Protein 6AT6 (pdb70)

CATH classification: 2.60.40.10

Radius of gyration: 23.77 Å; Cα contacts (8 Å, |Δi|>4): 1153; chains: 2; bounding box: 53×44×67 Å

InterPro domains:
  IPR003599 Immunoglobulin domain subtype [SM00409] (8-112)
  IPR007110 Immunoglobulin-like domain [PS50835] (1-94)
  IPR013106 Immunoglobulin V-set domain [PF07686] (6-111)
  IPR013106 Immunoglobulin V-set domain [SM00406] (18-91)
  IPR013783 Immunoglobulin-like fold [G3DSA:2.60.40.10] (1-113)
  IPR013783 Immunoglobulin-like fold [G3DSA:2.60.40.10] (114-207)
  IPR015370 T-cell receptor alpha chain, constant domain [PF09291] (120-201)
  IPR015370 T-cell receptor alpha chain, constant domain [cd07688] (119-204)
  IPR036179 Immunoglobulin-like domain superfamily [SSF48726] (5-128)
  IPR036179 Immunoglobulin-like domain superfamily [SSF48726] (115-196)
  IPR052051 T cell receptor complex component [PTHR19433] (4-112)

Sequence (430 aa):
KVTQSSRYLVKRTGEKVFLECVQDMDHENMFWYRQDPGLGLRLIYFSYDVKMKEKGDIPEGYSVSREKKERFSLILESASTNQTSMYLCASSQRQEGDTQYFGPGTRRLTVLEDLKNVFPPEVAVFEPSEAEISHTQKATLVCLATGFYPDHVELSWWVNGKEVHSGVCTDPQPLKEQPALNDSRYALSSRLRVSATFWQNPRNHFRCQVQFYGLSENDEWTQDRAKPVTQIVSAEAWGRALAKTTQPISMDSYEGQEVNITCSHNNIATNDYITWYQQFPSQGPRFIIQGYKTKVTNEVASLFIPADRKSSTLSLPRVSLSDTAVYYCLVGEILDNFNKFYFGSGTKLNVKPNIQNPDPAVYQLRDSKSSDKSVCLFTDFDSQTNVSQSKDSDVYITDKCVLDMRSMDFKSNSAVAWSNKSDFACANAFN

Secondary structure (DSSP, 8-state):
-B--B--SEEEEETTS-EEEEEE-TT--TT-EEEEEEE-TTS--EEEEEESSS-EE-SS-EEE--TT-SEEEEEE-S--GGG-EEEEEEEE--GGG------BT-EEEEEE---SS---EEEEEEBSS-TT-EEEEEES--TT---PPPSSTTEEEPPPEEEEEGGGTEEEEEEEEEESSTT--HHHHT-/-EEES-SEEEEETT--EEEEEEE-S--SEEEEEEEETTTEEEEEEEESSTT--EE-S--TT-EEE-SSTTEEEEEESS--GGG-EEEEEEEE-GGGTT--EE---EEEEEES-STT-BPPEEEEEPPPHHHHHHHSEEEEEEEEEEEBSS-EEEEEEETTEEE-TTEEE-SSPEESSTTSTT--EEEEEEEEEEHHHHT-TT-EEEEEEEE--B-TTS---SSSPP-BSEEEEEEEE---

Organism: Homo sapiens (NCBI:txid9606)

Solvent-accessible surface area: 21212 Å² total; per-residue (Å²): 195,14,60,14,68,33,145,42,25,14,73,104,62,43,93,105,1,95,1,42,0,31,2,129,64,88,16,22,7,0,0,0,1,24,43,18,134,68,97,9,3,59,4,0,11,0,0,69,41,51,125,104,118,88,129,12,59,38,14,135,58,21,42,4,35,5,108,128,45,53,95,0,13,0,24,0,108,72,2,36,67,105,7,51,7,60,0,3,0,0,0,0,56,95,111,89,0,4,28,2,117,28,3,85,5,1,63,0,10,3,17,137,83,14,127,46,0,44,37,3,128,23,10,2,3,16,12,12,122,58,0,15,94,110,22,142,34,0,2,0,0,0,9,0,33,7,0,21,5,26,0,17,60,25,24,1,61,16,76,45,156,78,40,138,62,1,36,18,42,12,107,129,28,33,89,36,101,79,103,100,136,72,4,89,39,0,14,0,0,0,2,4,19,31,6,105,77,8,63,57,81,196,10,23,0,57,0,31,0,39,0,41,12,2,65,160,147,33,150,52,134,70,158,68,88,53,0,55,68,54,102,38,48,13,66,3,135,4,154,121,106,8,164,42,91,32,57,137,71,49,80,6,69,48,44,78,103,2,68,0,67,0,43,1,92,118,27,57,100,98,8,70,0,2,0,0,2,12,44,93,113,99,12,3,108,68,7,1,41,6,69,124,104,136,44,92,65,176,42,2,19,0,84,19,63,110,92,19,105,33,0,32,0,9,4,78,201,1,48,38,74,31,45,6,26,0,1,1,5,6,13,81,17,76,85,93,19,79,65,15,132,8,15,44,8,0,112,4,65,7,30,2,117,23,154,114,68,50,86,23,61,14,84,1,109,10,36,162,51,65,126,111,35,0,1,0,30,3,8,2,58,5,107,36,140,28,70,103,36,211,74,75,33,24,14,13,2,80,66,5,42,3,26,10,169,111,91,137,57,63,1,0,2,0,0,0,16,18,120,114,118,119,50,48,12,74,105,13,32,135

B-factor: mean 18.23, std 10.64, range [5.8, 77.25]

Foldseek 3Di:
DKAKPAAEAEAEFFDKDKIKIFDDPLFQKKFKWWADPPPGIFTAKMGRHAQGIDGGPHPPQWDWHRNDRGMIMIIRNGDDQVPQTKMKMWTHHPVGGVDTDIYPIYGYGYDNDQVQADFWAKEKDWFDPVCCVPPQKGKIKMKTWRGPDPFKDKFKAKPRHTDDPQKDKDPDWDFPDVVDPGGGTMIMMMHMGGNVQLADQVMKMKIKMWGDGDDPPDDDDDPDDDRHGDIHMYIDGGHD/DFDKDWDAEDEEAAQDKDKTKIFGQPADQQKKKWKWWFFPPGDIDTDDIGHACWDDDPAWIKAADRSNRMIMTIGGRDDQRSQTFMFIFMDHDDPPDDDTDRPNGYGYGYHYQADDQDWDKDKAADPVDSPFIKIKTKRHGRVDAQDADPDPQKGKAGKDKDAPPVVRHIMIMIMMGGPDPVDDSVPRRD

Structure (mmCIF, N/CA/C/O backbone):
data_6AT6
#
_entry.id   6AT6
#
_cell.length_a   49.904
_cell.length_b   73.360
_cell.length_c   123.042
_cell.angle_alpha   90.00
_cell.angle_beta   90.00
_cell.angle_gamma   90.00
#
_symmetry.space_group_name_H-M   'P 21 21 21'
#
loop_
_entity.id
_entity.type
_entity.pdbx_description
1 polymer 'T-cell receptor beta variable 28, Human nkt tcr beta chain chimera'
2 polymer 'T-cell receptor alpha variable 4, T-cell receptor, sp3.4 alpha chain chimera'
3 water water
#
loop_
_atom_site.group_PDB
_atom_site.id
_atom_site.type_symbol
_atom_site.label_atom_id
_atom_site.label_alt_id
_atom_site.label_comp_id
_atom_site.label_asym_id
_atom_site.label_entity_id
_atom_site.label_seq_id
_atom_site.pdbx_PDB_ins_code
_atom_site.Cartn_x
_atom_site.Cartn_y
_atom_site.Cartn_z
_atom_site.occupancy
_atom_site.B_iso_or_equiv
_atom_site.auth_seq_id
_atom_site.auth_comp_id
_atom_site.auth_asym_id
_atom_site.auth_atom_id
_atom_site.pdbx_PDB_model_num
ATOM 1 N N . LYS A 1 5 ? -46.165 -8.209 11.169 1.00 20.32 7 LYS B N 1
ATOM 2 C CA . LYS A 1 5 ? -45.726 -8.299 12.556 1.00 21.94 7 LYS B CA 1
ATOM 3 C C . LYS A 1 5 ? -44.211 -8.293 12.654 1.00 19.74 7 LYS B C 1
ATOM 4 O O . LYS A 1 5 ? -43.532 -9.060 11.973 1.00 20.20 7 LYS B O 1
ATOM 10 N N . VAL A 1 6 ? -43.693 -7.419 13.509 1.00 17.03 8 VAL B N 1
ATOM 11 C CA . VAL A 1 6 ? -42.264 -7.354 13.794 1.00 15.99 8 VAL B CA 1
ATOM 12 C C . VAL A 1 6 ? -42.052 -7.668 15.270 1.00 13.61 8 VAL B C 1
ATOM 13 O O . VAL A 1 6 ? -42.617 -7.013 16.146 1.00 18.22 8 VAL B O 1
ATOM 17 N N . THR A 1 7 ? -41.248 -8.688 15.531 1.00 15.71 9 THR B N 1
ATOM 18 C CA . THR A 1 7 ? -41.017 -9.193 16.878 1.00 16.12 9 THR B CA 1
ATOM 19 C C . THR A 1 7 ? -39.623 -8.798 17.358 1.00 16.24 9 THR B C 1
ATOM 20 O O . THR A 1 7 ? -38.679 -8.762 16.567 1.00 13.17 9 THR B O 1
ATOM 24 N N . GLN A 1 8 ? -39.499 -8.463 18.641 1.00 12.90 10 GLN B N 1
ATOM 25 C CA . GLN A 1 8 ? -38.194 -8.348 19.283 1.00 13.13 10 GLN B CA 1
ATOM 26 C C . GLN A 1 8 ? -38.098 -9.425 20.357 1.00 13.76 10 GLN B C 1
ATOM 27 O O . GLN A 1 8 ? -39.103 -9.792 20.971 1.00 14.56 10 GLN B O 1
ATOM 33 N N . SER A 1 9 ? -36.899 -9.956 20.561 1.00 11.10 11 SER B N 1
ATOM 34 C CA . SER A 1 9 ? -36.746 -11.137 21.406 1.00 12.43 11 SER B CA 1
ATOM 35 C C . SER A 1 9 ? -37.123 -10.870 22.857 1.00 14.27 11 SER B C 1
ATOM 36 O O . SER A 1 9 ? -37.722 -11.726 23.504 1.00 13.21 11 SER B O 1
ATOM 39 N N . SER A 1 10 ? -36.804 -9.687 23.370 1.00 11.89 12 SER B N 1
ATOM 40 C CA . SER A 1 10 ? -37.061 -9.380 24.774 1.00 11.61 12 SER B CA 1
ATOM 41 C C . SER A 1 10 ? -37.785 -8.058 24.907 1.00 13.54 12 SER B C 1
ATOM 42 O O . SER A 1 10 ? -37.704 -7.206 24.022 1.00 14.31 12 SER B O 1
ATOM 45 N N . ARG A 1 11 ? -38.475 -7.883 26.024 1.00 13.45 13 ARG B N 1
ATOM 46 C CA . ARG A 1 11 ? -39.147 -6.627 26.323 1.00 10.68 13 ARG B CA 1
ATOM 47 C C . ARG A 1 11 ? -38.272 -5.779 27.259 1.00 10.38 13 ARG B C 1
ATOM 48 O O . ARG A 1 11 ? -38.190 -4.546 27.119 1.00 11.07 13 ARG B O 1
ATOM 56 N N . TYR A 1 12 ? -37.629 -6.464 28.212 1.00 10.05 14 TYR B N 1
ATOM 57 C CA . TYR A 1 12 ? -36.690 -5.865 29.145 1.00 10.46 14 TYR B CA 1
ATOM 58 C C . TYR A 1 12 ? -35.485 -6.773 29.316 1.00 12.95 14 TYR B C 1
ATOM 59 O O . TYR A 1 12 ? -35.596 -8.006 29.291 1.00 11.74 14 TYR B O 1
ATOM 68 N N . LEU A 1 13 ? -34.342 -6.147 29.541 1.00 9.64 15 LEU B N 1
ATOM 69 C CA . LEU A 1 13 ? -33.100 -6.866 29.767 1.00 11.24 15 LEU B CA 1
ATOM 70 C C . LEU A 1 13 ? -32.327 -6.178 30.855 1.00 9.65 15 LEU B C 1
ATOM 71 O O . LEU A 1 13 ? -32.205 -4.953 30.841 1.00 10.25 15 LEU B O 1
ATOM 76 N N . VAL A 1 14 ? -31.797 -6.966 31.790 1.00 10.09 16 VAL B N 1
ATOM 77 C CA . VAL A 1 14 ? -30.799 -6.492 32.750 1.00 12.88 16 VAL B CA 1
ATOM 78 C C . VAL A 1 14 ? -29.504 -7.240 32.502 1.00 14.19 16 VAL B C 1
ATOM 79 O O . VAL A 1 14 ? -29.457 -8.466 32.615 1.00 13.53 16 VAL B O 1
ATOM 83 N N . LYS A 1 15 ? -28.455 -6.505 32.160 1.00 12.05 17 LYS B N 1
ATOM 84 C CA . LYS A 1 15 ? -27.176 -7.119 31.826 1.00 11.35 17 LYS B CA 1
ATOM 85 C C . LYS A 1 15 ? -26.052 -6.426 32.568 1.00 13.71 17 LYS B C 1
ATOM 86 O O . LYS A 1 15 ? -26.149 -5.264 32.926 1.00 13.51 17 LYS B O 1
ATOM 92 N N . ARG A 1 16 ? -24.968 -7.155 32.791 1.00 14.59 18 ARG B N 1
ATOM 93 C CA . ARG A 1 16 ? -23.794 -6.575 33.428 1.00 15.45 18 ARG B CA 1
ATOM 94 C C . ARG A 1 16 ? -22.803 -5.985 32.425 1.00 11.99 18 ARG B C 1
ATOM 95 O O . ARG A 1 16 ? -22.650 -6.473 31.311 1.00 13.39 18 ARG B O 1
ATOM 103 N N . THR A 1 17 ? -22.116 -4.934 32.852 1.00 16.71 19 THR B N 1
ATOM 104 C CA . THR A 1 17 ? -21.004 -4.377 32.104 1.00 14.47 19 THR B CA 1
ATOM 105 C C . THR A 1 17 ? -20.028 -5.496 31.704 1.00 14.91 19 THR B C 1
ATOM 106 O O . THR A 1 17 ? -19.715 -6.370 32.516 1.00 19.56 19 THR B O 1
ATOM 110 N N . GLY A 1 18 ? -19.595 -5.497 30.447 1.00 15.47 20 GLY B N 1
ATOM 111 C CA . GLY A 1 18 ? -18.662 -6.504 29.967 1.00 16.36 20 GLY B CA 1
ATOM 112 C C . GLY A 1 18 ? -19.280 -7.752 29.367 1.00 16.83 20 GLY B C 1
ATOM 113 O O . GLY A 1 18 ? -18.594 -8.537 28.703 1.00 25.72 20 GLY B O 1
ATOM 114 N N . GLU A 1 19 ? -20.575 -7.953 29.578 1.00 19.01 21 GLU B N 1
ATOM 115 C CA . GLU A 1 19 ? -21.239 -9.122 29.009 1.00 19.42 21 GLU B CA 1
ATOM 116 C C . GLU A 1 19 ? -21.604 -8.915 27.540 1.00 20.68 21 GLU B C 1
ATOM 117 O O . GLU A 1 19 ? -21.831 -7.790 27.096 1.00 21.91 21 GLU B O 1
ATOM 123 N N . LYS A 1 20 ? -21.638 -10.016 26.791 1.00 22.49 22 LYS B N 1
ATOM 124 C CA . LYS A 1 20 ? -22.053 -10.012 25.391 1.00 21.24 22 LYS B CA 1
ATOM 125 C C . LYS A 1 20 ? -23.567 -10.156 25.296 1.00 22.25 22 LYS B C 1
ATOM 126 O O . LYS A 1 20 ? -24.146 -11.114 25.809 1.00 23.12 22 LYS B O 1
ATOM 132 N N . VAL A 1 21 ? -24.203 -9.197 24.634 1.00 17.66 23 VAL B N 1
ATOM 133 C CA . VAL A 1 21 ? -25.652 -9.114 24.619 1.00 18.78 23 VAL B CA 1
ATOM 134 C C . VAL A 1 21 ? -26.199 -9.186 23.198 1.00 14.17 23 VAL B C 1
ATOM 135 O O . VAL A 1 21 ? -25.675 -8.555 22.280 1.00 17.70 23 VAL B O 1
ATOM 139 N N . PHE A 1 22 ? -27.268 -9.961 23.042 1.00 15.72 24 PHE B N 1
ATOM 140 C CA . PHE A 1 22 ? -27.924 -10.117 21.760 1.00 21.98 24 PHE B CA 1
ATOM 141 C C . PHE A 1 22 ? -29.362 -9.629 21.833 1.00 19.02 24 PHE B C 1
ATOM 142 O O . PHE A 1 22 ? -30.097 -9.940 22.778 1.00 18.76 24 PHE B O 1
ATOM 150 N N . LEU A 1 23 ? -29.757 -8.852 20.832 1.00 15.50 25 LEU B N 1
ATOM 151 C CA . LEU A 1 23 ? -31.156 -8.500 20.647 1.00 13.13 25 LEU B CA 1
ATOM 152 C C . LEU A 1 23 ? -31.591 -8.988 19.277 1.00 10.71 25 LEU B C 1
ATOM 153 O O . LEU A 1 23 ? -30.953 -8.673 18.283 1.00 14.10 25 LEU B O 1
ATOM 158 N N . GLU A 1 24 ? -32.677 -9.750 19.216 1.00 11.32 26 GLU B N 1
ATOM 159 C CA . GLU A 1 24 ? -33.143 -10.249 17.920 1.00 14.18 26 GLU B CA 1
ATOM 160 C C . GLU A 1 24 ? -34.346 -9.463 17.414 1.00 13.11 26 GLU B C 1
ATOM 161 O O . GLU A 1 24 ? -35.266 -9.175 18.181 1.00 12.10 26 GLU B O 1
ATOM 167 N N .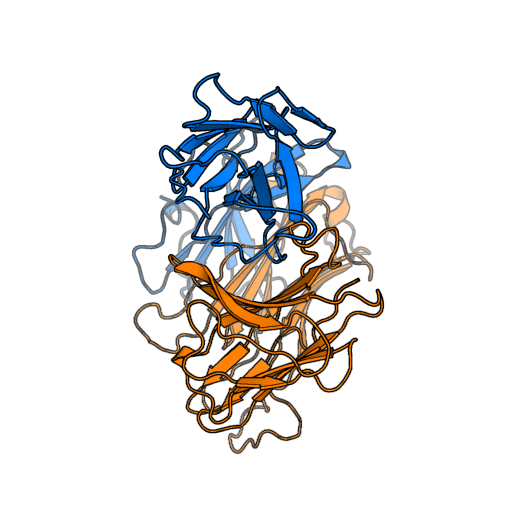 CYS A 1 25 ? -34.316 -9.113 16.128 1.00 11.99 27 CYS B N 1
ATOM 168 C CA . CYS A 1 25 ? -35.483 -8.582 15.439 1.00 11.46 27 CYS B CA 1
AT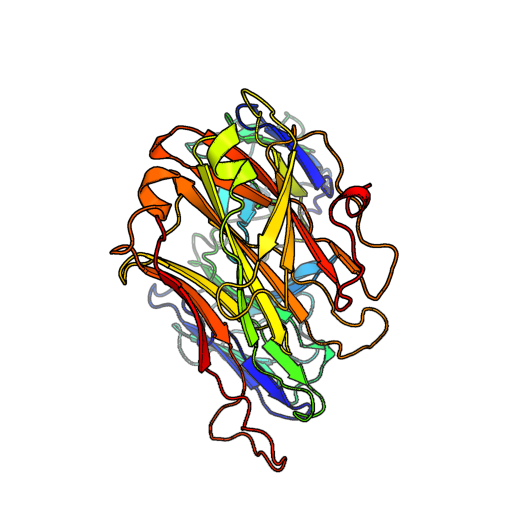OM 169 C C . CYS A 1 25 ? -35.948 -9.640 14.443 1.00 10.44 27 CYS B C 1
ATOM 170 O O . CYS A 1 25 ? -35.139 -10.092 13.651 1.00 12.02 27 CYS B O 1
ATOM 173 N N . VAL A 1 26 ? -37.220 -10.042 14.482 1.00 10.51 28 VAL B N 1
ATOM 174 C CA . VAL A 1 26 ? -37.694 -11.110 13.599 1.00 10.12 28 VAL B CA 1
ATOM 175 C C . VAL A 1 26 ? -38.955 -10.678 12.854 1.00 12.03 28 VAL B C 1
ATOM 176 O O . VAL A 1 26 ? -39.875 -10.116 13.442 1.00 13.96 28 VAL B O 1
ATOM 180 N N . GLN A 1 27 ? -38.974 -10.922 11.549 1.00 13.96 29 GLN B N 1
ATOM 181 C CA . GLN A 1 27 ? -40.181 -10.734 10.758 1.00 16.59 29 GLN B CA 1
ATOM 182 C C . GLN A 1 27 ? -40.284 -11.860 9.725 1.00 13.15 29 GLN B C 1
ATOM 183 O O . GLN A 1 27 ? -39.272 -12.283 9.168 1.00 15.91 29 GLN B O 1
ATOM 189 N N . ASP A 1 28 ? -41.505 -12.319 9.470 1.00 18.81 30 ASP B N 1
ATOM 190 C CA . ASP A 1 28 ? -41.757 -13.375 8.495 1.00 16.99 30 ASP B CA 1
ATOM 191 C C . ASP A 1 28 ? -42.488 -12.843 7.259 1.00 23.89 30 ASP B C 1
ATOM 192 O O . ASP A 1 28 ? -43.179 -13.594 6.569 1.00 27.63 30 ASP B O 1
ATOM 197 N N . MET A 1 29 ? -42.331 -11.551 6.974 1.00 20.63 31 MET B N 1
ATOM 198 C CA . MET A 1 29 ? -43.004 -10.944 5.820 1.00 21.56 31 MET B CA 1
ATOM 199 C C . MET A 1 29 ? -42.121 -10.957 4.580 1.00 18.95 31 MET B C 1
ATOM 200 O O . MET A 1 29 ? -42.480 -10.370 3.555 1.00 25.11 31 MET B O 1
ATOM 205 N N . ASP A 1 30 ? -40.974 -11.617 4.683 1.00 17.55 32 ASP B N 1
ATOM 206 C CA . ASP A 1 30 ? -39.991 -11.680 3.605 1.00 16.90 32 ASP B CA 1
ATOM 207 C C . ASP A 1 30 ? -39.486 -10.283 3.241 1.00 19.56 32 ASP B C 1
ATOM 208 O O . ASP A 1 30 ? -39.093 -10.020 2.101 1.00 18.66 32 ASP B O 1
ATOM 213 N N . HIS A 1 31 ? -39.487 -9.383 4.217 1.00 14.77 33 HIS B N 1
ATOM 214 C CA . HIS A 1 31 ? -38.972 -8.035 3.977 1.00 14.44 33 HIS B CA 1
ATOM 215 C C . HIS A 1 31 ? -37.478 -8.056 3.751 1.00 13.53 33 HIS B C 1
ATOM 216 O O . HIS A 1 31 ? -36.737 -8.739 4.457 1.00 14.95 33 HIS B O 1
ATOM 223 N N . GLU A 1 32 ? -37.034 -7.306 2.752 1.00 14.05 34 GLU B N 1
ATOM 224 C CA . GLU A 1 32 ? -35.616 -7.188 2.456 1.00 14.53 34 GLU B CA 1
ATOM 225 C C . GLU A 1 32 ? -34.871 -6.302 3.461 1.00 13.02 34 GLU B C 1
ATOM 226 O O . GLU A 1 32 ? -33.756 -6.625 3.865 1.00 14.63 34 GLU B O 1
ATOM 232 N N . ASN A 1 33 ? -35.506 -5.189 3.846 1.00 14.19 35 ASN B N 1
ATOM 233 C CA . ASN A 1 33 ? -34.867 -4.188 4.696 1.00 14.32 35 ASN B CA 1
ATOM 234 C C . ASN A 1 33 ? -35.139 -4.408 6.179 1.00 8.43 35 ASN B C 1
ATOM 235 O O . ASN A 1 33 ? -36.288 -4.561 6.576 1.00 12.34 35 ASN B O 1
ATOM 240 N N . MET A 1 34 ? -34.083 -4.394 6.987 1.00 12.79 36 MET B N 1
ATOM 241 C CA . MET A 1 34 ? -34.248 -4.367 8.442 1.00 12.32 36 MET B CA 1
ATOM 242 C C . MET A 1 34 ? -33.322 -3.324 9.092 1.00 13.26 36 MET B C 1
ATOM 243 O O . MET A 1 34 ? -32.246 -3.025 8.586 1.00 12.85 36 MET B O 1
ATOM 248 N N . PHE A 1 35 ? -33.776 -2.767 10.215 1.00 10.83 37 PHE B N 1
ATOM 249 C CA . PHE A 1 35 ? -33.187 -1.580 10.835 1.00 11.76 37 PHE B CA 1
ATOM 250 C C . PHE A 1 35 ? -33.116 -1.751 12.354 1.00 11.12 37 PHE B C 1
ATOM 251 O O . PHE A 1 35 ? -34.046 -2.311 12.949 1.00 11.60 37 PHE B O 1
ATOM 259 N N . TRP A 1 36 ? -32.032 -1.263 12.958 1.00 11.20 38 TRP B N 1
ATOM 260 C CA . TRP A 1 36 ? -31.940 -1.109 14.421 1.00 11.77 38 TRP B CA 1
ATOM 261 C C . TRP A 1 36 ? -31.689 0.343 14.818 1.00 11.55 38 TRP B C 1
ATOM 262 O O . TRP A 1 36 ? -30.763 0.976 14.308 1.00 12.80 38 TRP B O 1
ATOM 273 N N . TYR A 1 37 ? -32.541 0.845 15.717 1.00 11.15 39 TYR B N 1
ATOM 274 C CA . TYR A 1 37 ? -32.488 2.192 16.291 1.00 10.29 39 TYR B CA 1
ATOM 275 C C . TYR A 1 37 ? -32.388 2.122 17.806 1.00 11.40 39 TYR B C 1
ATOM 276 O O . TYR A 1 37 ? -32.776 1.121 18.415 1.00 11.23 39 TYR B O 1
ATOM 285 N N . ARG A 1 38 ? -31.904 3.196 18.424 1.00 12.45 40 ARG B N 1
ATOM 286 C CA . ARG A 1 38 ? -32.110 3.379 19.867 1.00 11.13 40 ARG B CA 1
ATOM 287 C C . ARG A 1 38 ? -32.746 4.735 20.121 1.00 9.99 40 ARG B C 1
ATOM 288 O O . ARG A 1 38 ? -32.607 5.659 19.320 1.00 14.95 40 ARG B O 1
ATOM 296 N N . GLN A 1 39 ? -33.438 4.851 21.245 1.00 12.60 41 GLN B N 1
ATOM 297 C CA . GLN A 1 39 ? -34.237 6.025 21.565 1.00 11.53 41 GLN B CA 1
ATOM 298 C C . GLN A 1 39 ? -33.896 6.481 22.980 1.00 12.98 41 GLN B C 1
ATOM 299 O O . GLN A 1 39 ? -33.996 5.694 23.935 1.00 12.93 41 GLN B O 1
ATOM 305 N N . ASP A 1 40 ? -33.485 7.745 23.098 1.00 13.84 42 ASP B N 1
ATOM 306 C CA . ASP A 1 40 ? -33.014 8.309 24.354 1.00 16.43 42 ASP B CA 1
ATOM 307 C C . ASP A 1 40 ? -33.618 9.683 24.596 1.00 14.58 42 ASP B C 1
ATOM 308 O O . ASP A 1 40 ? -33.918 10.394 23.647 1.00 20.35 42 ASP B O 1
ATOM 313 N N . PRO A 1 41 ? -33.786 10.062 25.871 1.00 19.68 43 PRO B N 1
ATOM 314 C CA . PRO A 1 41 ? -34.308 11.399 26.181 1.00 23.83 43 PRO B CA 1
ATOM 315 C C . PRO A 1 41 ? -33.480 12.520 25.551 1.00 23.18 43 PRO B C 1
ATOM 316 O O . PRO A 1 41 ? -32.256 12.550 25.697 1.00 27.23 43 PRO B O 1
ATOM 320 N N . GLY A 1 42 ? -34.156 13.429 24.856 1.00 28.83 44 GLY B N 1
ATOM 321 C CA . GLY A 1 42 ? -33.511 14.602 24.297 1.00 24.30 44 GLY B CA 1
ATOM 322 C C . GLY A 1 42 ? -32.790 14.331 22.996 1.00 19.88 44 GLY B C 1
ATOM 323 O O . GLY A 1 42 ? -32.389 15.259 22.297 1.00 35.19 44 GLY B O 1
ATOM 324 N N . LEU A 1 43 ? -32.618 13.054 22.664 1.00 24.68 45 LEU B N 1
ATOM 325 C CA . LEU A 1 43 ? -31.830 12.675 21.495 1.00 25.01 45 LEU B CA 1
ATOM 326 C C . LEU A 1 43 ? -32.684 12.004 20.427 1.00 17.77 45 LEU B C 1
ATOM 327 O O . LEU A 1 43 ? -32.196 11.688 19.343 1.00 24.33 45 LEU B O 1
ATOM 332 N N . GLY A 1 44 ? -33.955 11.791 20.735 1.00 21.33 46 GLY B N 1
ATOM 333 C CA . GLY A 1 44 ? -34.874 11.228 19.769 1.00 21.45 46 GLY B CA 1
ATOM 334 C C . GLY A 1 44 ? -34.521 9.812 19.357 1.00 18.64 46 GLY B C 1
ATOM 335 O O . GLY A 1 44 ? -33.988 9.035 20.154 1.00 18.57 46 GLY B O 1
ATOM 336 N N . LEU A 1 45 ? -34.804 9.499 18.098 1.00 12.23 47 LEU B N 1
ATOM 337 C CA . LEU A 1 45 ? -34.713 8.147 17.570 1.00 13.08 47 LEU B CA 1
ATOM 338 C C . LEU A 1 45 ? -33.552 8.102 16.601 1.00 11.77 47 LEU B C 1
ATOM 339 O O . LEU A 1 45 ? -33.571 8.792 15.573 1.00 14.91 47 LEU B O 1
ATOM 344 N N . ARG A 1 46 ? -32.523 7.334 16.943 1.00 11.93 48 ARG B N 1
ATOM 345 C CA . ARG A 1 46 ? -31.264 7.354 16.204 1.00 11.02 48 ARG B CA 1
ATOM 346 C C . ARG A 1 46 ? -30.940 6.000 15.598 1.00 15.60 48 ARG B C 1
ATOM 347 O O . ARG A 1 46 ? -31.064 4.973 16.260 1.00 13.45 48 ARG B O 1
ATOM 355 N N . LEU A 1 47 ? -30.508 6.023 14.340 1.00 10.53 49 LEU B N 1
ATOM 356 C CA . LEU A 1 47 ? -30.222 4.825 13.560 1.00 10.66 49 LEU B CA 1
ATOM 357 C C . LEU A 1 47 ? -28.837 4.266 13.851 1.00 13.48 49 LEU B C 1
ATOM 358 O O . LEU A 1 47 ? -27.833 4.951 13.667 1.00 14.35 49 LEU B O 1
ATOM 363 N N . ILE A 1 48 ? -28.799 3.013 14.296 1.00 12.68 50 ILE B N 1
ATOM 364 C CA . ILE A 1 48 ? -27.568 2.314 14.628 1.00 11.26 50 ILE B CA 1
ATOM 365 C C . ILE A 1 48 ? -26.949 1.587 13.433 1.00 13.36 50 ILE B C 1
ATOM 366 O O . ILE A 1 48 ? -25.777 1.776 13.122 1.00 14.05 50 ILE B O 1
ATOM 371 N N . TYR A 1 49 ? -27.760 0.779 12.760 1.00 12.07 51 TYR B N 1
ATOM 372 C CA . TYR A 1 49 ? -27.323 -0.140 11.700 1.00 13.20 51 TYR B CA 1
ATOM 373 C C . TYR A 1 49 ? -28.543 -0.533 10.890 1.00 11.71 51 TYR B C 1
ATOM 374 O O . TYR A 1 49 ? -29.646 -0.550 11.423 1.00 14.20 51 TYR B O 1
ATOM 383 N N . PHE A 1 50 ? -28.354 -0.860 9.614 1.00 14.48 52 PHE B N 1
ATOM 384 C CA . PHE A 1 50 ? -29.444 -1.438 8.836 1.00 14.56 52 PHE B CA 1
ATOM 385 C C . PHE A 1 50 ? -28.896 -2.451 7.845 1.00 17.45 52 PHE B C 1
ATOM 386 O O . PHE A 1 50 ? -27.685 -2.668 7.765 1.00 16.04 52 PHE B O 1
ATOM 394 N N . SER A 1 51 ? -29.811 -3.075 7.121 1.00 14.19 53 SER B N 1
ATOM 395 C CA . SER A 1 51 ? -29.503 -4.216 6.265 1.00 16.11 53 SER B CA 1
ATOM 396 C C . SER A 1 51 ? -30.507 -4.255 5.128 1.00 15.92 53 SER B C 1
ATOM 397 O O . SER A 1 51 ? -31.700 -4.337 5.370 1.00 15.96 53 SER B O 1
ATOM 400 N N . TYR A 1 52 ? -30.023 -4.170 3.887 1.00 18.84 54 TYR B N 1
ATOM 401 C CA . TYR A 1 52 ? -30.917 -4.126 2.734 1.00 22.02 54 TYR B CA 1
ATOM 402 C C . TYR A 1 52 ? -31.298 -5.513 2.219 1.00 13.97 54 TYR B C 1
ATOM 403 O O . TYR A 1 52 ? -32.209 -5.637 1.396 1.00 22.25 54 TYR B O 1
ATOM 412 N N . ASP A 1 53 ? -30.606 -6.543 2.704 1.00 19.64 55 ASP B N 1
ATOM 413 C CA . ASP A 1 53 ? -30.903 -7.918 2.313 1.00 19.74 55 ASP B CA 1
ATOM 414 C C . ASP A 1 53 ? -30.073 -8.889 3.145 1.00 17.11 55 ASP B C 1
ATOM 415 O O . ASP A 1 53 ? -29.212 -8.474 3.919 1.00 17.81 55 ASP B O 1
ATOM 420 N N . VAL A 1 54 ? -30.349 -10.183 2.985 1.00 15.05 56 VAL B N 1
ATOM 421 C CA . VAL A 1 54 ? -29.545 -11.236 3.601 1.00 22.07 56 VAL B CA 1
ATOM 422 C C . VAL A 1 54 ? -28.043 -10.986 3.466 1.00 18.20 56 VAL B C 1
ATOM 423 O O . VAL A 1 54 ? -27.547 -10.655 2.378 1.00 22.67 56 VAL B O 1
ATOM 427 N N . LYS A 1 55 ? -27.339 -11.124 4.588 1.00 19.58 57 LYS B N 1
ATOM 428 C CA . LYS A 1 55 ? -25.882 -10.982 4.677 1.00 20.37 57 LYS B CA 1
ATOM 429 C C . LYS A 1 55 ? -25.357 -9.605 4.276 1.00 19.39 57 LYS B C 1
ATOM 430 O O . LYS A 1 55 ? -24.156 -9.438 4.082 1.00 35.37 57 LYS B O 1
ATOM 436 N N . MET A 1 56 ? -26.249 -8.623 4.161 1.00 19.96 58 MET B N 1
ATOM 437 C CA . MET A 1 56 ? -25.847 -7.243 3.899 1.00 23.33 58 MET B CA 1
ATOM 438 C C . MET A 1 56 ? -25.964 -6.429 5.185 1.00 23.14 58 MET B C 1
ATOM 439 O O . MET A 1 56 ? -26.863 -6.665 5.991 1.00 23.07 58 MET B O 1
ATOM 444 N N . LYS A 1 57 ? -25.058 -5.478 5.378 1.00 20.11 59 LYS B N 1
ATOM 445 C CA . LYS A 1 57 ? -25.153 -4.563 6.515 1.00 17.92 59 LYS B CA 1
ATOM 446 C C . LYS A 1 57 ? -24.532 -3.215 6.171 1.00 22.42 59 LYS B C 1
ATOM 447 O O . LYS A 1 57 ? -23.597 -3.133 5.377 1.00 25.89 59 LYS B O 1
ATOM 453 N N . GLU A 1 58 ? -25.067 -2.153 6.760 1.00 19.46 60 GLU B N 1
ATOM 454 C CA . GLU A 1 58 ? -24.478 -0.835 6.594 1.00 19.77 60 GLU B CA 1
ATOM 455 C C . GLU A 1 58 ? -24.643 -0.042 7.873 1.00 19.87 60 GLU B C 1
ATOM 456 O O . GLU A 1 58 ? -25.732 0.002 8.450 1.00 18.12 60 GLU B O 1
ATOM 462 N N . LYS A 1 59 ? -23.555 0.580 8.311 1.00 20.36 61 LYS B N 1
ATOM 463 C CA . LYS A 1 59 ? -23.569 1.390 9.519 1.00 20.30 61 LYS B CA 1
ATOM 464 C C . LYS A 1 59 ? -24.546 2.550 9.410 1.00 19.71 61 LYS B C 1
ATOM 465 O O . LYS A 1 59 ? -24.658 3.185 8.358 1.00 16.82 61 LYS B O 1
ATOM 471 N N . GLY A 1 60 ? -25.252 2.818 10.505 1.00 14.49 62 GLY B N 1
ATOM 472 C CA . GLY A 1 60 ? -26.168 3.940 10.567 1.00 16.91 62 GLY B CA 1
ATOM 473 C C . GLY A 1 60 ? -25.451 5.181 11.054 1.00 16.96 62 GLY B C 1
ATOM 474 O O . GLY A 1 60 ? -24.241 5.321 10.862 1.00 18.48 62 GLY B O 1
ATOM 475 N N . ASP A 1 61 ? -26.188 6.076 11.704 1.00 14.67 63 ASP B N 1
ATOM 476 C CA . ASP A 1 61 ? -25.607 7.311 12.215 1.00 15.05 63 ASP B CA 1
ATOM 477 C C . ASP A 1 61 ? -24.782 7.099 13.480 1.00 17.73 63 ASP B C 1
ATOM 478 O O . ASP A 1 61 ? -23.825 7.830 13.710 1.00 16.87 63 ASP B O 1
ATOM 483 N N . ILE A 1 62 ? -25.140 6.109 14.298 1.00 17.13 64 ILE B N 1
ATOM 484 C CA . ILE A 1 62 ? -24.412 5.853 15.544 1.00 17.79 64 ILE B CA 1
ATOM 485 C C . ILE A 1 62 ? -24.069 4.361 15.732 1.00 19.23 64 ILE B C 1
ATOM 486 O O . ILE A 1 62 ? -24.555 3.701 16.652 1.00 16.45 64 ILE B O 1
ATOM 491 N N . PRO A 1 63 ? -23.210 3.821 14.860 1.00 14.12 65 PRO B N 1
ATOM 492 C CA . PRO A 1 63 ? -22.850 2.397 14.898 1.00 16.85 65 PRO B CA 1
ATOM 493 C C . PRO A 1 63 ? -21.835 2.024 15.991 1.00 16.04 65 PRO B C 1
ATOM 494 O O . PRO A 1 63 ? -21.658 0.847 16.290 1.00 16.76 65 PRO B O 1
ATOM 498 N N . GLU A 1 64 ? -21.171 3.017 16.574 1.00 15.92 66 GLU B N 1
ATOM 499 C CA . GLU A 1 64 ? -20.090 2.748 17.514 1.00 18.09 66 GLU B CA 1
ATOM 500 C C . GLU A 1 64 ? -20.557 1.893 18.694 1.00 18.70 66 GLU B C 1
ATOM 501 O O . GLU A 1 64 ? -21.545 2.225 19.347 1.00 17.35 66 GLU B O 1
ATOM 507 N N . GLY A 1 65 ? -19.853 0.790 18.946 1.00 17.22 67 GLY B N 1
ATOM 508 C CA . GLY A 1 65 ? -20.150 -0.085 20.068 1.00 16.96 67 GLY B CA 1
ATOM 509 C C . GLY A 1 65 ? -21.066 -1.237 19.699 1.00 16.94 67 GLY B C 1
ATOM 510 O O . GLY A 1 65 ? -21.309 -2.126 20.506 1.00 16.26 67 GLY B O 1
ATOM 511 N N . TYR A 1 66 ? -21.562 -1.222 18.468 1.00 15.14 68 TYR B N 1
ATOM 512 C CA . TYR A 1 66 ? -22.507 -2.231 18.019 1.00 15.50 68 TYR B CA 1
ATOM 513 C C . TYR A 1 66 ? -21.981 -3.001 16.825 1.00 21.89 68 TYR B C 1
ATOM 514 O O . TYR A 1 66 ? -21.110 -2.528 16.100 1.00 23.10 68 TYR B O 1
ATOM 523 N N . SER A 1 67 ? -22.533 -4.190 16.629 1.00 18.26 69 SER B N 1
ATOM 524 C CA . SER A 1 67 ? -22.357 -4.923 15.381 1.00 19.49 69 SER B CA 1
ATOM 525 C C . SER A 1 67 ? -23.676 -5.609 15.082 1.00 20.92 69 SER B C 1
ATOM 526 O O . SER A 1 67 ? -24.573 -5.603 15.923 1.00 18.41 69 SER B O 1
ATOM 529 N N . VAL A 1 68 ? -23.828 -6.168 13.887 1.00 19.32 70 VAL B N 1
ATOM 530 C CA . VAL A 1 68 ? -25.067 -6.854 13.534 1.00 17.68 70 VAL B CA 1
ATOM 531 C C . VAL A 1 68 ? -24.799 -8.103 12.717 1.00 17.09 70 VAL B C 1
ATOM 532 O O . VAL A 1 68 ? -23.707 -8.276 12.182 1.00 21.75 70 VAL B O 1
ATOM 536 N N . SER A 1 69 ? -25.800 -8.971 12.631 1.00 14.30 71 SER B N 1
ATOM 537 C CA . SER A 1 69 ? -25.743 -10.076 11.675 1.00 16.20 71 SER B CA 1
ATOM 538 C C . SER A 1 69 ? -27.098 -10.271 10.996 1.00 16.95 71 SER B C 1
ATOM 539 O O . SER A 1 69 ? -28.156 -10.023 11.589 1.00 15.16 71 SER B O 1
ATOM 542 N N . ARG A 1 70 ? -27.038 -10.697 9.736 1.00 16.49 72 ARG B N 1
ATOM 543 C CA . ARG A 1 70 ? -28.215 -10.995 8.921 1.00 15.76 72 ARG B CA 1
ATOM 544 C C . ARG A 1 70 ? -27.991 -12.296 8.129 1.00 20.55 72 ARG B C 1
ATOM 545 O O . ARG A 1 70 ? -27.946 -12.291 6.901 1.00 27.13 72 ARG B O 1
ATOM 553 N N . GLU A 1 71 ? -27.852 -13.409 8.842 1.00 26.48 73 GLU B N 1
ATOM 554 C CA . GLU A 1 71 ? -27.638 -14.707 8.203 1.00 26.72 73 GLU B CA 1
ATOM 555 C C . GLU A 1 71 ? -28.893 -15.218 7.505 1.00 26.27 73 GLU B C 1
ATOM 556 O O . GLU A 1 71 ? -28.819 -15.875 6.467 1.00 24.73 73 GLU B O 1
ATOM 562 N N . LYS A 1 72 ? -30.046 -14.913 8.083 1.00 21.58 74 LYS B N 1
ATOM 563 C CA . LYS A 1 72 ? -31.327 -15.299 7.518 1.00 18.99 74 LYS B CA 1
ATOM 564 C C . LYS A 1 72 ? -32.153 -14.050 7.218 1.00 21.72 74 LYS B C 1
ATOM 565 O O . LYS A 1 72 ? -32.024 -13.038 7.911 1.00 20.38 74 LYS B O 1
ATOM 571 N N . LYS A 1 73 ? -33.007 -14.111 6.204 1.00 19.37 75 LYS B N 1
ATOM 572 C CA . LYS A 1 73 ? -33.796 -12.946 5.829 1.00 20.89 75 LYS B CA 1
ATOM 573 C C . LYS A 1 73 ? -34.700 -12.467 6.969 1.00 21.32 75 LYS B C 1
ATOM 574 O O . LYS A 1 73 ? -34.890 -11.265 7.176 1.00 14.41 75 LYS B O 1
ATOM 580 N N . GLU A 1 74 ? -35.243 -13.413 7.720 1.00 14.51 76 GLU B N 1
ATOM 581 C CA . GLU A 1 74 ? -36.238 -13.095 8.734 1.00 13.37 76 GLU B CA 1
ATOM 582 C C . GLU A 1 74 ? -35.682 -12.433 10.000 1.00 12.97 76 GLU B C 1
ATOM 583 O O . GLU A 1 74 ? -36.451 -11.912 10.795 1.00 14.18 76 GLU B O 1
ATOM 589 N N . ARG A 1 75 ? -34.370 -12.462 10.192 1.00 13.01 77 ARG B N 1
ATOM 590 C CA . ARG A 1 75 ? -33.791 -12.102 11.486 1.00 13.46 77 ARG B CA 1
ATOM 591 C C . ARG A 1 75 ? -32.630 -11.135 11.341 1.00 15.40 77 ARG B C 1
ATOM 592 O O . ARG A 1 75 ? -31.719 -11.361 10.557 1.00 14.09 77 ARG B O 1
ATOM 600 N N . PHE A 1 76 ? -32.681 -10.049 12.111 1.00 13.58 78 PHE B N 1
ATOM 601 C CA . PHE A 1 76 ? -31.604 -9.061 12.154 1.00 14.47 78 PHE B CA 1
ATOM 602 C C . PHE A 1 76 ? -31.153 -8.969 13.603 1.00 11.19 78 PHE B C 1
ATOM 603 O O . PHE A 1 76 ? -31.896 -8.488 14.467 1.00 13.03 78 PHE B O 1
ATOM 611 N N . SER A 1 77 ? -29.948 -9.461 13.860 1.00 12.59 79 SER B N 1
ATOM 612 C CA . SER A 1 77 ? -29.409 -9.515 15.211 1.00 12.68 79 SER B CA 1
ATOM 613 C C . SER A 1 77 ? -28.565 -8.290 15.510 1.00 12.91 79 SER B C 1
ATOM 614 O O . SER A 1 77 ? -27.708 -7.920 14.704 1.00 15.71 79 SER B O 1
ATOM 617 N N . LEU A 1 78 ? -28.831 -7.653 16.653 1.00 15.08 80 LEU B N 1
ATOM 618 C CA . LEU A 1 78 ? -28.013 -6.568 17.182 1.00 13.22 80 LEU B CA 1
ATOM 619 C C . LEU A 1 78 ? -27.102 -7.143 18.255 1.00 16.82 80 LEU B C 1
ATOM 620 O O . LEU A 1 78 ? -27.560 -7.836 19.171 1.00 16.93 80 LEU B O 1
ATOM 625 N N . ILE A 1 79 ? -25.817 -6.835 18.147 1.00 14.32 81 ILE B N 1
ATOM 626 C CA . ILE A 1 79 ? -24.810 -7.449 18.989 1.00 17.27 81 ILE B CA 1
ATOM 627 C C . ILE A 1 79 ? -24.020 -6.386 19.726 1.00 15.78 81 ILE B C 1
ATOM 628 O O . ILE A 1 79 ? -23.497 -5.449 19.113 1.00 16.43 81 ILE B O 1
ATOM 633 N N . LEU A 1 80 ? -23.975 -6.538 21.047 1.00 17.07 82 LEU B N 1
ATOM 634 C CA . LEU A 1 80 ? -23.153 -5.717 21.925 1.00 14.31 82 LEU B CA 1
ATOM 635 C C . LEU A 1 80 ? -22.053 -6.625 22.458 1.00 15.09 82 LEU B C 1
ATOM 636 O O . LEU A 1 80 ? -22.295 -7.421 23.363 1.00 16.73 82 LEU B O 1
ATOM 641 N N . GLU A 1 81 ? -20.860 -6.537 21.875 1.00 18.75 83 GLU B N 1
ATOM 642 C CA . GLU A 1 81 ? -19.802 -7.490 22.212 1.00 24.87 83 GLU B CA 1
ATOM 643 C C . GLU A 1 81 ? -19.379 -7.360 23.673 1.00 20.06 83 GLU B C 1
ATOM 644 O O . GLU A 1 81 ? -19.002 -8.343 24.311 1.00 25.31 83 GLU B O 1
ATOM 650 N N . SER A 1 82 ? -19.459 -6.142 24.196 1.00 18.33 84 SER B N 1
ATOM 651 C CA . SER A 1 82 ? -19.068 -5.875 25.569 1.00 17.15 84 SER B CA 1
ATOM 652 C C . SER A 1 82 ? -19.903 -4.721 26.101 1.00 15.41 84 SER B C 1
ATOM 653 O O . SER A 1 82 ? -19.580 -3.551 25.909 1.00 17.98 84 SER B O 1
ATOM 656 N N . ALA A 1 83 ? -21.006 -5.078 26.749 1.00 16.06 85 ALA B N 1
ATOM 657 C CA . ALA A 1 83 ? -21.993 -4.092 27.168 1.00 14.87 85 ALA B CA 1
ATOM 658 C C . ALA A 1 83 ? -21.413 -3.031 28.101 1.00 12.45 85 ALA B C 1
ATOM 659 O O . ALA A 1 83 ? -20.593 -3.321 28.987 1.00 15.42 85 ALA B O 1
ATOM 661 N N . SER A 1 84 ? -21.832 -1.793 27.888 1.00 13.81 86 SER B N 1
ATOM 662 C CA . SER A 1 84 ? -21.440 -0.708 28.773 1.00 12.86 86 SER B CA 1
ATOM 663 C C . SER A 1 84 ? -22.684 0.052 29.206 1.00 13.66 86 SER B C 1
ATOM 664 O O . SER A 1 84 ? -23.728 -0.052 28.561 1.00 13.47 86 SER B O 1
ATOM 667 N N . THR A 1 85 ? -22.580 0.799 30.303 1.00 13.07 87 THR B N 1
ATOM 668 C CA . THR A 1 85 ? -23.753 1.437 30.874 1.00 14.38 87 THR B CA 1
ATOM 669 C C . THR A 1 85 ? -24.350 2.476 29.942 1.00 13.14 87 THR B C 1
ATOM 670 O O . THR A 1 85 ? -25.546 2.760 30.023 1.00 14.13 87 THR B O 1
ATOM 674 N N . ASN A 1 86 ? -23.540 3.030 29.047 1.00 13.71 88 ASN B N 1
ATOM 675 C CA . ASN A 1 86 ? -24.023 4.022 28.094 1.00 12.10 88 ASN B CA 1
ATOM 676 C C . ASN A 1 86 ? -24.911 3.391 27.015 1.00 12.18 88 ASN B C 1
ATOM 677 O O . ASN A 1 86 ? -25.534 4.094 26.218 1.00 14.70 88 ASN B O 1
ATOM 682 N N . GLN A 1 87 ? -24.961 2.063 26.995 1.00 12.33 89 GLN B N 1
ATOM 683 C CA . GLN A 1 87 ? -25.821 1.353 26.052 1.00 11.46 89 GLN B CA 1
ATOM 684 C C . GLN A 1 87 ? -27.198 1.055 26.655 1.00 10.15 89 GLN B C 1
ATOM 685 O O . GLN A 1 87 ? -28.067 0.439 26.003 1.00 11.54 89 GLN B O 1
ATOM 691 N N . THR A 1 88 ? -27.406 1.514 27.888 1.00 10.42 90 THR B N 1
ATOM 692 C CA . THR A 1 88 ? -28.743 1.525 28.471 1.00 10.17 90 THR B CA 1
ATOM 693 C C . THR A 1 88 ? -29.638 2.390 27.603 1.00 10.15 90 THR B C 1
ATOM 694 O O . THR A 1 88 ? -29.354 3.569 27.406 1.00 14.41 90 THR B O 1
ATOM 698 N N . SER A 1 89 ? -30.723 1.813 27.095 1.00 9.43 91 SER B N 1
ATOM 699 C CA . SER A 1 89 ? -31.566 2.527 26.150 1.00 8.45 91 SER B CA 1
ATOM 700 C C . SER A 1 89 ? -32.819 1.737 25.820 1.00 9.60 91 SER B C 1
ATOM 701 O O . SER A 1 89 ? -33.008 0.600 26.279 1.00 10.39 91 SER B O 1
ATOM 704 N N . MET A 1 90 ? -33.667 2.361 25.013 1.00 8.61 92 MET B N 1
ATOM 705 C CA . MET A 1 90 ? -34.785 1.701 24.368 1.00 9.71 92 MET B CA 1
ATOM 706 C C . MET A 1 90 ? -34.381 1.360 22.942 1.00 9.78 92 MET B C 1
ATOM 707 O O . MET A 1 90 ? -34.105 2.250 22.159 1.00 11.71 92 MET B O 1
ATOM 712 N N . TYR A 1 91 ? -34.361 0.084 22.596 1.00 8.89 93 TYR B N 1
ATOM 713 C CA . TYR A 1 91 ? -33.946 -0.372 21.267 1.00 7.57 93 TYR B CA 1
ATOM 714 C C . TYR A 1 91 ? -35.164 -0.731 20.436 1.00 6.85 93 TYR B C 1
ATOM 715 O O . TYR A 1 91 ? -36.028 -1.470 20.877 1.00 9.55 93 TYR B O 1
ATOM 724 N N . LEU A 1 92 ? -35.225 -0.193 19.219 1.00 8.68 94 LEU B N 1
ATOM 725 C CA . LEU A 1 92 ? -36.373 -0.385 18.345 1.00 9.46 94 LEU B CA 1
ATOM 726 C C . LEU A 1 92 ? -35.911 -0.854 16.981 1.00 10.52 94 LEU B C 1
ATOM 727 O O . LEU A 1 92 ? -35.043 -0.234 16.364 1.00 12.38 94 LEU B O 1
ATOM 732 N N . CYS A 1 93 ? -36.452 -1.969 16.517 1.00 9.26 95 CYS B N 1
ATOM 733 C CA . CYS A 1 93 ? -36.104 -2.429 15.189 1.00 10.52 95 CYS B CA 1
ATOM 734 C C . CYS A 1 93 ? -37.270 -2.185 14.236 1.00 10.19 95 CYS B C 1
ATOM 735 O O . CYS A 1 93 ? -38.389 -1.921 14.651 1.00 9.92 95 CYS B O 1
ATOM 738 N N . ALA A 1 94 ? -36.989 -2.263 12.941 1.00 11.19 96 ALA B N 1
ATOM 739 C CA . ALA A 1 94 ? -38.025 -2.118 11.946 1.00 11.11 96 ALA B CA 1
ATOM 740 C C . ALA A 1 94 ? -37.666 -2.918 10.701 1.00 9.02 96 ALA B C 1
ATOM 741 O O . ALA A 1 94 ? -36.536 -3.358 10.537 1.00 11.74 96 ALA B O 1
ATOM 743 N N . SER A 1 95 ? -38.644 -3.072 9.816 1.00 12.86 97 SER B N 1
ATOM 744 C CA . SER A 1 95 ? -38.401 -3.710 8.529 1.00 13.03 97 SER B CA 1
ATOM 745 C C . SER A 1 95 ? -39.252 -3.045 7.455 1.00 15.68 97 SER B C 1
ATOM 746 O O . SER A 1 95 ? -40.260 -2.404 7.751 1.00 13.86 97 SER B O 1
ATOM 749 N N . SER A 1 96 ? -38.840 -3.212 6.205 1.00 15.15 98 SER B N 1
ATOM 750 C CA . SER A 1 96 ? -39.621 -2.697 5.085 1.00 15.40 98 SER B CA 1
ATOM 751 C C . SER A 1 96 ? -39.297 -3.475 3.811 1.00 15.80 98 SER B C 1
ATOM 752 O O . SER A 1 96 ? -38.221 -4.065 3.672 1.00 14.45 98 SER B O 1
ATOM 755 N N . GLN A 1 97 ? -40.259 -3.478 2.903 1.00 14.40 99 GLN B N 1
ATOM 756 C CA . GLN A 1 97 ? -40.116 -4.134 1.600 1.00 18.33 99 GLN B CA 1
ATOM 757 C C . GLN A 1 97 ? -39.294 -3.250 0.665 1.00 23.36 99 GLN B C 1
ATOM 758 O O . GLN A 1 97 ? -39.394 -2.023 0.726 1.00 23.86 99 GLN B O 1
ATOM 764 N N . ARG A 1 98 ? -38.497 -3.867 -0.208 1.00 21.96 100 ARG B N 1
ATOM 765 C CA . ARG A 1 98 ? -37.590 -3.117 -1.084 1.00 23.71 100 ARG B CA 1
ATOM 766 C C . ARG A 1 98 ? -38.303 -2.074 -1.949 1.00 21.61 100 ARG B C 1
ATOM 767 O O . ARG A 1 98 ? -37.792 -0.969 -2.134 1.00 24.40 100 ARG B O 1
ATOM 775 N N . GLN A 1 99 ? -39.487 -2.410 -2.459 1.00 22.92 101 GLN B N 1
ATOM 776 C CA . GLN A 1 99 ? -40.234 -1.484 -3.315 1.00 24.98 101 GLN B CA 1
ATOM 777 C C . GLN A 1 99 ? -41.048 -0.473 -2.502 1.00 34.72 101 GLN B C 1
ATOM 778 O O . GLN A 1 99 ? -41.664 0.445 -3.056 1.00 26.28 101 GLN B O 1
ATOM 784 N N . GLU A 1 100 ? -41.052 -0.649 -1.184 1.00 26.32 102 GLU B N 1
ATOM 785 C CA . GLU A 1 100 ? -41.748 0.265 -0.289 1.00 25.68 102 GLU B CA 1
ATOM 786 C C . GLU A 1 100 ? -40.843 0.592 0.896 1.00 22.54 102 GLU B C 1
ATOM 787 O O . GLU A 1 100 ? -41.265 0.500 2.053 1.00 19.79 102 GLU B O 1
ATOM 793 N N . GLY A 1 101 ? -39.601 0.972 0.611 1.00 17.26 103 GLY B N 1
ATOM 794 C CA . GLY A 1 101 ? -38.582 1.053 1.647 1.00 15.73 103 GLY B CA 1
ATOM 795 C C . GLY A 1 101 ? -38.880 2.069 2.735 1.00 18.10 103 GLY B C 1
ATOM 796 O O . GLY A 1 101 ? -38.496 1.883 3.891 1.00 19.28 103 GLY B O 1
ATOM 797 N N . ASP A 1 102 ? -39.556 3.147 2.342 1.00 16.95 104 ASP B N 1
ATOM 798 C CA . ASP A 1 102 ? -39.933 4.263 3.221 1.00 17.29 104 ASP B CA 1
ATOM 799 C C . ASP A 1 102 ? -41.113 3.943 4.150 1.00 14.03 104 ASP B C 1
ATOM 800 O O . ASP A 1 102 ? -41.513 4.787 4.961 1.00 15.86 104 ASP B O 1
ATOM 805 N N . THR A 1 103 ? -41.710 2.766 4.000 1.00 14.11 105 THR B N 1
ATOM 806 C CA . THR A 1 103 ? -42.786 2.369 4.898 1.00 15.02 105 THR B CA 1
ATOM 807 C C . THR A 1 103 ? -42.224 1.323 5.858 1.00 17.70 105 THR B C 1
ATOM 808 O O . THR A 1 103 ? -42.214 0.124 5.567 1.00 18.52 105 THR B O 1
ATOM 812 N N . GLN A 1 104 ? -41.711 1.803 6.990 1.00 15.96 106 GLN B N 1
ATOM 813 C CA . GLN A 1 104 ? -41.079 0.935 7.976 1.00 14.00 106 GLN B CA 1
ATOM 814 C C . GLN A 1 104 ? -42.073 0.534 9.039 1.00 14.52 106 GLN B C 1
ATOM 815 O O . GLN A 1 104 ? -42.793 1.375 9.569 1.00 15.07 106 GLN B O 1
ATOM 821 N N . TYR A 1 105 ? -42.094 -0.762 9.338 1.00 12.94 107 TYR B N 1
ATOM 822 C CA . TYR A 1 105 ? -42.933 -1.318 10.380 1.00 12.15 107 TYR B CA 1
ATOM 823 C C . TYR A 1 105 ? -42.033 -1.641 11.548 1.00 11.19 107 TYR B C 1
ATOM 824 O O . TYR A 1 105 ? -41.081 -2.416 11.424 1.00 13.82 107 TYR B O 1
ATOM 833 N N . PHE A 1 106 ? -42.338 -1.033 12.685 1.00 11.06 108 PHE B N 1
ATOM 834 C CA . PHE A 1 106 ? -41.508 -1.153 13.876 1.00 11.38 108 PHE B CA 1
ATOM 835 C C . PHE A 1 106 ? -41.918 -2.270 14.825 1.00 12.96 108 PHE B C 1
ATOM 836 O O . PHE A 1 106 ? -43.103 -2.588 14.975 1.00 14.77 108 PHE B O 1
ATOM 844 N N . GLY A 1 107 ? -40.912 -2.856 15.474 1.00 11.02 109 GLY B N 1
ATOM 845 C CA . GLY A 1 107 ? -41.143 -3.759 16.586 1.00 17.03 109 GLY B CA 1
ATOM 846 C C . GLY A 1 107 ? -41.630 -3.017 17.825 1.00 14.46 109 GLY B C 1
ATOM 847 O O . GLY A 1 107 ? -41.720 -1.794 17.821 1.00 15.02 109 GLY B O 1
ATOM 848 N N . PRO A 1 108 ? -41.932 -3.757 18.901 1.00 13.52 110 PRO B N 1
ATOM 849 C CA . PRO A 1 108 ? -42.520 -3.182 20.118 1.00 14.41 110 PRO B CA 1
ATOM 850 C C . PRO A 1 108 ? -41.523 -2.482 21.048 1.00 13.64 110 PRO B C 1
ATOM 851 O O . PRO A 1 108 ? -41.946 -1.766 21.945 1.00 16.52 110 PRO B O 1
ATOM 855 N N . GLY A 1 109 ? -40.232 -2.688 20.844 1.00 11.24 111 GLY B N 1
ATOM 856 C CA . GLY A 1 109 ? -39.243 -2.073 21.708 1.00 13.01 111 GLY B CA 1
ATOM 857 C C . GLY A 1 109 ? -38.669 -3.015 22.744 1.00 12.51 111 GLY B C 1
ATOM 858 O O . GLY A 1 109 ? -39.353 -3.898 23.266 1.00 14.02 111 GLY B O 1
ATOM 859 N N . THR A 1 110 ? -37.387 -2.824 23.030 1.00 9.16 112 THR B N 1
ATOM 860 C CA . THR A 1 110 ? -36.693 -3.555 24.088 1.00 10.61 112 THR B CA 1
ATOM 861 C C . THR A 1 110 ? -35.949 -2.586 24.993 1.00 10.10 112 THR B C 1
ATOM 862 O O . THR A 1 110 ? -35.086 -1.852 24.520 1.00 10.00 112 THR B O 1
ATOM 866 N N . ARG A 1 111 ? -36.309 -2.556 26.277 1.00 10.09 113 ARG B N 1
ATOM 867 C CA A ARG A 1 111 ? -35.553 -1.781 27.255 0.98 9.12 113 ARG B CA 1
ATOM 868 C CA B ARG A 1 111 ? -35.558 -1.779 27.252 0.02 9.41 113 ARG B CA 1
ATOM 869 C C . ARG A 1 111 ? -34.349 -2.569 27.742 1.00 11.11 113 ARG B C 1
ATOM 870 O O . ARG A 1 111 ? -34.497 -3.572 28.437 1.00 11.70 113 ARG B O 1
ATOM 885 N N . LEU A 1 112 ? -33.159 -2.114 27.386 1.00 10.05 114 LEU B N 1
ATOM 886 C CA . LEU A 1 112 ? -31.940 -2.717 27.919 1.00 10.87 114 LEU B CA 1
ATOM 887 C C . LEU A 1 112 ? -31.333 -1.816 28.979 1.00 10.00 114 LEU B C 1
ATOM 888 O O . LEU A 1 112 ? -31.081 -0.625 28.735 1.00 11.59 114 LEU B O 1
ATOM 893 N N . THR A 1 113 ? -31.113 -2.371 30.171 1.00 9.49 115 THR B N 1
ATOM 894 C CA . THR A 1 113 ? -30.376 -1.675 31.207 1.00 10.58 115 THR B CA 1
ATOM 895 C C . THR A 1 113 ? -29.102 -2.438 31.535 1.00 10.27 115 THR B C 1
ATOM 896 O O . THR A 1 113 ? -29.135 -3.612 31.914 1.00 11.37 115 THR B O 1
ATOM 900 N N . VAL A 1 114 ? -27.976 -1.763 31.357 1.00 8.61 116 VAL B N 1
ATOM 901 C CA . VAL A 1 114 ? -26.660 -2.325 31.665 1.00 11.47 116 VAL B CA 1
ATOM 902 C C . VAL A 1 114 ? -26.191 -1.762 32.994 1.00 11.48 116 VAL B C 1
ATOM 903 O O . VAL A 1 114 ? -26.206 -0.548 33.196 1.00 13.76 116 VAL B O 1
ATOM 907 N N . LEU A 1 115 ? -25.808 -2.644 33.915 1.00 11.19 117 LEU B N 1
ATOM 908 C CA . LEU A 1 115 ? -25.378 -2.216 35.241 1.00 12.32 117 LEU B CA 1
ATOM 909 C C . LEU A 1 115 ? -23.955 -2.690 35.505 1.00 11.44 117 LEU B C 1
ATOM 910 O O . LEU A 1 115 ? -23.584 -3.767 35.067 1.00 12.46 117 LEU B O 1
ATOM 915 N N . GLU A 1 116 ? -23.179 -1.904 36.246 1.00 14.21 118 GLU B N 1
ATOM 916 C CA . GLU A 1 116 ? -21.832 -2.340 36.610 1.00 12.69 118 GLU B CA 1
ATOM 917 C C . GLU A 1 116 ? -21.849 -3.574 37.508 1.00 14.09 118 GLU B C 1
ATOM 918 O O . GLU A 1 116 ? -20.929 -4.384 37.497 1.00 13.76 118 GLU B O 1
ATOM 924 N N . ASP A 1 117 ? -22.937 -3.711 38.259 1.00 13.55 119 ASP B N 1
ATOM 925 C CA . ASP A 1 117 ? -23.047 -4.609 39.383 1.00 14.19 119 ASP B CA 1
ATOM 926 C C . ASP A 1 117 ? -24.524 -4.893 39.551 1.00 11.03 119 ASP B C 1
ATOM 927 O O . ASP A 1 117 ? -25.311 -4.034 39.210 1.00 13.37 119 ASP B O 1
ATOM 932 N N . LEU A 1 118 ? -24.900 -6.042 40.104 1.00 11.87 120 LEU B N 1
ATOM 933 C CA . LEU A 1 118 ? -26.318 -6.326 40.364 1.00 10.40 120 LEU B CA 1
ATOM 934 C C . LEU A 1 118 ? -26.732 -6.031 41.810 1.00 12.78 120 LEU B C 1
ATOM 935 O O . LEU A 1 118 ? -27.876 -6.296 42.193 1.00 11.41 120 LEU B O 1
ATOM 940 N N . LYS A 1 119 ? -25.832 -5.464 42.611 1.00 11.49 121 LYS B N 1
ATOM 941 C CA . LYS A 1 119 ? -26.071 -5.277 44.050 1.00 13.24 121 LYS B CA 1
ATOM 942 C C . LYS A 1 119 ? -27.334 -4.469 44.350 1.00 13.11 121 LYS B C 1
ATOM 943 O O . LYS A 1 119 ? -28.011 -4.722 45.353 1.00 15.11 121 LYS B O 1
ATOM 949 N N . ASN A 1 120 ? -27.634 -3.484 43.504 1.00 12.98 122 ASN B N 1
ATOM 950 C CA . ASN A 1 120 ? -28.686 -2.520 43.811 1.00 12.63 122 ASN B CA 1
ATOM 951 C C . ASN A 1 120 ? -30.017 -2.818 43.122 1.00 10.38 122 ASN B C 1
ATOM 952 O O . ASN A 1 120 ? -30.896 -1.960 43.093 1.00 13.09 122 ASN B O 1
ATOM 957 N N . VAL A 1 121 ? -30.159 -4.019 42.565 1.00 9.13 123 VAL B N 1
ATOM 958 C CA . VAL A 1 121 ? -31.418 -4.429 41.940 1.00 10.29 123 VAL B CA 1
ATOM 959 C C . VAL A 1 121 ? -32.418 -4.805 43.022 1.00 8.32 123 VAL B C 1
ATOM 960 O O . VAL A 1 121 ? -32.116 -5.582 43.920 1.00 9.35 123 VAL B O 1
ATOM 964 N N . PHE A 1 122 ? -33.610 -4.224 42.921 1.00 8.47 124 PHE B N 1
ATOM 965 C CA . PHE A 1 122 ? -34.678 -4.398 43.908 1.00 8.45 124 PHE B CA 1
ATOM 966 C C . PHE A 1 122 ? -36.021 -4.551 43.212 1.00 8.03 124 PHE B C 1
ATOM 967 O O . PHE A 1 122 ? -36.350 -3.766 42.333 1.00 8.04 124 PHE B O 1
ATOM 975 N N . PRO A 1 123 ? -36.839 -5.504 43.658 1.00 7.59 125 PRO B N 1
ATOM 976 C CA . PRO A 1 123 ? -38.217 -5.559 43.150 1.00 8.36 125 PRO B CA 1
ATOM 977 C C . PRO A 1 123 ? -39.091 -4.466 43.789 1.00 6.93 125 PRO B C 1
ATOM 978 O O . PRO A 1 123 ? -38.724 -3.906 44.818 1.00 8.33 125 PRO B O 1
ATOM 982 N N . PRO A 1 124 ? -40.254 -4.164 43.199 1.00 6.84 126 PRO B N 1
ATOM 983 C CA . PRO A 1 124 ? -41.151 -3.196 43.828 1.00 8.32 126 PRO B CA 1
ATOM 984 C C . PRO A 1 124 ? -41.841 -3.771 45.044 1.00 7.79 126 PRO B C 1
ATOM 985 O O . PRO A 1 124 ? -42.105 -4.978 45.072 1.00 9.14 126 PRO B O 1
ATOM 989 N N . GLU A 1 125 ? -42.123 -2.920 46.017 1.00 7.64 127 GLU B N 1
ATOM 990 C CA . GLU A 1 125 ? -43.167 -3.204 46.989 1.00 8.36 127 GLU B CA 1
ATOM 991 C C . GLU A 1 125 ? -44.408 -2.518 46.471 1.00 7.43 127 GLU B C 1
ATOM 992 O O . GLU A 1 125 ? -44.312 -1.529 45.754 1.00 9.49 127 GLU B O 1
ATOM 998 N N . VAL A 1 126 ? -45.571 -3.062 46.796 1.00 8.29 128 VAL B N 1
ATOM 999 C CA . VAL A 1 126 ? -46.812 -2.573 46.212 1.00 8.29 128 VAL B CA 1
ATOM 1000 C C . VAL A 1 126 ? -47.836 -2.361 47.314 1.00 7.64 128 VAL B C 1
ATOM 1001 O O . VAL A 1 126 ? -47.964 -3.190 48.223 1.00 9.25 128 VAL B O 1
ATOM 1005 N N . ALA A 1 127 ? -48.568 -1.254 47.223 1.00 7.41 129 ALA B N 1
ATOM 1006 C CA . ALA A 1 127 ? -49.627 -0.956 48.190 1.00 8.07 129 ALA B CA 1
ATOM 1007 C C . ALA A 1 127 ? -50.812 -0.293 47.517 1.00 7.60 129 ALA B C 1
ATOM 1008 O O . ALA A 1 127 ? -50.641 0.540 46.626 1.00 7.21 129 ALA B O 1
ATOM 1010 N N . VAL A 1 128 ? -52.006 -0.671 47.963 1.00 7.71 130 VAL B N 1
ATOM 1011 C CA . VAL A 1 128 ? -53.259 -0.096 47.499 1.00 8.22 130 VAL B CA 1
ATOM 1012 C C . VAL A 1 128 ? -53.858 0.722 48.621 1.00 10.83 130 VAL B C 1
ATOM 1013 O O . VAL A 1 128 ? -53.945 0.272 49.759 1.00 10.86 130 VAL B O 1
ATOM 1017 N N . PHE A 1 129 ? -54.218 1.948 48.282 1.00 8.04 131 PHE B N 1
ATOM 1018 C CA . PHE A 1 129 ? -54.823 2.927 49.164 1.00 7.81 131 PHE B CA 1
ATOM 1019 C C . PHE A 1 129 ? -56.289 3.065 48.797 1.00 8.09 131 PHE B C 1
ATOM 1020 O O . PHE A 1 129 ? -56.639 3.290 47.621 1.00 8.26 131 PHE B O 1
ATOM 1028 N N . GLU A 1 130 ? -57.137 2.879 49.810 1.00 9.66 132 GLU B N 1
ATOM 1029 C CA . GLU A 1 130 ? -58.580 2.802 49.639 1.00 11.48 132 GLU B CA 1
ATOM 1030 C C . GLU A 1 130 ? -59.191 4.183 49.451 1.00 7.51 132 GLU B C 1
ATOM 1031 O O . GLU A 1 130 ? -58.692 5.156 49.986 1.00 10.00 132 GLU B O 1
ATOM 1037 N N . PRO A 1 131 ? -60.279 4.271 48.678 1.00 9.44 133 PRO B N 1
ATOM 1038 C CA . PRO A 1 131 ? -60.905 5.564 48.387 1.00 10.04 133 PRO B CA 1
ATOM 1039 C C . PRO A 1 131 ? -61.314 6.347 49.625 1.00 10.73 133 PRO B C 1
ATOM 1040 O O . PRO A 1 131 ? -61.754 5.756 50.609 1.00 12.22 133 PRO B O 1
ATOM 1044 N N . SER A 1 132 ? -61.181 7.664 49.553 1.00 9.18 134 SER B N 1
ATOM 1045 C CA . SER A 1 132 ? -61.617 8.573 50.607 1.00 10.86 134 SER B CA 1
ATOM 1046 C C . SER A 1 132 ? -63.130 8.609 50.733 1.00 11.20 134 SER B C 1
ATOM 1047 O O . SER A 1 132 ? -63.828 8.719 49.733 1.00 11.02 134 SER B O 1
ATOM 1050 N N . GLU A 1 133 ? -63.627 8.568 51.968 1.00 12.12 135 GLU B N 1
ATOM 1051 C CA . GLU A 1 133 ? -65.056 8.691 52.219 1.00 13.18 135 GLU B CA 1
ATOM 1052 C C . GLU A 1 133 ? -65.561 10.065 51.778 1.00 10.25 135 GLU B C 1
ATOM 1053 O O . GLU A 1 133 ? -66.712 10.211 51.347 1.00 10.85 135 GLU B O 1
ATOM 1059 N N . ALA A 1 134 ? -64.695 11.069 51.875 1.00 10.50 136 ALA B N 1
ATOM 1060 C CA . ALA A 1 134 ? -65.041 12.425 51.451 1.00 9.68 136 ALA B CA 1
ATOM 1061 C C . ALA A 1 134 ? -65.251 12.495 49.931 1.00 9.30 136 ALA B C 1
ATOM 1062 O O . ALA A 1 134 ? -66.173 13.177 49.438 1.00 13.10 136 ALA B O 1
ATOM 1064 N N . GLU A 1 135 ? -64.408 11.790 49.178 1.00 11.47 137 GLU B N 1
ATOM 1065 C CA . GLU A 1 135 ? -64.623 11.700 47.739 1.00 11.20 137 GLU B CA 1
ATOM 1066 C C . GLU A 1 135 ? -65.925 10.975 47.416 1.00 8.38 137 GLU B C 1
ATOM 1067 O O . GLU A 1 135 ? -66.704 11.447 46.593 1.00 9.28 137 GLU B O 1
ATOM 1073 N N . ILE A 1 136 ? -66.147 9.833 48.058 1.00 10.53 138 ILE B N 1
ATOM 1074 C CA . ILE A 1 136 ? -67.375 9.069 47.847 1.00 11.44 138 ILE B CA 1
ATOM 1075 C C . ILE A 1 136 ? -68.622 9.923 48.104 1.00 12.32 138 ILE B C 1
ATOM 1076 O O . ILE A 1 136 ? -69.551 9.943 47.299 1.00 13.46 138 ILE B O 1
ATOM 1081 N N . SER A 1 137 ? -68.617 10.652 49.209 1.00 11.29 139 SER B N 1
ATOM 1082 C CA . SER A 1 137 ? -69.742 11.498 49.573 1.00 13.57 139 SER B CA 1
ATOM 1083 C C . SER A 1 137 ? -69.931 12.644 48.583 1.00 13.87 139 SER B C 1
ATOM 1084 O O . SER A 1 137 ? -71.054 12.946 48.163 1.00 15.10 139 SER B O 1
ATOM 1087 N N . HIS A 1 138 ? -68.834 13.279 48.190 1.00 11.63 140 HIS B N 1
ATOM 1088 C CA . HIS A 1 138 ? -68.927 14.492 47.391 1.00 13.55 140 HIS B CA 1
ATOM 1089 C C . HIS A 1 138 ? -69.195 14.235 45.909 1.00 11.51 140 HIS B C 1
ATOM 1090 O O . HIS A 1 138 ? -69.857 15.033 45.254 1.00 12.31 140 HIS B O 1
ATOM 1097 N N . THR A 1 139 ? -68.686 13.124 45.383 1.00 10.72 141 THR B N 1
ATOM 1098 C CA . THR A 1 139 ? -68.704 12.889 43.931 1.00 10.51 141 THR B CA 1
ATOM 1099 C C . THR A 1 139 ? -69.430 11.623 43.495 1.00 8.32 141 THR B C 1
ATOM 1100 O O . THR A 1 139 ? -69.642 11.414 42.301 1.00 10.73 141 THR B O 1
ATOM 1104 N N . GLN A 1 140 ? -69.720 10.745 44.449 1.00 8.41 142 GLN B N 1
ATOM 1105 C CA . GLN A 1 140 ? -70.259 9.401 44.156 1.00 11.51 142 GLN B CA 1
ATOM 1106 C C . GLN A 1 140 ? -69.317 8.575 43.277 1.00 10.56 142 GLN B C 1
ATOM 1107 O O . GLN A 1 140 ? -69.727 7.634 42.591 1.00 10.29 142 GLN B O 1
ATOM 1113 N N . LYS A 1 141 ? -68.043 8.936 43.315 1.00 9.12 143 LYS B N 1
ATOM 1114 C CA . LYS A 1 141 ? -67.000 8.164 42.675 1.00 9.69 143 LYS B CA 1
ATOM 1115 C C . LYS A 1 141 ? -65.980 7.786 43.719 1.00 9.05 143 LYS B C 1
ATOM 1116 O O . LYS A 1 141 ? -65.935 8.359 44.799 1.00 9.71 143 LYS B O 1
ATOM 1122 N N . ALA A 1 142 ? -65.143 6.829 43.369 1.00 7.25 144 ALA B N 1
ATOM 1123 C CA . ALA A 1 142 ? -64.179 6.282 44.316 1.00 7.47 144 ALA B CA 1
ATOM 1124 C C . ALA A 1 142 ? -62.864 5.965 43.611 1.00 8.90 144 ALA B C 1
ATOM 1125 O O . ALA A 1 142 ? -62.793 5.107 42.727 1.00 8.64 144 ALA B O 1
ATOM 1127 N N . THR A 1 143 ? -61.825 6.676 44.014 1.00 7.97 145 THR B N 1
ATOM 1128 C CA . THR A 1 143 ? -60.518 6.512 43.412 1.00 7.30 145 THR B CA 1
ATOM 1129 C C . THR A 1 143 ? -59.611 5.700 44.340 1.00 8.16 145 THR B C 1
ATOM 1130 O O . THR A 1 143 ? -59.313 6.117 45.474 1.00 8.96 145 THR B O 1
ATOM 1134 N N . LEU A 1 144 ? -59.179 4.548 43.836 1.00 7.82 146 LEU B N 1
ATOM 1135 C CA . LEU A 1 144 ? -58.127 3.744 44.449 1.00 6.54 146 LEU B CA 1
ATOM 1136 C C . LEU A 1 144 ? -56.786 4.224 43.935 1.00 6.88 146 LEU B C 1
ATOM 1137 O O . LEU A 1 144 ? -56.661 4.561 42.741 1.00 7.47 146 LEU B O 1
ATOM 1142 N N . VAL A 1 145 ? -55.781 4.240 44.811 1.00 8.16 147 VAL B N 1
ATOM 1143 C CA . VAL A 1 145 ? -54.440 4.583 44.353 1.00 8.05 147 VAL B CA 1
ATOM 1144 C C . VAL A 1 145 ? -53.502 3.419 44.644 1.00 7.72 147 VAL B C 1
ATOM 1145 O O . VAL A 1 145 ? -53.592 2.792 45.696 1.00 8.06 147 VAL B O 1
ATOM 1149 N N . CYS A 1 146 ? -52.625 3.105 43.701 1.00 6.84 148 CYS B N 1
ATOM 1150 C CA . CYS A 1 146 ? -51.586 2.105 43.887 1.00 7.69 148 CYS B CA 1
ATOM 1151 C C . CYS A 1 146 ? -50.228 2.786 43.861 1.00 7.20 148 CYS B C 1
ATOM 1152 O O . CYS A 1 146 ? -49.987 3.659 43.013 1.00 8.41 148 CYS B O 1
ATOM 1155 N N . LEU A 1 147 ? -49.351 2.393 44.787 1.00 7.46 149 LEU B N 1
ATOM 1156 C CA . LEU A 1 147 ? -47.950 2.800 44.741 1.00 7.56 149 LEU B CA 1
ATOM 1157 C C . LEU A 1 147 ? -47.057 1.585 44.597 1.00 6.97 149 LEU B C 1
ATOM 1158 O O . LEU A 1 147 ? -47.152 0.652 45.407 1.00 7.31 149 LEU B O 1
ATOM 1163 N N . ALA A 1 148 ? -46.211 1.606 43.569 1.00 7.50 150 ALA B N 1
ATOM 1164 C CA . ALA A 1 148 ? -45.103 0.674 43.437 1.00 7.43 150 ALA B CA 1
ATOM 1165 C C . ALA A 1 148 ? -43.848 1.420 43.863 1.00 6.09 150 ALA B C 1
ATOM 1166 O O . ALA A 1 148 ? -43.528 2.458 43.283 1.00 8.67 150 ALA B O 1
ATOM 1168 N N . THR A 1 149 ? -43.153 0.922 44.886 1.00 7.45 151 THR B N 1
ATOM 1169 C CA . THR A 1 149 ? -42.036 1.674 45.466 1.00 8.18 151 THR B CA 1
ATOM 1170 C C . THR A 1 149 ? -40.778 0.825 45.584 1.00 8.93 151 THR B C 1
ATOM 1171 O O . THR A 1 149 ? -40.834 -0.403 45.640 1.00 9.19 151 THR B O 1
ATOM 1175 N N . GLY A 1 150 ? -39.643 1.510 45.603 1.00 8.57 152 GLY B N 1
ATOM 1176 C CA . GLY A 1 150 ? -38.373 0.896 45.924 1.00 9.72 152 GLY B CA 1
ATOM 1177 C C . GLY A 1 150 ? -37.802 -0.008 44.860 1.00 8.98 152 GLY B C 1
ATOM 1178 O O . GLY A 1 150 ? -36.944 -0.817 45.185 1.00 10.05 152 GLY B O 1
ATOM 1179 N N . PHE A 1 151 ? -38.235 0.113 43.601 1.00 8.21 153 PHE B N 1
ATOM 1180 C CA . PHE A 1 151 ? -37.704 -0.803 42.592 1.00 8.37 153 PHE B CA 1
ATOM 1181 C C . PHE A 1 151 ? -36.514 -0.221 41.839 1.00 6.85 153 PHE B C 1
ATOM 1182 O O . PHE A 1 151 ? -36.368 0.995 41.717 1.00 7.65 153 PHE B O 1
ATOM 1190 N N . TYR A 1 152 ? -35.646 -1.111 41.362 1.00 7.39 154 TYR B N 1
ATOM 1191 C CA . TYR A 1 152 ? -34.477 -0.732 40.562 1.00 7.57 154 TYR B CA 1
ATOM 1192 C C . TYR A 1 152 ? -34.007 -1.932 39.755 1.00 8.74 154 TYR B C 1
ATOM 1193 O O . TYR A 1 152 ? -33.908 -3.023 40.293 1.00 9.05 154 TYR B O 1
ATOM 1202 N N . PRO A 1 153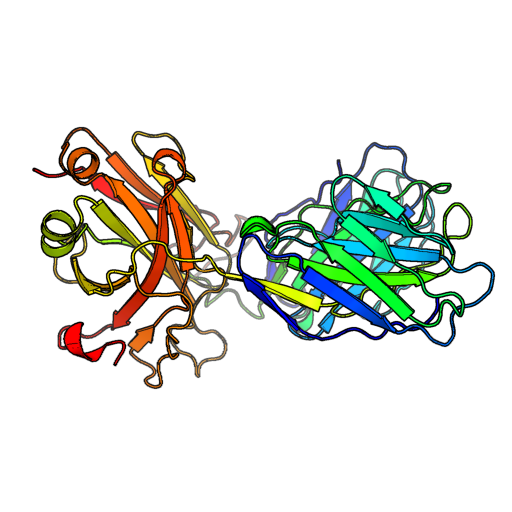 ? -33.739 -1.755 38.456 1.00 8.20 155 PRO B N 1
ATOM 1203 C CA . PRO A 1 153 ? -33.896 -0.537 37.650 1.00 8.13 155 PRO B CA 1
ATOM 1204 C C . PRO A 1 153 ? -35.378 -0.247 37.332 1.00 8.93 155 PRO B C 1
ATOM 1205 O O . PRO A 1 153 ? -36.265 -0.914 37.877 1.00 8.32 155 PRO B O 1
ATOM 1209 N N . ASP A 1 154 ? -35.629 0.732 36.469 1.00 10.01 156 ASP B N 1
ATOM 1210 C CA . ASP A 1 154 ? -36.977 1.175 36.141 1.00 8.15 156 ASP B CA 1
ATOM 1211 C C . ASP A 1 154 ? -37.607 0.210 35.139 1.00 8.15 156 ASP B C 1
ATOM 1212 O O . ASP A 1 154 ? -37.729 0.511 33.955 1.00 9.41 156 ASP B O 1
ATOM 1217 N N . HIS A 1 155 ? -37.965 -0.974 35.638 1.00 7.84 157 HIS B N 1
ATOM 1218 C CA . HIS A 1 155 ? -38.448 -2.091 34.826 1.00 8.57 157 HIS B CA 1
ATOM 1219 C C . HIS A 1 155 ? -39.763 -2.638 35.368 1.00 8.25 157 HIS B C 1
ATOM 1220 O O . HIS A 1 155 ? -39.850 -3.808 35.751 1.00 10.33 157 HIS B O 1
ATOM 1227 N N . VAL A 1 156 ? -40.808 -1.820 35.377 1.00 7.56 158 VAL B N 1
ATOM 1228 C CA . VAL A 1 156 ? -42.094 -2.337 35.826 1.00 7.53 158 VAL B CA 1
ATOM 1229 C C . VAL A 1 156 ? -43.202 -2.053 34.827 1.00 8.99 158 VAL B C 1
ATOM 1230 O O . VAL A 1 156 ? -43.131 -1.126 34.024 1.00 11.31 158 VAL B O 1
ATOM 1234 N N . GLU A 1 157 ? -44.219 -2.900 34.890 1.00 7.38 159 GLU B N 1
ATOM 1235 C CA . GLU A 1 157 ? -45.484 -2.677 34.195 1.00 8.83 159 GLU B CA 1
ATOM 1236 C C . GLU A 1 157 ? -46.599 -2.901 35.199 1.00 6.91 159 GLU B C 1
ATOM 1237 O O . GLU A 1 157 ? -46.726 -3.996 35.764 1.00 8.71 159 GLU B O 1
ATOM 1243 N N . LEU A 1 158 ? -47.398 -1.862 35.426 1.00 8.16 160 LEU B N 1
ATOM 1244 C CA . LEU A 1 158 ? -48.474 -1.897 36.410 1.00 7.16 160 LEU B CA 1
ATOM 1245 C C . LEU A 1 158 ? -49.820 -2.072 35.710 1.00 8.19 160 LEU B C 1
ATOM 1246 O O . LEU A 1 158 ? -50.068 -1.452 34.692 1.00 8.82 160 LEU B O 1
ATOM 1251 N N . SER A 1 159 ? -50.685 -2.907 36.274 1.00 7.32 161 SER B N 1
ATOM 1252 C CA . SER A 1 159 ? -52.017 -3.152 35.733 1.00 7.43 161 SER B CA 1
ATOM 1253 C C . SER A 1 159 ? -53.021 -3.276 36.867 1.00 7.38 161 SER B C 1
ATOM 1254 O O . SER A 1 159 ? -52.659 -3.568 38.012 1.00 8.68 161 SER B O 1
ATOM 1257 N N . TRP A 1 160 ? -54.286 -3.024 36.575 1.00 7.71 162 TRP B N 1
ATOM 1258 C CA . TRP A 1 160 ? -55.354 -3.208 37.542 1.00 8.57 162 TRP B CA 1
ATOM 1259 C C . TRP A 1 160 ? -56.242 -4.378 37.148 1.00 8.58 162 TRP B C 1
ATOM 1260 O O . TRP A 1 160 ? -56.559 -4.539 35.967 1.00 8.69 162 TRP B O 1
ATOM 1271 N N . TRP A 1 161 ? -56.647 -5.160 38.139 1.00 9.26 163 TRP B N 1
ATOM 1272 C CA . TRP A 1 161 ? -57.481 -6.335 37.935 1.00 7.97 163 TRP B CA 1
ATOM 1273 C C . TRP A 1 161 ? -58.684 -6.245 38.845 1.00 9.12 163 TRP B C 1
ATOM 1274 O O . TRP A 1 161 ? -58.558 -6.064 40.051 1.00 10.03 163 TRP B O 1
ATOM 1285 N N . VAL A 1 162 ? -59.865 -6.335 38.263 1.00 10.55 164 VAL B N 1
ATOM 1286 C CA . VAL A 1 162 ? -61.077 -6.307 39.057 1.00 9.62 164 VAL B CA 1
ATOM 1287 C C . VAL A 1 162 ? -61.758 -7.645 38.857 1.00 12.23 164 VAL B C 1
ATOM 1288 O O . VAL A 1 162 ? -62.028 -8.057 37.723 1.00 12.12 164 VAL B O 1
ATOM 1292 N N . ASN A 1 163 ? -61.988 -8.340 39.969 1.00 12.65 165 ASN B N 1
ATOM 1293 C CA . ASN A 1 163 ? -62.586 -9.682 39.956 1.00 11.27 165 ASN B CA 1
ATOM 1294 C C . ASN A 1 163 ? -61.890 -10.606 38.962 1.00 14.86 165 ASN B C 1
ATOM 1295 O O . ASN A 1 163 ? -62.530 -11.364 38.230 1.00 17.97 165 ASN B O 1
ATOM 1300 N N . GLY A 1 164 ? -60.562 -10.541 38.961 1.00 11.08 166 GLY B N 1
ATOM 1301 C CA . GLY A 1 164 ? -59.743 -11.426 38.165 1.00 14.52 166 GLY B CA 1
ATOM 1302 C C . GLY A 1 164 ? -59.581 -11.037 36.709 1.00 14.86 166 GLY B C 1
ATOM 1303 O O . GLY A 1 164 ? -58.887 -11.740 35.975 1.00 18.57 166 GLY B O 1
ATOM 1304 N N . LYS A 1 165 ? -60.195 -9.928 36.284 1.00 11.40 167 LYS B N 1
ATOM 1305 C CA . LYS A 1 165 ? -60.056 -9.505 34.884 1.00 13.67 167 LYS B CA 1
ATOM 1306 C C . LYS A 1 165 ? -59.423 -8.123 34.787 1.00 10.90 167 LYS B C 1
ATOM 1307 O O . 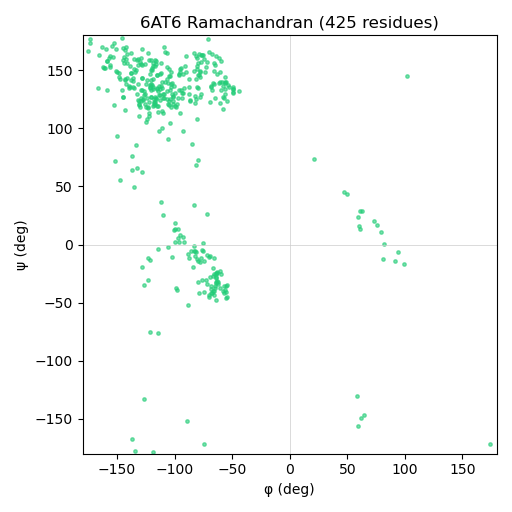LYS A 1 165 ? -59.785 -7.224 35.541 1.00 11.84 167 LYS B O 1
ATOM 1313 N N . GLU A 1 166 ? -58.488 -7.955 33.853 1.00 12.94 168 GLU B N 1
ATOM 1314 C CA . GLU A 1 166 ? -57.779 -6.683 33.729 1.00 9.38 168 GLU B CA 1
ATOM 1315 C C . GLU A 1 166 ? -58.724 -5.575 33.268 1.00 12.36 168 GLU B C 1
ATOM 1316 O O . GLU A 1 166 ? -59.607 -5.799 32.423 1.00 14.61 168 GLU B O 1
ATOM 1322 N N . VAL A 1 167 ? -58.574 -4.388 33.854 1.00 9.92 169 VAL B N 1
ATOM 1323 C CA . VAL A 1 167 ? -59.408 -3.250 33.469 1.00 11.90 169 VAL B CA 1
ATOM 1324 C C . VAL A 1 167 ? -58.552 -2.106 32.931 1.00 13.40 169 VAL B C 1
ATOM 1325 O O . VAL A 1 167 ? -57.384 -1.959 33.294 1.00 12.03 169 VAL B O 1
ATOM 1329 N N . HIS A 1 168 ? -59.140 -1.302 32.053 1.00 11.84 170 HIS B N 1
ATOM 1330 C CA . HIS A 1 168 ? -58.436 -0.173 31.445 1.00 14.60 170 HIS B CA 1
ATOM 1331 C C . HIS A 1 168 ? -59.201 1.127 31.628 1.00 14.05 170 HIS B C 1
ATOM 1332 O O . HIS A 1 168 ? -58.607 2.196 31.800 1.00 13.15 170 HIS B O 1
ATOM 1339 N N . SER A 1 169 ? -60.528 1.038 31.597 1.00 12.56 171 SER B N 1
ATOM 1340 C CA . SER A 1 169 ? -61.348 2.218 31.803 1.00 11.66 171 SER B CA 1
ATOM 1341 C C . SER A 1 169 ? -61.162 2.709 33.230 1.00 12.97 171 SER B C 1
ATOM 1342 O O . SER A 1 169 ? -61.089 1.906 34.170 1.00 11.55 171 SER B O 1
ATOM 1345 N N . GLY A 1 170 ? -61.060 4.025 33.389 1.00 11.49 172 GLY B N 1
ATOM 1346 C CA . GLY A 1 170 ? -60.920 4.612 34.707 1.00 9.81 172 GLY B CA 1
ATOM 1347 C C . GLY A 1 170 ? -59.528 4.539 35.295 1.00 9.35 172 GLY B C 1
ATOM 1348 O O . GLY A 1 170 ? -59.350 4.859 36.463 1.00 8.81 172 GLY B O 1
ATOM 1349 N N . VAL A 1 171 ? -58.548 4.158 34.482 1.00 9.95 173 VAL B N 1
ATOM 1350 C CA . VAL A 1 171 ? -57.171 3.981 34.942 1.00 10.24 173 VAL B CA 1
ATOM 1351 C C . VAL A 1 171 ? -56.251 5.076 34.422 1.00 9.25 173 VAL B C 1
ATOM 1352 O O . 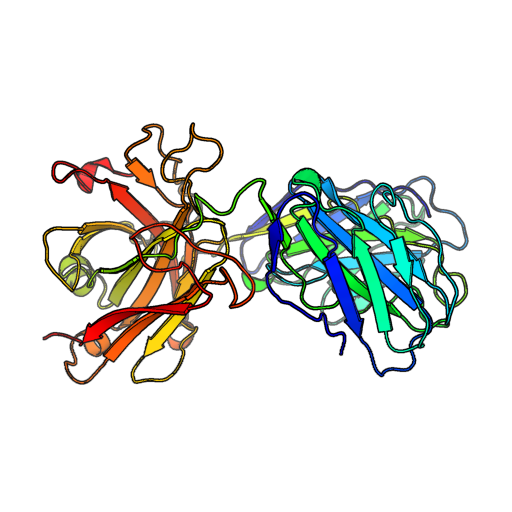VAL A 1 171 ? -56.339 5.471 33.249 1.00 9.15 173 VAL B O 1
ATOM 1356 N N . CYS A 1 172 ? -55.347 5.547 35.277 1.00 7.77 174 CYS B N 1
ATOM 1357 C CA . CYS A 1 172 ? -54.204 6.284 34.746 1.00 8.90 174 CYS B CA 1
ATOM 1358 C C . CYS A 1 172 ? -52.964 6.010 35.577 1.00 7.14 174 CYS B C 1
ATOM 1359 O O . CYS A 1 172 ? -52.952 6.172 36.800 1.00 8.94 174 CYS B O 1
ATOM 1362 N N . THR A 1 173 ? -51.916 5.600 34.891 1.00 7.87 175 THR B N 1
ATOM 1363 C CA . THR A 1 173 ? -50.645 5.276 35.500 1.00 7.39 175 THR B CA 1
ATOM 1364 C C . THR A 1 173 ? -49.631 6.314 35.072 1.00 7.13 175 THR B C 1
ATOM 1365 O O . THR A 1 173 ? -49.570 6.654 33.895 1.00 10.00 175 THR B O 1
ATOM 1369 N N . ASP A 1 174 ? -48.816 6.792 36.009 1.00 9.30 176 ASP B N 1
ATOM 1370 C CA . ASP A 1 174 ? -47.776 7.764 35.680 1.00 11.21 176 ASP B CA 1
ATOM 1371 C C . ASP A 1 174 ? -46.952 7.305 34.473 1.00 10.55 176 ASP B C 1
ATOM 1372 O O . ASP A 1 174 ? -46.482 6.170 34.443 1.00 14.04 176 ASP B O 1
ATOM 1377 N N . PRO A 1 175 ? -46.767 8.202 33.490 1.00 14.89 177 PRO B N 1
ATOM 1378 C CA . PRO A 1 175 ? -45.871 7.879 32.372 1.00 17.40 177 PRO B CA 1
ATOM 1379 C C . PRO A 1 175 ? -44.417 7.684 32.800 1.00 20.09 177 PRO B C 1
ATOM 1380 O O . PRO A 1 175 ? -43.703 6.870 32.213 1.00 29.07 177 PRO B O 1
ATOM 1384 N N . GLN A 1 176 ? -43.995 8.421 33.822 1.00 15.62 178 GLN B N 1
ATOM 1385 C CA . GLN A 1 176 ? -42.618 8.376 34.285 1.00 17.33 178 GLN B CA 1
ATOM 1386 C C . GLN A 1 176 ? -42.593 8.124 35.779 1.00 12.31 178 GLN B C 1
ATOM 1387 O O . GLN A 1 176 ? -43.442 8.626 36.492 1.00 16.46 178 GLN B O 1
ATOM 1393 N N . PRO A 1 177 ? -41.608 7.352 36.254 1.00 15.66 179 PRO B N 1
ATOM 1394 C CA . PRO A 1 177 ? -41.393 7.131 37.686 1.00 13.55 179 PRO B CA 1
ATOM 1395 C C . PRO A 1 177 ? -40.708 8.324 38.353 1.00 13.43 179 PRO B C 1
ATOM 1396 O O . PRO A 1 177 ? -40.145 9.183 37.656 1.00 16.53 179 PRO B O 1
ATOM 1400 N N . LEU A 1 178 ? -40.783 8.385 39.674 1.00 13.35 180 LEU B N 1
ATOM 1401 C CA . LEU A 1 178 ? -40.049 9.367 40.463 1.00 13.41 180 LEU B CA 1
ATOM 1402 C C . LEU A 1 178 ? -38.860 8.679 41.096 1.00 15.56 180 LEU B C 1
ATOM 1403 O O . LEU A 1 178 ? -38.937 7.505 41.460 1.00 15.49 180 LEU B O 1
ATOM 1408 N N . LYS A 1 179 ? -37.775 9.416 41.279 1.00 14.00 181 LYS B N 1
ATOM 1409 C CA . LYS A 1 179 ? -36.653 8.909 42.039 1.00 13.30 181 LYS B CA 1
ATOM 1410 C C . LYS A 1 179 ? -36.911 9.102 43.523 1.00 11.88 181 LYS B C 1
ATOM 1411 O O . LYS A 1 179 ? -37.229 10.215 43.967 1.00 16.30 181 LYS B O 1
ATOM 1417 N N . GLU A 1 180 ? -36.783 8.036 44.301 1.00 13.21 182 GLU B N 1
ATOM 1418 C CA . GLU A 1 180 ? -36.959 8.131 45.744 1.00 14.17 182 GLU B CA 1
ATOM 1419 C C . GLU A 1 180 ? -35.848 8.914 46.450 1.00 17.69 182 GLU B C 1
ATOM 1420 O O . GLU A 1 180 ? -36.074 9.490 47.516 1.00 16.93 182 GLU B O 1
ATOM 1426 N N . GLN A 1 181 ? -34.656 8.913 45.859 1.00 16.72 183 GLN B N 1
ATOM 1427 C CA . GLN A 1 181 ? -33.527 9.690 46.368 1.00 16.17 183 GLN B CA 1
ATOM 1428 C C . GLN A 1 181 ? -32.900 10.404 45.186 1.00 14.33 183 GLN B C 1
ATOM 1429 O O . GLN A 1 181 ? -31.959 9.909 44.588 1.00 15.29 183 GLN B O 1
ATOM 1435 N N . PRO A 1 182 ? -33.431 11.581 44.835 1.00 20.23 184 PRO B N 1
ATOM 1436 C CA . PRO A 1 182 ? -33.104 12.231 43.561 1.00 15.79 184 PRO B CA 1
ATOM 1437 C C . PRO A 1 182 ? -31.618 12.566 43.379 1.00 19.77 184 PRO B C 1
ATOM 1438 O O . PRO A 1 182 ? -31.159 12.693 42.249 1.00 28.48 184 PRO B O 1
ATOM 1442 N N . ALA A 1 183 ? -30.882 12.689 44.476 1.00 19.05 185 ALA B N 1
ATOM 1443 C CA . ALA A 1 183 ? -29.469 13.047 44.386 1.00 22.18 185 ALA B CA 1
ATOM 1444 C C . ALA A 1 183 ? -28.576 11.827 44.129 1.00 24.00 185 ALA B C 1
ATOM 1445 O O . ALA A 1 183 ? -27.437 11.969 43.679 1.00 22.71 185 ALA B O 1
ATOM 1447 N N . LEU A 1 184 ? -29.096 10.636 44.413 1.00 21.03 186 LEU B N 1
ATOM 1448 C CA . LEU A 1 184 ? -28.310 9.408 44.297 1.00 14.11 186 LEU B CA 1
ATOM 1449 C C . LEU A 1 184 ? -28.370 8.837 42.893 1.00 16.49 186 LEU B C 1
ATOM 1450 O O . LEU A 1 184 ? -29.442 8.754 42.290 1.00 20.10 186 LEU B O 1
ATOM 1455 N N . ASN A 1 185 ? -27.220 8.422 42.376 1.00 15.43 187 ASN B N 1
ATOM 1456 C CA . ASN A 1 185 ? -27.135 7.945 41.001 1.00 17.18 187 ASN B CA 1
ATOM 1457 C C . ASN A 1 185 ? -27.924 6.665 40.731 1.00 17.25 187 ASN B C 1
ATOM 1458 O O . ASN A 1 185 ? -28.474 6.505 39.642 1.00 24.39 187 ASN B O 1
ATOM 1463 N N . ASP A 1 186 ? -27.966 5.763 41.706 1.00 17.16 188 ASP B N 1
ATOM 1464 C CA . ASP A 1 186 ? -28.696 4.507 41.532 1.00 19.56 188 ASP B CA 1
ATOM 1465 C C . ASP A 1 186 ? -29.909 4.495 42.437 1.00 15.03 188 ASP B C 1
ATOM 1466 O O . ASP A 1 186 ? -30.275 3.471 43.004 1.00 16.88 188 ASP B O 1
ATOM 1471 N N . SER A 1 187 ? -30.523 5.666 42.578 1.00 15.86 189 SER B N 1
ATOM 1472 C CA . SER A 1 187 ? -31.770 5.791 43.306 1.00 15.20 189 SER B CA 1
ATOM 1473 C C . SER A 1 187 ? -32.816 4.774 42.871 1.00 11.07 189 SER B C 1
ATOM 1474 O O . SER A 1 187 ? -33.034 4.565 41.682 1.00 12.27 189 SER B O 1
ATOM 1477 N N . ARG A 1 188 ? -33.470 4.178 43.854 1.00 11.32 190 ARG B N 1
ATOM 1478 C CA . ARG A 1 188 ? -34.635 3.357 43.560 1.00 9.96 190 ARG B CA 1
ATOM 1479 C C . ARG A 1 188 ? -35.795 4.242 43.096 1.00 10.43 190 ARG B C 1
ATOM 1480 O O . ARG A 1 188 ? -35.760 5.475 43.228 1.00 13.94 190 ARG B O 1
ATOM 1488 N N . TYR A 1 189 ? -36.808 3.612 42.515 1.00 9.50 191 TYR B N 1
ATOM 1489 C CA . TYR A 1 189 ? -37.894 4.336 41.849 1.00 9.80 191 TYR B CA 1
ATOM 1490 C C . TYR A 1 189 ? -39.241 4.101 42.514 1.00 7.67 191 TYR B C 1
ATOM 1491 O O . TYR A 1 189 ? -39.456 3.081 43.186 1.00 8.03 191 TYR B O 1
ATOM 1500 N N . ALA A 1 190 ? -40.157 5.028 42.263 1.00 8.85 192 ALA B N 1
ATOM 1501 C CA . ALA A 1 190 ? -41.555 4.876 42.665 1.00 9.44 192 ALA B CA 1
ATOM 1502 C C . ALA A 1 190 ? -42.466 5.262 41.501 1.00 9.85 192 ALA B C 1
ATOM 1503 O O . ALA A 1 190 ? -42.115 6.113 40.683 1.00 11.02 192 ALA B O 1
ATOM 1505 N N . LEU A 1 191 ? -43.628 4.617 41.432 1.00 7.46 193 LEU B N 1
ATOM 1506 C CA . LEU A 1 191 ? -44.606 4.828 40.370 1.00 8.66 193 LEU B CA 1
ATOM 1507 C C . LEU A 1 191 ? -46.000 4.759 40.984 1.00 9.56 193 LEU B C 1
ATOM 1508 O O . LEU A 1 191 ? -46.246 3.902 41.834 1.00 9.46 193 LEU B O 1
ATOM 1513 N N . SER A 1 192 ? -46.910 5.649 40.581 1.00 7.42 194 SER B N 1
ATOM 1514 C CA . SER A 1 192 ? -48.284 5.592 41.093 1.00 7.03 194 SER B CA 1
ATOM 1515 C C . SER A 1 192 ? -49.278 5.355 39.978 1.00 6.83 194 SER B C 1
ATOM 1516 O O . SER A 1 192 ? -49.015 5.642 38.796 1.00 7.06 194 SER B O 1
ATOM 1519 N N . SER A 1 193 ? -50.428 4.815 40.370 1.00 7.36 195 SER B N 1
ATOM 1520 C CA . SER A 1 193 ? -51.539 4.638 39.438 1.00 6.63 195 SER B CA 1
ATOM 1521 C C . SER A 1 193 ? -52.844 4.877 40.164 1.00 6.20 195 SER B C 1
ATOM 1522 O O . SER A 1 193 ? -52.913 4.739 41.379 1.00 8.42 195 SER B O 1
ATOM 1525 N N . ARG A 1 194 ? -53.865 5.243 39.402 1.00 7.02 196 ARG B N 1
ATOM 1526 C CA . ARG A 1 194 ? -55.205 5.427 39.921 1.00 6.92 196 ARG B CA 1
ATOM 1527 C C . ARG A 1 194 ? -56.186 4.552 39.152 1.00 7.46 196 ARG B C 1
ATOM 1528 O O . ARG A 1 194 ? -56.060 4.391 37.923 1.00 7.28 196 ARG B O 1
ATOM 1536 N N . LEU A 1 195 ? -57.153 3.997 39.881 1.00 7.39 197 LEU B N 1
ATOM 1537 C CA . LEU A 1 195 ? -58.328 3.358 39.286 1.00 7.05 197 LEU B CA 1
ATOM 1538 C C . LEU A 1 195 ? -59.550 4.003 39.906 1.00 6.93 197 LEU B C 1
ATOM 1539 O O . LEU A 1 195 ? -59.726 3.975 41.127 1.00 7.93 197 LEU B O 1
ATOM 1544 N N . ARG A 1 196 ? -60.395 4.590 39.073 1.00 6.70 198 ARG B N 1
ATOM 1545 C CA . ARG A 1 196 ? -61.588 5.244 39.596 1.00 6.53 198 ARG B CA 1
ATOM 1546 C C . ARG A 1 196 ? -62.826 4.485 39.146 1.00 7.38 198 ARG B C 1
ATOM 1547 O O . ARG A 1 196 ? -62.992 4.196 37.960 1.00 8.42 198 ARG B O 1
ATOM 1555 N N . VAL A 1 197 ? -63.675 4.163 40.114 1.00 8.46 199 VAL B N 1
ATOM 1556 C CA . VAL A 1 197 ? -64.914 3.412 39.872 1.00 7.60 199 VAL B CA 1
ATOM 1557 C C . VAL A 1 197 ? -66.081 4.168 40.502 1.00 8.02 199 VAL B C 1
ATOM 1558 O O . VAL A 1 197 ? -65.865 5.089 41.272 1.00 9.83 199 VAL B O 1
ATOM 1562 N N . SER A 1 198 ? -67.315 3.786 40.186 1.00 10.50 200 SER B N 1
ATOM 1563 C CA . SER A 1 198 ? -68.467 4.360 40.873 1.00 8.13 200 SER B CA 1
ATOM 1564 C C . SER A 1 198 ? -68.410 3.997 42.352 1.00 11.18 200 SER B C 1
ATOM 1565 O O . SER A 1 198 ? -67.913 2.918 42.717 1.00 10.02 200 SER B O 1
ATOM 1568 N N . ALA A 1 199 ? -68.893 4.891 43.211 1.00 10.61 201 ALA B N 1
ATOM 1569 C CA . ALA A 1 199 ? -68.881 4.620 44.639 1.00 10.28 201 ALA B CA 1
ATOM 1570 C C . ALA A 1 199 ? -69.634 3.325 44.976 1.00 10.77 201 ALA B C 1
ATOM 1571 O O . ALA A 1 199 ? -69.172 2.537 45.798 1.00 11.23 201 ALA B O 1
ATOM 1573 N N . THR A 1 200 ? -70.780 3.088 44.343 1.00 11.15 202 THR B N 1
ATOM 1574 C CA . THR A 1 200 ? -71.548 1.901 44.711 1.00 13.43 202 THR B CA 1
ATOM 1575 C C . THR A 1 200 ? -70.801 0.619 44.335 1.00 14.69 202 THR B C 1
ATOM 1576 O O . THR A 1 200 ? -70.960 -0.407 44.993 1.00 13.35 202 THR B O 1
ATOM 1580 N N . PHE A 1 201 ? -69.952 0.680 43.313 1.00 9.82 203 PHE B N 1
ATOM 1581 C CA . PHE A 1 201 ? -69.164 -0.481 42.925 1.00 9.81 203 PHE B CA 1
ATOM 1582 C C . PHE A 1 201 ? -68.085 -0.784 43.971 1.00 13.58 203 PHE B C 1
ATOM 1583 O O . PHE A 1 201 ? -67.863 -1.941 44.331 1.00 12.56 203 PHE B O 1
ATOM 1591 N N . TRP A 1 202 ? -67.414 0.261 44.457 1.00 10.34 204 TRP B N 1
ATOM 1592 C CA . TRP A 1 202 ? -66.453 0.119 45.551 1.00 9.12 204 TRP B CA 1
ATOM 1593 C C . TRP A 1 202 ? -67.123 -0.387 46.825 1.00 10.94 204 TRP B C 1
ATOM 1594 O O . TRP A 1 202 ? -66.538 -1.141 47.590 1.00 10.32 204 TRP B O 1
ATOM 1605 N N . GLN A 1 203 ? -68.373 0.005 47.044 1.00 11.40 205 GLN B N 1
ATOM 1606 C CA . GLN A 1 203 ? -69.082 -0.336 48.286 1.00 12.05 205 GLN B CA 1
ATOM 1607 C C . GLN A 1 203 ? -69.564 -1.791 48.370 1.00 14.75 205 GLN B C 1
ATOM 1608 O O . GLN A 1 203 ? -70.167 -2.200 49.369 1.00 22.42 205 GLN B O 1
ATOM 1614 N N . ASN A 1 204 ? -69.270 -2.578 47.346 1.00 12.20 206 ASN B N 1
ATOM 1615 C CA . ASN A 1 204 ? -69.647 -3.982 47.303 1.00 12.44 206 ASN B CA 1
ATOM 1616 C C . ASN A 1 204 ? -68.502 -4.884 47.794 1.00 12.70 206 ASN B C 1
ATOM 1617 O O . ASN A 1 204 ? -67.464 -4.986 47.134 1.00 12.92 206 ASN B O 1
ATOM 1622 N N . PRO A 1 205 ? -68.680 -5.558 48.941 1.00 10.93 207 PRO B N 1
ATOM 1623 C CA . PRO A 1 205 ? -67.589 -6.393 49.472 1.00 13.65 207 PRO B CA 1
ATOM 1624 C C . PRO A 1 205 ? -67.247 -7.611 48.591 1.00 12.43 207 PRO B C 1
ATOM 1625 O O . PRO A 1 205 ? -66.209 -8.253 48.791 1.00 15.23 207 PRO B O 1
ATOM 1629 N N . ARG A 1 206 ? -68.087 -7.924 47.616 1.00 11.35 208 ARG B N 1
ATOM 1630 C CA . ARG A 1 206 ? -67.797 -9.026 46.706 1.00 15.24 208 ARG B CA 1
ATOM 1631 C C . ARG A 1 206 ? -66.826 -8.614 45.603 1.00 12.73 208 ARG B C 1
ATOM 1632 O O . ARG A 1 206 ? -66.278 -9.466 44.897 1.00 15.19 208 ARG B O 1
ATOM 1640 N N . ASN A 1 207 ? -66.596 -7.311 45.457 1.00 12.51 209 ASN B N 1
ATOM 1641 C CA . ASN A 1 207 ? -65.679 -6.855 44.412 1.00 10.81 209 ASN B CA 1
ATOM 1642 C C . ASN A 1 207 ? -64.232 -6.830 44.890 1.00 8.48 209 ASN B C 1
ATOM 1643 O O . ASN A 1 207 ? -63.936 -6.288 45.949 1.00 10.08 209 ASN B O 1
ATOM 1648 N N . HIS A 1 208 ? -63.360 -7.444 44.092 1.00 8.75 210 HIS B N 1
ATOM 1649 C CA . HIS A 1 208 ? -61.929 -7.595 44.391 1.00 9.90 210 HIS B CA 1
ATOM 1650 C C . HIS A 1 208 ? -61.094 -6.701 43.475 1.00 9.43 210 HIS B C 1
ATOM 1651 O O . HIS A 1 208 ? -61.228 -6.778 42.255 1.00 10.67 210 HIS B O 1
ATOM 1658 N N . PHE A 1 209 ? -60.248 -5.863 44.069 1.00 9.02 211 PHE B N 1
ATOM 1659 C CA . PHE A 1 209 ? -59.434 -4.891 43.337 1.00 8.50 211 PHE B CA 1
ATOM 1660 C C . PHE A 1 209 ? -57.965 -5.206 43.555 1.00 8.06 211 PHE B C 1
ATOM 1661 O O . PHE A 1 209 ? -57.512 -5.226 44.688 1.00 10.40 211 PHE B O 1
ATOM 1669 N N . ARG A 1 210 ? -57.225 -5.451 42.486 1.00 7.73 212 ARG B N 1
ATOM 1670 C CA . ARG A 1 210 ? -55.801 -5.774 42.617 1.00 6.83 212 ARG B CA 1
ATOM 1671 C C . ARG A 1 210 ? -54.956 -4.865 41.748 1.00 7.79 212 ARG B C 1
ATOM 1672 O O . ARG A 1 210 ? -55.243 -4.679 40.572 1.00 8.86 212 ARG B O 1
ATOM 1680 N N . CYS A 1 211 ? -53.906 -4.308 42.340 1.00 7.70 213 CYS B N 1
ATOM 1681 C CA . CYS A 1 211 ? -52.872 -3.619 41.606 1.00 8.52 213 CYS B CA 1
ATOM 1682 C C . CYS A 1 211 ? -51.725 -4.579 41.462 1.00 7.22 213 CYS B C 1
ATOM 1683 O O . CYS A 1 211 ? -51.189 -5.059 42.460 1.00 8.91 213 CYS B O 1
ATOM 1686 N N . GLN A 1 212 ? -51.391 -4.886 40.213 1.00 7.49 214 GLN B N 1
ATOM 1687 C CA . GLN A 1 212 ? -50.463 -5.942 39.860 1.00 9.92 214 GLN B CA 1
ATOM 1688 C C . GLN A 1 212 ? -49.258 -5.331 39.177 1.00 9.94 214 GLN B C 1
ATOM 1689 O O . GLN A 1 212 ? -49.406 -4.593 38.211 1.00 8.92 214 GLN B O 1
ATOM 1695 N N . VAL A 1 213 ? -48.067 -5.617 39.682 1.00 8.12 215 VAL B N 1
ATOM 1696 C CA . VAL A 1 213 ? -46.858 -5.021 39.141 1.00 8.22 215 VAL B CA 1
ATOM 1697 C C . VAL A 1 213 ? -45.885 -6.103 38.686 1.00 7.81 215 VAL B C 1
ATOM 1698 O O . VAL A 1 213 ? -45.346 -6.889 39.490 1.00 8.71 215 VAL B O 1
ATOM 1702 N N . GLN A 1 214 ? -45.687 -6.148 37.376 1.00 7.01 216 GLN B N 1
ATOM 1703 C CA . GLN A 1 214 ? -44.688 -6.991 36.750 1.00 6.15 216 GLN B CA 1
ATOM 1704 C C . GLN A 1 214 ? -43.337 -6.303 36.841 1.00 7.75 216 GLN B C 1
ATOM 1705 O O . GLN A 1 214 ? -43.180 -5.159 36.401 1.00 9.31 216 GLN B O 1
ATOM 1711 N N . PHE A 1 215 ? -42.353 -6.992 37.397 1.00 7.43 217 PHE B N 1
ATOM 1712 C CA . PHE A 1 215 ? -40.990 -6.504 37.484 1.00 6.93 217 PHE B CA 1
ATOM 1713 C C . PHE A 1 215 ? -40.092 -7.391 36.640 1.00 6.08 217 PHE B C 1
ATOM 1714 O O . PHE A 1 215 ? -40.158 -8.624 36.728 1.00 8.20 217 PHE B O 1
ATOM 1722 N N . TYR A 1 216 ? -39.268 -6.753 35.821 1.00 6.95 218 TYR B N 1
ATOM 1723 C CA . TYR A 1 216 ? -38.302 -7.462 34.980 1.00 6.28 218 TYR B CA 1
ATOM 1724 C C . TYR A 1 216 ? -36.927 -7.304 35.597 1.00 8.36 218 TYR B C 1
ATOM 1725 O O . TYR A 1 216 ? -36.308 -6.225 35.544 1.00 8.64 218 TYR B O 1
ATOM 1734 N N . GLY A 1 217 ? -36.472 -8.387 36.217 1.00 8.18 219 GLY B N 1
ATOM 1735 C CA . GLY A 1 217 ? -35.259 -8.356 37.021 1.00 8.43 219 GLY B CA 1
ATOM 1736 C C . GLY A 1 217 ? -34.263 -9.423 36.616 1.00 10.20 219 GLY B C 1
ATOM 1737 O O . GLY A 1 217 ? -33.996 -9.603 35.430 1.00 10.34 219 GLY B O 1
ATOM 1738 N N . LEU A 1 218 ? -33.729 -10.136 37.605 1.00 10.64 220 LEU B N 1
ATOM 1739 C CA . LEU A 1 218 ? -32.692 -11.138 37.370 1.00 10.12 220 LEU B CA 1
ATOM 1740 C C . LEU A 1 218 ? -33.264 -12.470 36.882 1.00 13.84 220 LEU B C 1
ATOM 1741 O O . LEU A 1 218 ? -34.454 -12.767 37.063 1.00 12.50 220 LEU B O 1
ATOM 1746 N N . SER A 1 219 ? -32.390 -13.275 36.272 1.00 14.80 221 SER B N 1
ATOM 1747 C CA . SER A 1 219 ? -32.768 -14.608 35.785 1.00 16.65 221 SER B CA 1
ATOM 1748 C C . SER A 1 219 ? -31.934 -15.663 36.493 1.00 23.61 221 SER B C 1
ATOM 1749 O O . SER A 1 219 ? -31.110 -15.332 37.337 1.00 15.53 221 SER B O 1
ATOM 1752 N N . GLU A 1 220 ? -32.130 -16.931 36.142 1.00 20.78 222 GLU B N 1
ATOM 1753 C CA . GLU A 1 220 ? -31.457 -18.004 36.864 1.00 29.59 222 GLU B CA 1
ATOM 1754 C C . GLU A 1 220 ? -29.946 -17.951 36.653 1.00 19.76 222 GLU B C 1
ATOM 1755 O O . GLU A 1 220 ? -29.185 -18.410 37.505 1.00 22.68 222 GLU B O 1
ATOM 1761 N N . ASN A 1 221 ? -29.499 -17.377 35.540 1.00 19.97 223 ASN B N 1
ATOM 1762 C CA . ASN A 1 221 ? -28.061 -17.346 35.266 1.00 19.43 223 ASN B CA 1
ATOM 1763 C C . ASN A 1 221 ? -27.313 -16.214 35.978 1.00 20.25 223 ASN B C 1
ATOM 1764 O O . ASN A 1 221 ? -26.087 -16.184 35.969 1.00 28.09 223 ASN B O 1
ATOM 1769 N N . ASP A 1 222 ? -28.053 -15.285 36.580 1.00 15.37 224 ASP B N 1
ATOM 1770 C CA . ASP A 1 222 ? -27.436 -14.235 37.388 1.00 12.91 224 ASP B CA 1
ATOM 1771 C C . ASP A 1 222 ? -27.099 -14.757 38.789 1.00 13.95 224 ASP B C 1
ATOM 1772 O O . ASP A 1 222 ? -27.899 -15.440 39.411 1.00 14.74 224 ASP B O 1
ATOM 1777 N N . GLU A 1 223 ? -25.911 -14.436 39.289 1.00 12.38 225 GLU B N 1
ATOM 1778 C CA . GLU A 1 223 ? -25.555 -14.851 40.633 1.00 13.84 225 GLU B CA 1
ATOM 1779 C C . GLU A 1 223 ? -26.167 -13.934 41.677 1.00 14.41 225 GLU B C 1
ATOM 1780 O O . GLU A 1 223 ? -26.468 -12.770 41.414 1.00 13.80 225 GLU B O 1
ATOM 1786 N N . TRP A 1 224 ? -26.372 -14.486 42.865 1.00 13.65 226 TRP B N 1
ATOM 1787 C CA . TRP A 1 224 ? -26.919 -13.729 43.970 1.00 12.52 226 TRP B CA 1
ATOM 1788 C C . TRP A 1 224 ? -26.272 -14.224 45.254 1.00 13.83 226 TRP B C 1
ATOM 1789 O O . TRP A 1 224 ? -26.264 -15.428 45.524 1.00 17.57 226 TRP B O 1
ATOM 1800 N N . THR A 1 225 ? -25.721 -13.302 46.035 1.00 11.11 227 THR B N 1
ATOM 1801 C CA . THR A 1 225 ? -25.008 -13.671 47.263 1.00 13.0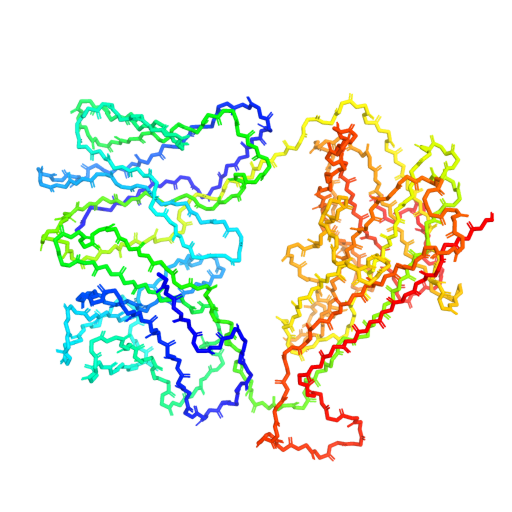0 227 THR B CA 1
ATOM 1802 C C . THR A 1 225 ? -25.559 -13.003 48.523 1.00 16.72 227 THR B C 1
ATOM 1803 O O . THR A 1 225 ? -25.191 -13.381 49.625 1.00 17.06 227 THR B O 1
ATOM 1807 N N . GLN A 1 226 ? -26.429 -12.014 48.372 1.00 11.85 228 GLN B N 1
ATOM 1808 C CA . GLN A 1 226 ? -26.986 -11.314 49.527 1.00 11.51 228 GLN B CA 1
ATOM 1809 C C . GLN A 1 226 ? -28.041 -12.147 50.271 1.00 11.91 228 GLN B C 1
ATOM 1810 O O . GLN A 1 226 ? -28.626 -13.071 49.703 1.00 12.37 228 GLN B O 1
ATOM 1816 N N . ASP A 1 227 ? -28.295 -11.794 51.532 1.00 13.00 229 ASP B N 1
ATOM 1817 C CA . ASP A 1 227 ? -29.293 -12.502 52.330 1.00 12.13 229 ASP B CA 1
ATOM 1818 C C . ASP A 1 227 ? -30.712 -12.266 51.813 1.00 12.40 229 ASP B C 1
ATOM 1819 O O . ASP A 1 227 ? -31.537 -13.174 51.835 1.00 13.52 229 ASP B O 1
ATOM 1824 N N . ARG A 1 228 ? -31.010 -11.049 51.368 1.00 11.30 230 ARG B N 1
ATOM 1825 C CA . ARG A 1 228 ? -32.358 -10.769 50.874 1.00 11.78 230 ARG B CA 1
ATOM 1826 C C . ARG A 1 228 ? -32.668 -11.573 49.614 1.00 14.93 230 ARG B C 1
ATOM 1827 O O . ARG A 1 228 ? -31.764 -11.972 48.876 1.00 12.29 230 ARG B O 1
ATOM 1835 N N . ALA A 1 229 ? -33.955 -11.816 49.381 1.00 12.16 231 ALA B N 1
ATOM 1836 C CA . ALA A 1 229 ? -34.389 -12.613 48.251 1.00 12.43 231 ALA B CA 1
ATOM 1837 C C . ALA A 1 229 ? -33.835 -12.099 46.931 1.00 11.28 231 ALA B C 1
ATOM 1838 O O . ALA A 1 229 ? -33.819 -10.900 46.667 1.00 12.88 231 ALA B O 1
ATOM 1840 N N . LYS A 1 230 ? -33.396 -13.028 46.099 1.00 12.72 232 LYS B N 1
ATOM 1841 C CA . LYS A 1 230 ? -32.894 -12.693 44.776 1.00 12.11 232 LYS B CA 1
ATOM 1842 C C . LYS A 1 230 ? -33.978 -11.950 44.001 1.00 10.76 232 LYS B C 1
ATOM 1843 O O . LYS A 1 230 ? -35.113 -12.443 43.888 1.00 12.09 232 LYS B O 1
ATOM 1849 N N . PRO A 1 231 ? -33.647 -10.753 43.470 1.00 9.72 233 PRO B N 1
ATOM 1850 C CA . PRO A 1 231 ? -34.664 -9.926 42.805 1.00 9.85 233 PRO B CA 1
ATOM 1851 C C . PRO A 1 231 ? -34.905 -10.371 41.365 1.00 9.21 233 PRO B C 1
ATOM 1852 O O . PRO A 1 231 ? -34.597 -9.673 40.408 1.00 10.25 233 PRO B O 1
ATOM 1856 N N . VAL A 1 232 ? -35.485 -11.557 41.233 1.00 8.77 234 VAL B N 1
ATOM 1857 C CA . VAL A 1 232 ? -35.808 -12.117 39.941 1.00 9.00 234 VAL B CA 1
ATOM 1858 C C . VAL A 1 232 ? -37.028 -11.435 39.333 1.00 8.84 234 VAL B C 1
ATOM 1859 O O . VAL A 1 232 ? -37.785 -10.761 40.023 1.00 8.76 234 VAL B O 1
ATOM 1863 N N . THR A 1 233 ? -37.186 -11.619 38.027 1.00 8.71 235 THR B N 1
ATOM 1864 C CA . THR A 1 233 ? -38.416 -11.266 37.338 1.00 8.71 235 THR B CA 1
ATOM 1865 C C . THR A 1 233 ? -39.578 -11.861 38.130 1.00 8.00 235 THR B C 1
ATOM 1866 O O . THR A 1 233 ? -39.532 -13.024 38.538 1.00 7.72 235 THR B O 1
ATOM 1870 N N . GLN A 1 234 ? -40.596 -11.048 38.424 1.00 7.82 236 GLN B N 1
ATOM 1871 C CA . GLN A 1 234 ? -41.647 -11.493 39.335 1.00 7.96 236 GLN B CA 1
ATOM 1872 C C . GLN A 1 234 ? -42.846 -10.576 39.257 1.00 7.00 236 GLN B C 1
ATOM 1873 O O . GLN A 1 234 ? -42.741 -9.455 38.777 1.00 8.53 236 GLN B O 1
ATOM 1879 N N . ILE A 1 235 ? -43.973 -11.065 39.766 1.00 6.55 237 ILE B N 1
ATOM 1880 C CA . ILE A 1 235 ? -45.195 -10.275 39.832 1.00 6.60 237 ILE B CA 1
ATOM 1881 C C . ILE A 1 235 ? -45.536 -10.029 41.290 1.00 8.14 237 ILE B C 1
ATOM 1882 O O . ILE A 1 235 ? -45.729 -10.983 42.059 1.00 8.28 237 ILE B O 1
ATOM 1887 N N . VAL A 1 236 ? -45.567 -8.755 41.674 1.00 7.51 238 VAL B N 1
ATOM 1888 C CA . VAL A 1 236 ? -45.877 -8.379 43.055 1.00 8.79 238 VAL B CA 1
ATOM 1889 C C . VAL A 1 236 ? -47.181 -7.601 43.040 1.00 7.20 238 VAL B C 1
ATOM 1890 O O . VAL A 1 236 ? -47.330 -6.703 42.219 1.00 8.68 238 VAL B O 1
ATOM 1894 N N . SER A 1 237 ? -48.119 -7.906 43.935 1.00 8.63 239 SER B N 1
ATOM 1895 C CA . SER A 1 237 ? -49.417 -7.227 43.900 1.00 9.10 239 SER B CA 1
ATOM 1896 C C . SER A 1 237 ? -49.883 -6.803 45.277 1.00 7.34 239 SER B C 1
ATOM 1897 O O . SER A 1 237 ? -49.410 -7.317 46.291 1.00 10.27 239 SER B O 1
ATOM 1900 N N . ALA A 1 238 ? -50.795 -5.839 45.299 1.00 8.35 240 ALA B N 1
ATOM 1901 C CA . ALA A 1 238 ? -51.522 -5.503 46.513 1.00 7.84 240 ALA B CA 1
ATOM 1902 C C . ALA A 1 238 ? -52.997 -5.415 46.153 1.00 8.16 240 ALA B C 1
ATOM 1903 O O . ALA A 1 238 ? -53.351 -5.288 44.982 1.00 8.86 240 ALA B O 1
ATOM 1905 N N . GLU A 1 239 ? -53.866 -5.556 47.137 1.00 9.41 241 GLU B N 1
ATOM 1906 C CA . GLU A 1 239 ? -55.267 -5.715 46.819 1.00 9.38 241 GLU B CA 1
ATOM 1907 C C . GLU A 1 239 ? -56.156 -5.227 47.932 1.00 10.37 241 GLU B C 1
ATOM 1908 O O . GLU A 1 239 ? -55.724 -5.062 49.072 1.00 12.05 241 GLU B O 1
ATOM 1914 N N . ALA A 1 240 ? -57.411 -4.974 47.571 1.00 10.73 242 ALA B N 1
ATOM 1915 C CA . ALA A 1 240 ? -58.444 -4.613 48.537 1.00 10.09 242 ALA B CA 1
ATOM 1916 C C . ALA A 1 240 ? -59.771 -5.165 48.059 1.00 10.99 242 ALA B C 1
ATOM 1917 O O . ALA A 1 240 ? -60.036 -5.176 46.864 1.00 11.58 242 ALA B O 1
ATOM 1919 N N . TRP A 1 241 ? -60.597 -5.643 48.980 1.00 10.56 243 TRP B N 1
ATOM 1920 C CA . TRP A 1 241 ? -61.987 -5.929 48.663 1.00 10.34 243 TRP B CA 1
ATOM 1921 C C . TRP A 1 241 ? -62.806 -4.683 48.950 1.00 11.90 243 TRP B C 1
ATOM 1922 O O . TRP A 1 241 ? -62.429 -3.860 49.784 1.00 11.21 243 TRP B O 1
ATOM 1933 N N . GLY A 1 242 ? -63.925 -4.554 48.247 1.00 9.21 244 GLY B N 1
ATOM 1934 C CA . GLY A 1 242 ? -64.826 -3.442 48.471 1.00 9.97 244 GLY B CA 1
ATOM 1935 C C . GLY A 1 242 ? -65.360 -3.407 49.893 1.00 15.74 244 GLY B C 1
ATOM 1936 O O . GLY A 1 242 ? -65.342 -4.410 50.604 1.00 14.43 244 GLY B O 1
ATOM 1937 N N . ARG A 1 243 ? -65.809 -2.238 50.324 1.00 15.66 245 ARG B N 1
ATOM 1938 C CA . ARG A 1 243 ? -66.302 -2.075 51.689 1.00 18.30 245 ARG B CA 1
ATOM 1939 C C . ARG A 1 243 ? -67.544 -1.214 51.786 1.00 23.83 245 ARG B C 1
ATOM 1940 O O . ARG A 1 243 ? -67.633 -0.155 51.171 1.00 22.72 245 ARG B O 1
ATOM 1948 N N . ALA A 1 244 ? -68.493 -1.676 52.592 1.00 24.70 246 ALA B N 1
ATOM 1949 C CA . ALA A 1 244 ? -69.684 -0.899 52.888 1.00 32.09 246 ALA B CA 1
ATOM 1950 C C . ALA A 1 244 ? -69.441 -0.028 54.113 1.00 25.79 246 ALA B C 1
ATOM 1951 O O . ALA A 1 244 ? -69.769 1.157 54.116 1.00 40.86 246 ALA B O 1
ATOM 1953 N N . LEU B 2 3 ? -31.386 12.490 1.801 1.00 22.88 11 LEU A N 1
ATOM 1954 C CA . LEU B 2 3 ? -32.460 13.185 2.498 1.00 34.60 11 LEU A CA 1
ATOM 1955 C C . LEU B 2 3 ? -32.209 14.691 2.561 1.00 33.41 11 LEU A C 1
ATOM 1956 O O . LEU B 2 3 ? -31.077 15.156 2.399 1.00 26.04 11 LEU A O 1
ATOM 1961 N N . ALA B 2 4 ? -33.277 15.445 2.802 1.00 22.38 12 ALA A N 1
ATOM 1962 C CA . ALA B 2 4 ? -33.161 16.864 3.116 1.00 26.36 12 ALA A CA 1
ATOM 1963 C C . ALA B 2 4 ? -33.408 17.064 4.608 1.00 26.69 12 ALA A C 1
ATOM 1964 O O . ALA B 2 4 ? -34.220 16.354 5.213 1.00 23.01 12 ALA A O 1
ATOM 1966 N N . LYS B 2 5 ? -32.698 18.023 5.195 1.00 26.88 13 LYS A N 1
ATOM 1967 C CA . LYS B 2 5 ? -32.803 18.302 6.625 1.00 26.76 13 LYS A CA 1
ATOM 1968 C C . LYS B 2 5 ? -34.166 18.874 6.963 1.00 27.00 13 LYS A C 1
ATOM 1969 O O . LYS B 2 5 ? -34.634 19.790 6.281 1.00 25.93 13 LYS A O 1
ATOM 1975 N N . THR B 2 6 ? -34.807 18.347 8.004 1.00 21.09 14 THR A N 1
ATOM 1976 C CA . THR B 2 6 ? -36.059 18.940 8.454 1.00 14.52 14 THR A CA 1
ATOM 1977 C C . THR B 2 6 ? -35.956 19.585 9.826 1.00 11.88 14 THR A C 1
ATOM 1978 O O . THR B 2 6 ? -35.214 19.148 10.705 1.00 19.60 14 THR A O 1
ATOM 1982 N N . THR B 2 7 ? -36.732 20.648 9.963 1.00 10.82 15 THR A N 1
ATOM 1983 C CA . THR B 2 7 ? -36.781 21.453 11.164 1.00 12.59 15 THR A CA 1
ATOM 1984 C C . THR B 2 7 ? -38.239 21.577 11.599 1.00 12.73 15 THR A C 1
ATOM 1985 O O . THR B 2 7 ? -39.103 21.982 10.820 1.00 14.50 15 THR A O 1
ATOM 1989 N N . GLN B 2 8 ? -38.530 21.191 12.832 1.00 10.74 16 GLN A N 1
ATOM 1990 C CA . GLN B 2 8 ? -39.898 21.282 13.323 1.00 11.68 16 GLN A CA 1
ATOM 1991 C C . GLN B 2 8 ? -39.864 21.665 14.808 1.00 10.24 16 GLN A C 1
ATOM 1992 O O . GLN B 2 8 ? -38.823 21.535 15.447 1.00 11.65 16 GLN A O 1
ATOM 1998 N N . PRO B 2 9 ? -40.986 22.172 15.353 1.00 7.91 17 PRO A N 1
ATOM 1999 C CA . PRO B 2 9 ? -40.996 22.569 16.771 1.00 8.53 17 PRO A CA 1
ATOM 2000 C C . PRO B 2 9 ? -40.703 21.392 17.691 1.00 8.01 17 PRO A C 1
ATOM 2001 O O . PRO B 2 9 ? -41.068 20.257 17.388 1.00 9.65 17 PRO A O 1
ATOM 2005 N N . ILE B 2 10 ? -40.069 21.644 18.830 1.00 7.52 18 ILE A N 1
ATOM 2006 C CA . ILE B 2 10 ? -39.738 20.551 19.741 1.00 9.58 18 ILE A CA 1
ATOM 2007 C C . ILE B 2 10 ? -40.985 19.959 20.375 1.00 8.55 18 ILE A C 1
ATOM 2008 O O . ILE B 2 10 ? -41.081 18.754 20.602 1.00 8.44 18 ILE A O 1
ATOM 2013 N N . SER B 2 11 ? -41.962 20.813 20.652 1.00 8.25 19 SER A N 1
ATOM 2014 C CA . SER B 2 11 ? -43.130 20.375 21.400 1.00 10.54 19 SER A CA 1
ATOM 2015 C C . SER B 2 11 ? -44.287 21.316 21.142 1.00 9.77 19 SER A C 1
ATOM 2016 O O . SER B 2 11 ? -44.070 22.465 20.746 1.00 14.50 19 SER A O 1
ATOM 2019 N N . MET B 2 12 ? -45.501 20.816 21.363 1.00 9.82 20 MET A N 1
ATOM 2020 C CA . MET B 2 12 ? -46.755 21.528 21.096 1.00 9.86 20 MET A CA 1
ATOM 2021 C C . MET B 2 12 ? -47.799 21.082 22.105 1.00 9.09 20 MET A C 1
ATOM 2022 O O . MET B 2 12 ? -47.814 19.921 22.523 1.00 9.28 20 MET A O 1
ATOM 2027 N N . ASP B 2 13 ? -48.694 21.998 22.466 1.00 8.78 21 ASP A N 1
ATOM 2028 C CA . ASP B 2 13 ? -49.798 21.716 23.380 1.00 8.88 21 ASP A CA 1
ATOM 2029 C C . ASP B 2 13 ? -51.144 21.889 22.635 1.00 7.96 21 ASP A C 1
ATOM 2030 O O . ASP B 2 13 ? -51.217 22.625 21.635 1.00 8.63 21 ASP A O 1
ATOM 2035 N N . SER B 2 14 ? -52.197 21.213 23.099 1.00 5.92 22 SER A N 1
ATOM 2036 C CA . SER B 2 14 ? -53.504 21.258 22.454 1.00 6.79 22 SER A CA 1
ATOM 2037 C C . SER B 2 14 ? -54.571 20.743 23.414 1.00 7.13 22 SER A C 1
ATOM 2038 O O . SER B 2 14 ? -54.240 20.138 24.432 1.00 7.82 22 SER A O 1
ATOM 2041 N N . TYR B 2 15 ? -55.840 20.927 23.041 1.00 6.94 23 TYR A N 1
ATOM 2042 C CA . TYR B 2 15 ? -56.981 20.386 23.756 1.00 7.26 23 TYR A CA 1
ATOM 2043 C C . TYR B 2 15 ? -57.712 19.383 22.881 1.00 7.38 23 TYR A C 1
ATOM 2044 O O . TYR B 2 15 ? -57.799 19.530 21.658 1.00 7.91 23 TYR A O 1
ATOM 2053 N N . GLU B 2 16 ? -58.252 18.364 23.519 1.00 7.08 24 GLU A N 1
ATOM 2054 C CA . GLU B 2 16 ? -59.132 17.419 22.848 1.00 9.79 24 GLU A CA 1
ATOM 2055 C C . GLU B 2 16 ? -60.224 18.145 22.058 1.00 9.73 24 GLU A C 1
ATOM 2056 O O . GLU B 2 16 ? -60.860 19.087 22.547 1.00 10.70 24 GLU A O 1
ATOM 2062 N N . GLY B 2 17 ? -60.436 17.705 20.827 1.00 9.49 25 GLY A N 1
ATOM 2063 C CA . GLY B 2 17 ? -61.499 18.261 20.015 1.00 9.97 25 GLY A CA 1
ATOM 2064 C C . GLY B 2 17 ? -61.040 19.305 19.015 1.00 11.64 25 GLY A 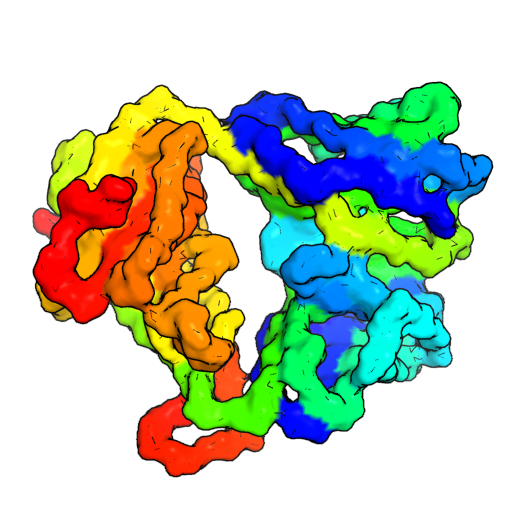C 1
ATOM 2065 O O . GLY B 2 17 ? -61.762 19.618 18.073 1.00 13.15 25 GLY A O 1
ATOM 2066 N N . GLN B 2 18 ? -59.836 19.843 19.203 1.00 8.79 26 GLN A N 1
ATOM 2067 C CA . GLN B 2 18 ? -59.347 20.845 18.266 1.00 7.68 26 GLN A CA 1
ATOM 2068 C C . GLN B 2 18 ? -58.561 20.240 17.104 1.00 8.22 26 GLN A C 1
ATOM 2069 O O . GLN B 2 18 ? -58.104 19.102 17.157 1.00 9.51 26 GLN A O 1
ATOM 2075 N N . GLU B 2 19 ? -58.420 21.029 16.052 1.00 9.07 27 GLU A N 1
ATOM 2076 C CA . GLU B 2 19 ? -57.504 20.702 14.977 1.00 9.23 27 GLU A CA 1
ATOM 2077 C C . GLU B 2 19 ? -56.097 21.082 15.416 1.00 7.66 27 GLU A C 1
ATOM 2078 O O . GLU B 2 19 ? -55.899 22.173 15.948 1.00 8.82 27 GLU A O 1
ATOM 2084 N N . VAL B 2 20 ? -55.127 20.193 15.183 1.00 8.02 28 VAL A N 1
ATOM 2085 C CA . VAL B 2 20 ? -53.726 20.492 15.509 1.00 7.74 28 VAL A CA 1
ATOM 2086 C C . VAL B 2 20 ? -52.941 20.637 14.214 1.00 7.06 28 VAL A C 1
ATOM 2087 O O . VAL B 2 20 ? -53.094 19.842 13.301 1.00 9.29 28 VAL A O 1
ATOM 2091 N N . ASN B 2 21 ? -52.117 21.662 14.132 1.00 8.55 29 ASN A N 1
ATOM 2092 C CA . ASN B 2 21 ? -51.295 21.900 12.956 1.00 8.25 29 ASN A CA 1
ATOM 2093 C C . ASN B 2 21 ? -49.815 21.934 13.320 1.00 8.30 29 ASN A C 1
ATOM 2094 O O . ASN B 2 21 ? -49.404 22.709 14.179 1.00 10.46 29 ASN A O 1
ATOM 2099 N N . ILE B 2 22 ? -49.030 21.072 12.687 1.00 8.26 30 ILE A N 1
ATOM 2100 C CA . ILE B 2 22 ? -47.598 21.000 12.928 1.00 9.06 30 ILE A CA 1
ATOM 2101 C C . ILE B 2 22 ? -46.863 21.335 11.651 1.00 9.48 30 ILE A C 1
ATOM 2102 O O . ILE B 2 22 ? -47.024 20.649 10.637 1.00 9.68 30 ILE A O 1
ATOM 2107 N N . THR B 2 23 ? -46.043 22.381 11.696 1.00 10.72 31 THR A N 1
ATOM 2108 C CA . THR B 2 23 ? -45.321 22.818 10.508 1.00 10.65 31 THR A CA 1
ATOM 2109 C C . THR B 2 23 ? -43.890 22.337 10.530 1.00 12.07 31 THR A C 1
ATOM 2110 O O . THR B 2 23 ? -43.213 22.380 11.550 1.00 16.73 31 THR A O 1
ATOM 2114 N N . CYS B 2 24 ? -43.452 21.861 9.377 1.00 8.88 32 CYS A N 1
ATOM 2115 C CA . CYS B 2 24 ? -42.110 21.339 9.190 1.00 8.23 32 CYS A CA 1
ATOM 2116 C C . CYS B 2 24 ? -41.428 22.143 8.100 1.00 9.75 32 CYS A C 1
ATOM 2117 O O . CYS B 2 24 ? -42.038 22.428 7.076 1.00 10.88 32 CYS A O 1
ATOM 2120 N N . SER B 2 25 ? -40.175 22.521 8.336 1.00 10.41 33 SER A N 1
ATOM 2121 C CA . SER B 2 25 ? -39.404 23.329 7.396 1.00 9.72 33 SER A CA 1
ATOM 2122 C C . SER B 2 25 ? -38.364 22.441 6.722 1.00 10.04 33 SER A C 1
ATOM 2123 O O . SER B 2 25 ? -37.682 21.679 7.402 1.00 9.72 33 SER A O 1
ATOM 2126 N N . HIS B 2 26 ? -38.268 22.525 5.390 1.00 8.06 34 HIS A N 1
ATOM 2127 C CA . HIS B 2 26 ? -37.314 21.696 4.651 1.00 10.46 34 HIS A CA 1
ATOM 2128 C C . HIS B 2 26 ? -36.921 22.426 3.388 1.00 9.21 34 HIS A C 1
ATOM 2129 O O . HIS B 2 26 ? -37.325 22.037 2.281 1.00 8.68 34 HIS A O 1
ATOM 2136 N N . ASN B 2 27 ? -36.135 23.493 3.549 1.00 10.33 35 ASN A N 1
ATOM 2137 C CA . ASN B 2 27 ? -35.924 24.398 2.433 1.00 10.56 35 ASN A CA 1
ATOM 2138 C C . ASN B 2 27 ? -34.942 23.891 1.387 1.00 11.48 35 ASN A C 1
ATOM 2139 O O . ASN B 2 27 ? -34.886 24.451 0.297 1.00 16.08 35 ASN A O 1
ATOM 2144 N N . ASN B 2 28 ? -34.211 22.819 1.682 1.00 9.86 36 ASN A N 1
ATOM 2145 C CA . ASN B 2 28 ? -33.297 22.244 0.687 1.00 8.39 36 ASN A CA 1
ATOM 2146 C C . ASN B 2 28 ? -33.871 21.016 -0.022 1.00 9.57 36 ASN A C 1
ATOM 2147 O O . ASN B 2 28 ? -33.135 20.250 -0.647 1.00 10.61 36 ASN A O 1
ATOM 2152 N N . ILE B 2 29 ? -35.191 20.848 0.050 1.00 8.40 37 ILE A N 1
ATOM 2153 C CA . ILE B 2 29 ? -35.846 19.728 -0.608 1.00 9.37 37 ILE A CA 1
ATOM 2154 C C . ILE B 2 29 ? -35.532 19.717 -2.102 1.00 9.68 37 ILE A C 1
ATOM 2155 O O . ILE B 2 29 ? -35.487 20.775 -2.739 1.00 11.05 37 ILE A O 1
ATOM 2160 N N . ALA B 2 30 ? -35.297 18.516 -2.624 1.00 9.26 38 ALA A N 1
ATOM 2161 C CA . ALA B 2 30 ? -34.923 18.306 -4.030 1.00 10.12 38 ALA A CA 1
ATOM 2162 C C . ALA B 2 30 ? -36.060 17.650 -4.821 1.00 10.93 38 ALA A C 1
ATOM 2163 O O . ALA B 2 30 ? -37.060 17.203 -4.241 1.00 10.98 38 ALA A O 1
ATOM 2165 N N . THR B 2 31 ? -35.906 17.597 -6.142 1.00 11.22 39 THR A N 1
ATOM 2166 C CA . THR B 2 31 ? -36.967 17.183 -7.047 1.00 17.23 39 THR A CA 1
ATOM 2167 C C . THR B 2 31 ? -37.559 15.821 -6.732 1.00 11.91 39 THR A C 1
ATOM 2168 O O . THR B 2 31 ? -38.780 15.635 -6.812 1.00 14.12 39 THR A O 1
ATOM 2172 N N . ASN B 2 32 ? -36.717 14.859 -6.382 1.00 11.31 40 ASN A N 1
ATOM 2173 C CA . ASN B 2 32 ? -37.187 13.493 -6.210 1.00 14.42 40 ASN A CA 1
ATOM 2174 C C . ASN B 2 32 ? -37.508 13.175 -4.740 1.00 12.11 40 ASN A C 1
ATOM 2175 O O . ASN B 2 32 ? -37.797 12.032 -4.391 1.00 15.23 40 ASN A O 1
ATOM 2180 N N . ASP B 2 33 ? -37.483 14.194 -3.878 1.00 10.54 41 ASP A N 1
ATOM 2181 C CA . ASP B 2 33 ? -37.863 14.018 -2.471 1.00 9.98 41 ASP A CA 1
ATOM 2182 C C . ASP B 2 33 ? -39.371 14.049 -2.250 1.00 10.77 41 ASP A C 1
ATOM 2183 O O . ASP B 2 33 ? -40.089 14.847 -2.859 1.00 10.52 41 ASP A O 1
ATOM 2188 N N . TYR B 2 34 ? -39.816 13.202 -1.329 1.00 8.60 42 TYR A N 1
ATOM 2189 C CA . TYR B 2 34 ? -41.180 13.196 -0.830 1.00 10.05 42 TYR A CA 1
ATOM 2190 C C . TYR B 2 34 ? -41.173 13.547 0.652 1.00 9.64 42 TYR A C 1
ATOM 2191 O O . TYR B 2 34 ? -40.132 13.428 1.346 1.00 9.30 42 TYR A O 1
ATOM 2200 N N . ILE B 2 35 ? -42.333 14.023 1.103 1.00 7.87 43 ILE A N 1
ATOM 2201 C CA . ILE B 2 35 ? -42.529 14.438 2.488 1.00 8.08 43 ILE A CA 1
ATOM 2202 C C . ILE B 2 35 ? -43.340 13.371 3.214 1.00 7.48 43 ILE A C 1
ATOM 2203 O O . ILE B 2 35 ? -44.459 13.064 2.813 1.00 8.23 43 ILE A O 1
ATOM 2208 N N . THR B 2 36 ? -42.764 12.789 4.263 1.00 8.88 44 THR A N 1
ATOM 2209 C CA . THR B 2 36 ? -43.387 11.682 4.982 1.00 8.41 44 THR A CA 1
ATOM 2210 C C . THR B 2 36 ? -43.519 12.000 6.460 1.00 9.92 44 THR A C 1
ATOM 2211 O O . THR B 2 36 ? -42.602 12.552 7.048 1.00 9.90 44 THR A O 1
ATOM 2215 N N . TRP B 2 37 ? -44.654 11.655 7.061 1.00 7.15 45 TRP A N 1
ATOM 2216 C CA . TRP B 2 37 ? -44.781 11.789 8.502 1.00 7.53 45 TRP A CA 1
ATOM 2217 C C . TRP B 2 37 ? -45.085 10.460 9.156 1.00 8.34 45 TRP A C 1
ATOM 2218 O O . TRP B 2 37 ? -45.864 9.620 8.629 1.00 9.69 45 TRP A O 1
ATOM 2229 N N . TYR B 2 38 ? -44.441 10.307 10.319 1.00 8.36 46 TYR A N 1
ATOM 2230 C CA . TYR B 2 38 ? -44.662 9.191 11.238 1.00 9.77 46 TYR A CA 1
ATOM 2231 C C . TYR B 2 38 ? -45.204 9.685 12.585 1.00 7.62 46 TYR A C 1
ATOM 2232 O O . TYR B 2 38 ? -44.968 10.826 12.997 1.00 10.24 46 TYR A O 1
ATOM 2241 N N . GLN B 2 39 ? -45.933 8.801 13.261 1.00 7.98 47 GLN A N 1
ATOM 2242 C CA . GLN B 2 39 ? -46.553 9.065 14.550 1.00 7.66 47 GLN A CA 1
ATOM 2243 C C . GLN B 2 39 ? -46.132 8.000 15.545 1.00 8.64 47 GLN A C 1
ATOM 2244 O O . GLN B 2 39 ? -46.229 6.811 15.249 1.00 11.56 47 GLN A O 1
ATOM 2250 N N . GLN B 2 40 ? -45.662 8.418 16.715 1.00 10.84 48 GLN A N 1
ATOM 2251 C CA . GLN B 2 40 ? -45.164 7.475 17.711 1.00 12.28 48 GLN A CA 1
ATOM 2252 C C . GLN B 2 40 ? -45.882 7.635 19.029 1.00 10.70 48 GLN A C 1
ATOM 2253 O O . GLN B 2 40 ? -45.673 8.617 19.752 1.00 10.26 48 GLN A O 1
ATOM 2259 N N . PHE B 2 41 ? -46.730 6.660 19.337 1.00 9.98 49 PHE A N 1
ATOM 2260 C CA . PHE B 2 41 ? -47.473 6.662 20.592 1.00 11.65 49 PHE A CA 1
ATOM 2261 C C . PHE B 2 41 ? -46.555 6.220 21.728 1.00 14.48 49 PHE A C 1
ATOM 2262 O O . PHE B 2 41 ? -45.542 5.562 21.491 1.00 13.39 49 PHE A O 1
ATOM 2270 N N . PRO B 2 42 ? -46.890 6.593 22.972 1.00 15.24 50 PRO A N 1
ATOM 2271 C CA . PRO B 2 42 ? -46.087 6.148 24.113 1.00 20.62 50 PRO A CA 1
ATOM 2272 C C . PRO B 2 42 ? -45.889 4.634 24.153 1.00 15.22 50 PRO A C 1
ATOM 2273 O O . PRO B 2 42 ? -46.829 3.877 23.899 1.00 20.56 50 PRO A O 1
ATOM 2277 N N . SER B 2 43 ? -44.655 4.222 24.428 1.00 17.22 51 SER A N 1
ATOM 2278 C CA . SER B 2 43 ? -44.290 2.812 24.581 1.00 22.29 51 SER A CA 1
ATOM 2279 C C . SER B 2 43 ? -44.509 2.003 23.307 1.00 28.30 51 SER A C 1
ATOM 2280 O O . SER B 2 43 ? -44.770 0.800 23.366 1.00 29.13 51 SER A O 1
ATOM 2283 N N . GLN B 2 44 ? -44.408 2.668 22.158 1.00 18.72 52 GLN A N 1
ATOM 2284 C CA . GLN B 2 44 ? -44.506 1.995 20.862 1.00 20.44 52 GLN A CA 1
ATOM 2285 C C . GLN B 2 44 ? -43.462 2.553 19.914 1.00 15.51 52 GLN A C 1
ATOM 2286 O O . GLN B 2 44 ? -42.901 3.610 20.162 1.00 15.68 52 GLN A O 1
ATOM 2292 N N . GLY B 2 45 ? -43.205 1.845 18.820 1.00 16.63 53 GLY A N 1
ATOM 2293 C CA . GLY B 2 45 ? -42.356 2.382 17.774 1.00 14.38 53 GLY A CA 1
ATOM 2294 C C . GLY B 2 45 ? -43.174 3.283 16.866 1.00 15.43 53 GLY A C 1
ATOM 2295 O O . GLY B 2 45 ? -44.400 3.238 16.901 1.00 15.32 53 GLY A O 1
ATOM 2296 N N . PRO B 2 46 ? -42.510 4.108 16.047 1.00 14.53 54 PRO A N 1
ATOM 2297 C CA . PRO B 2 46 ? -43.309 4.967 15.157 1.00 14.01 54 PRO A CA 1
ATOM 2298 C C . PRO B 2 46 ? -44.098 4.186 14.111 1.00 14.68 54 PRO A C 1
ATOM 2299 O O . PRO B 2 46 ? -43.745 3.050 13.793 1.00 14.73 54 PRO A O 1
ATOM 2303 N N . ARG B 2 47 ? -45.171 4.789 13.608 1.00 10.87 55 ARG A N 1
ATOM 2304 C CA . ARG B 2 47 ? -45.912 4.231 12.482 1.00 10.42 55 ARG A CA 1
ATOM 2305 C C . ARG B 2 47 ? -46.087 5.282 11.394 1.00 11.15 55 ARG A C 1
ATOM 2306 O O . ARG B 2 47 ? -46.267 6.472 11.663 1.00 10.22 55 ARG A O 1
ATOM 2314 N N . PHE B 2 48 ? -46.021 4.820 10.157 1.00 10.87 56 PHE A N 1
ATOM 2315 C CA . PHE B 2 48 ? -46.265 5.666 9.004 1.00 8.75 56 PHE A CA 1
ATOM 2316 C C . PHE B 2 48 ? -47.669 6.226 9.080 1.00 10.16 56 PHE A C 1
ATOM 2317 O O . PHE B 2 48 ? -48.621 5.466 9.305 1.00 13.49 56 PHE A O 1
ATOM 2325 N N . ILE B 2 49 ? -47.842 7.528 8.862 1.00 8.26 57 ILE A N 1
ATOM 2326 C CA . ILE B 2 49 ? -49.210 8.021 8.738 1.00 9.20 57 ILE A CA 1
ATOM 2327 C C . ILE B 2 49 ? -49.542 8.765 7.449 1.00 9.15 57 ILE A C 1
ATOM 2328 O O . ILE B 2 49 ? -50.706 8.714 7.029 1.00 10.06 57 ILE A O 1
ATOM 2333 N N . ILE B 2 50 ? -48.587 9.461 6.819 1.00 8.87 58 ILE A N 1
ATOM 2334 C CA . ILE B 2 50 ? -48.978 10.144 5.566 1.00 10.78 58 ILE A CA 1
ATOM 2335 C C . ILE B 2 50 ? -47.765 10.514 4.740 1.00 9.40 58 ILE A C 1
ATOM 2336 O O . ILE B 2 50 ? -46.685 10.706 5.278 1.00 9.86 58 ILE A O 1
ATOM 2341 N N . GLN B 2 51 ? -47.950 10.605 3.426 1.00 9.83 59 GLN A N 1
ATOM 2342 C CA . GLN B 2 51 ? -46.871 10.981 2.526 1.00 10.09 59 GLN A CA 1
ATOM 2343 C C . GLN B 2 51 ? -47.414 11.848 1.397 1.00 8.65 59 GLN A C 1
ATOM 2344 O O . GLN B 2 51 ? -48.521 11.618 0.900 1.00 10.46 59 GLN A O 1
ATOM 2350 N N . GLY B 2 52 ? -46.636 12.842 0.985 1.00 8.18 60 GLY A N 1
ATOM 2351 C CA 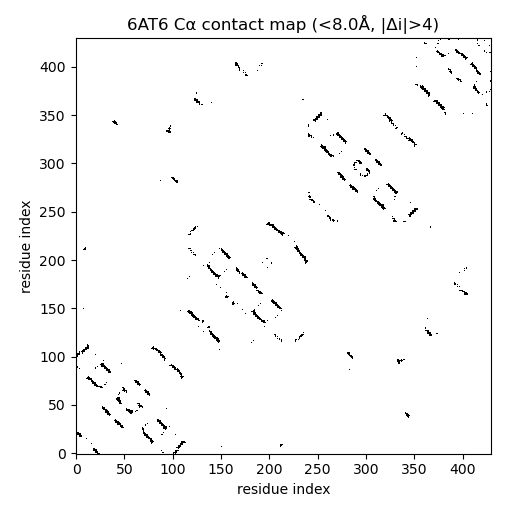. GLY B 2 52 ? -47.027 13.691 -0.133 1.00 8.78 60 GLY A CA 1
ATOM 2352 C C . GLY B 2 52 ? -45.857 14.140 -0.974 1.00 9.30 60 GLY A C 1
ATOM 2353 O O . GLY B 2 52 ? -44.693 13.968 -0.593 1.00 10.02 60 GLY A O 1
ATOM 2354 N N . TYR B 2 53 ? -46.195 14.728 -2.120 1.00 9.23 61 TYR A N 1
ATOM 2355 C CA . TYR B 2 53 ? -45.216 15.250 -3.059 1.00 9.86 61 TYR A CA 1
ATOM 2356 C C . TYR B 2 53 ? -45.492 16.749 -3.247 1.00 8.04 61 TYR A C 1
ATOM 2357 O O . TYR B 2 53 ? -44.765 17.571 -2.684 1.00 8.40 61 TYR A O 1
ATOM 2366 N N . LYS B 2 54 ? -46.533 17.114 -3.996 1.00 9.32 62 LYS A N 1
ATOM 2367 C CA . LYS B 2 54 ? -46.838 18.543 -4.223 1.00 9.74 62 LYS A CA 1
ATOM 2368 C C . LYS B 2 54 ? -48.276 18.930 -3.921 1.00 12.69 62 LYS A C 1
ATOM 2369 O O . LYS B 2 54 ? -48.577 20.108 -3.728 1.00 21.51 62 LYS A O 1
ATOM 2375 N N . THR B 2 55 ? -49.163 17.950 -3.890 1.00 12.92 63 THR A N 1
ATOM 2376 C CA . THR B 2 55 ? -50.578 18.247 -3.733 1.00 14.65 63 THR A CA 1
ATOM 2377 C C . THR B 2 55 ? -51.098 17.774 -2.392 1.00 12.38 63 THR A C 1
ATOM 2378 O O . THR B 2 55 ? -50.528 16.882 -1.754 1.00 11.77 63 THR A O 1
ATOM 2382 N N . LYS B 2 56 ? -52.181 18.407 -1.958 1.00 11.02 64 LYS A N 1
ATOM 2383 C CA . LYS B 2 56 ? -52.784 18.104 -0.668 1.00 11.90 64 LYS A CA 1
ATOM 2384 C C . LYS B 2 56 ? -53.180 16.636 -0.589 1.00 9.61 64 LYS A C 1
ATOM 2385 O O . LYS B 2 56 ? -53.744 16.081 -1.543 1.00 11.02 64 LYS A O 1
ATOM 2391 N N . VAL B 2 57 ? -52.878 16.021 0.552 1.00 7.82 65 VAL A N 1
ATOM 2392 C CA . VAL B 2 57 ? -53.218 14.628 0.823 1.00 9.54 65 VAL A CA 1
ATOM 2393 C C . VAL B 2 57 ? -54.086 14.575 2.071 1.00 8.60 65 VAL A C 1
ATOM 2394 O O . VAL B 2 57 ? -53.773 15.227 3.057 1.00 9.24 65 VAL A O 1
ATOM 2398 N N . THR B 2 58 ? -55.165 13.808 2.045 1.00 9.26 66 THR A N 1
ATOM 2399 C CA . THR B 2 58 ? -55.951 13.602 3.253 1.00 9.10 66 THR A CA 1
ATOM 2400 C C . THR B 2 58 ? -56.287 12.138 3.385 1.00 9.68 66 THR A C 1
ATOM 2401 O O . THR B 2 58 ? -56.676 11.499 2.410 1.00 12.31 66 THR A O 1
ATOM 2405 N N . ASN B 2 59 ? -56.118 11.600 4.584 1.00 8.68 67 ASN A N 1
ATOM 2406 C CA . ASN B 2 59 ? -56.553 10.240 4.864 1.00 11.76 67 ASN A CA 1
ATOM 2407 C C . ASN B 2 59 ? -57.251 10.201 6.237 1.00 12.51 67 ASN A C 1
ATOM 2408 O O . ASN B 2 59 ? -57.573 11.247 6.795 1.00 13.68 67 ASN A O 1
ATOM 2413 N N . GLU B 2 60 ? -57.485 9.006 6.769 1.00 13.74 68 GLU A N 1
ATOM 2414 C CA . GLU B 2 60 ? -58.202 8.858 8.030 1.00 16.84 68 GLU A CA 1
ATOM 2415 C C . GLU B 2 60 ? -57.475 9.481 9.219 1.00 17.85 68 GLU A C 1
ATOM 2416 O O . GLU B 2 60 ? -58.103 9.851 10.207 1.00 20.10 68 GLU A O 1
ATOM 2422 N N . VAL B 2 61 ? -56.157 9.610 9.115 1.00 13.17 69 VAL A N 1
ATOM 2423 C CA . VAL B 2 61 ? -55.356 10.057 10.256 1.00 15.01 69 VAL A CA 1
ATOM 2424 C C . VAL B 2 61 ? -55.018 11.542 10.187 1.00 12.45 69 VAL A C 1
ATOM 2425 O O . VAL B 2 61 ? -54.996 12.233 11.211 1.00 11.26 69 VAL A O 1
ATOM 2429 N N . ALA B 2 62 ? -54.750 12.050 8.989 1.00 10.11 70 ALA A N 1
ATOM 2430 C CA . ALA B 2 62 ? -54.295 13.431 8.875 1.00 9.01 70 ALA A CA 1
ATOM 2431 C C . ALA B 2 62 ? -54.497 14.022 7.488 1.00 8.50 70 ALA A C 1
ATOM 2432 O O . ALA B 2 62 ? -54.794 13.298 6.536 1.00 8.52 70 ALA A O 1
ATOM 2434 N N . SER B 2 63 ? -54.324 15.333 7.393 1.00 7.47 71 SER A N 1
ATOM 2435 C CA . SER B 2 63 ? -54.148 16.028 6.127 1.00 8.78 71 SER A CA 1
ATOM 2436 C C . SER B 2 63 ? -52.731 16.568 6.058 1.00 9.68 71 SER A C 1
ATOM 2437 O O . SER B 2 63 ? -52.148 16.921 7.084 1.00 9.22 71 SER A O 1
ATOM 2440 N N . LEU B 2 64 ? -52.175 16.630 4.855 1.00 7.88 72 LEU A N 1
ATOM 2441 C CA . LEU B 2 64 ? -50.847 17.186 4.628 1.00 7.43 72 LEU A CA 1
ATOM 2442 C C . LEU B 2 64 ? -50.958 18.285 3.589 1.00 8.37 72 LEU A C 1
ATOM 2443 O O . LEU B 2 64 ? -51.390 18.029 2.451 1.00 10.15 72 LEU A O 1
ATOM 2448 N N . PHE B 2 65 ? -50.601 19.501 3.987 1.00 8.34 73 PHE A N 1
ATOM 2449 C CA . PHE B 2 65 ? -50.610 20.662 3.110 1.00 8.46 73 PHE A CA 1
ATOM 2450 C C . PHE B 2 65 ? -49.180 20.992 2.698 1.00 9.70 73 PHE A C 1
ATOM 2451 O O . PHE B 2 65 ? -48.280 21.034 3.541 1.00 10.49 73 PHE A O 1
ATOM 2459 N N . ILE B 2 66 ? -48.978 21.221 1.410 1.00 10.46 74 ILE A N 1
ATOM 2460 C CA . ILE B 2 66 ? -47.656 21.475 0.859 1.00 10.23 74 ILE A CA 1
ATOM 2461 C C . ILE B 2 66 ? -47.725 22.724 -0.013 1.00 12.04 74 ILE A C 1
ATOM 2462 O O . ILE B 2 66 ? -48.365 22.705 -1.078 1.00 12.99 74 ILE A O 1
ATOM 2467 N N . PRO B 2 67 ? -47.091 23.821 0.436 1.00 10.94 75 PRO A N 1
ATOM 2468 C CA . PRO B 2 67 ? -47.066 25.051 -0.373 1.00 10.89 75 PRO A CA 1
ATOM 2469 C C . PRO B 2 67 ? -46.371 24.858 -1.708 1.00 12.80 75 PRO A C 1
ATOM 2470 O O . PRO B 2 67 ? -45.590 23.919 -1.871 1.00 13.08 75 PRO A O 1
ATOM 2474 N N . ALA B 2 68 ? -46.631 25.758 -2.652 1.00 14.79 76 ALA A N 1
ATOM 2475 C CA . ALA B 2 68 ? -46.074 25.624 -3.995 1.00 13.90 76 ALA A CA 1
ATOM 2476 C C . ALA B 2 68 ? -44.533 25.501 -4.040 1.00 10.50 76 ALA A C 1
ATOM 2477 O O . ALA B 2 68 ? -44.003 24.759 -4.864 1.00 17.76 76 ALA A O 1
ATOM 2479 N N . ASP B 2 69 ? -43.810 26.194 -3.162 1.00 13.37 77 ASP A N 1
ATOM 2480 C CA . ASP B 2 69 ? -42.347 26.108 -3.221 1.00 15.91 77 ASP A CA 1
ATOM 2481 C C . ASP B 2 69 ? -41.780 24.865 -2.518 1.00 14.00 77 ASP A C 1
ATOM 2482 O O . ASP B 2 69 ? -40.576 24.592 -2.591 1.00 14.80 77 ASP A O 1
ATOM 2487 N N . ARG B 2 70 ? -42.656 24.105 -1.865 1.00 12.87 78 ARG A N 1
ATOM 2488 C CA . ARG B 2 70 ? -42.305 22.857 -1.182 1.00 13.82 78 ARG A CA 1
ATOM 2489 C C . ARG B 2 70 ? -41.272 23.025 -0.070 1.00 12.70 78 ARG A C 1
ATOM 2490 O O . ARG B 2 70 ? -40.710 22.031 0.383 1.00 13.16 78 ARG A O 1
ATOM 2498 N N . LYS B 2 71 ? -41.036 24.254 0.382 1.00 11.38 79 LYS A N 1
ATOM 2499 C CA . LYS B 2 71 ? -39.971 24.497 1.348 1.00 11.19 79 LYS A CA 1
ATOM 2500 C C . LYS B 2 71 ? -40.421 24.278 2.784 1.00 11.94 79 LYS A C 1
ATOM 2501 O O . LYS B 2 71 ? -39.608 24.306 3.704 1.00 10.42 79 LYS A O 1
ATOM 2507 N N . SER B 2 72 ? -41.714 24.024 2.955 1.00 10.54 80 SER A N 1
ATOM 2508 C CA . SER B 2 72 ? -42.280 23.667 4.248 1.00 10.52 80 SER A CA 1
ATOM 2509 C C . SER B 2 72 ? -43.513 22.810 3.987 1.00 10.43 80 SER A C 1
ATOM 2510 O O . SER B 2 72 ? -43.932 22.641 2.844 1.00 10.80 80 SER A O 1
ATOM 2513 N N . SER B 2 73 ? -44.091 22.268 5.046 1.00 8.71 81 SER A N 1
ATOM 2514 C CA . SER B 2 73 ? -45.328 21.502 4.921 1.00 8.25 81 SER A CA 1
ATOM 2515 C C . SER B 2 73 ? -46.014 21.514 6.275 1.00 10.34 81 SER A C 1
ATOM 2516 O O . SER B 2 73 ? -45.384 21.792 7.288 1.00 10.74 81 SER A O 1
ATOM 2519 N N . THR B 2 74 ? -47.310 21.237 6.285 1.00 9.24 82 THR A N 1
ATOM 2520 C CA . THR B 2 74 ? -48.073 21.266 7.523 1.00 10.16 82 THR A CA 1
ATOM 2521 C C . THR B 2 74 ? -48.912 19.998 7.645 1.00 9.06 82 THR A C 1
ATOM 2522 O O . THR B 2 74 ? -49.689 19.670 6.752 1.00 10.24 82 THR A O 1
ATOM 2526 N N . LEU B 2 75 ? -48.717 19.287 8.750 1.00 8.55 83 LEU A N 1
ATOM 2527 C CA . LEU B 2 75 ? -49.542 18.160 9.143 1.00 8.00 83 LEU A CA 1
ATOM 2528 C C . LEU B 2 75 ? -50.725 18.693 9.926 1.00 8.58 83 LEU A C 1
ATOM 2529 O O . LEU B 2 75 ? -50.529 19.400 10.921 1.00 10.06 83 LEU A O 1
ATOM 2534 N N . SER B 2 76 ? -51.937 18.368 9.495 1.00 7.15 84 SER A N 1
ATOM 2535 C CA . SER B 2 76 ? -53.153 18.796 10.173 1.00 7.93 84 SER A CA 1
ATOM 2536 C C . SER B 2 76 ? -53.863 17.562 10.720 1.00 9.42 84 SER A C 1
ATOM 2537 O O . SER B 2 76 ? -54.293 16.697 9.956 1.00 11.58 84 SER A O 1
ATOM 2540 N N . LEU B 2 77 ? -53.943 17.463 12.043 1.00 9.63 85 LEU A N 1
ATOM 2541 C CA . LEU B 2 77 ? -54.600 16.369 12.743 1.00 10.98 85 LEU A CA 1
ATOM 2542 C C . LEU B 2 77 ? -56.013 16.787 13.115 1.00 11.63 85 LEU A C 1
ATOM 2543 O O . LEU B 2 77 ? -56.207 17.829 13.760 1.00 10.44 85 LEU A O 1
ATOM 2548 N N . PRO B 2 78 ? -57.005 15.972 12.722 1.00 13.27 86 PRO A N 1
ATOM 2549 C CA . PRO B 2 78 ? -58.396 16.336 12.979 1.00 13.19 86 PRO A CA 1
ATOM 2550 C C . PRO B 2 78 ? -58.819 16.039 14.416 1.00 10.61 86 PRO A C 1
ATOM 2551 O O . PRO B 2 78 ? -58.365 15.043 14.995 1.00 13.96 86 PRO A O 1
ATOM 2555 N N . ARG B 2 79 ? -59.698 16.894 14.933 1.00 11.44 87 ARG A N 1
ATOM 2556 C CA . ARG B 2 79 ? -60.362 16.740 16.226 1.00 11.24 87 ARG A CA 1
ATOM 2557 C C . ARG B 2 79 ? -59.615 15.800 17.163 1.00 11.12 87 ARG A C 1
ATOM 2558 O O . ARG B 2 79 ? -60.016 14.648 17.364 1.00 14.80 87 ARG A O 1
ATOM 2566 N N . VAL B 2 80 ? -58.496 16.273 17.704 1.00 9.14 88 VAL A N 1
ATOM 2567 C CA . VAL B 2 80 ? -57.583 15.359 18.378 1.00 9.70 88 VAL A CA 1
ATOM 2568 C C . VAL B 2 80 ? -58.212 14.755 19.629 1.00 8.21 88 VAL A C 1
ATOM 2569 O O . VAL B 2 80 ? -59.092 15.361 20.265 1.00 9.37 88 VAL A O 1
ATOM 2573 N N . SER B 2 81 ? -57.787 13.534 19.933 1.00 11.09 89 SER A N 1
ATOM 2574 C CA . SER B 2 81 ? -58.163 12.824 21.148 1.00 11.78 89 SER A CA 1
ATOM 2575 C C . SER B 2 81 ? -56.965 12.750 22.088 1.00 11.26 89 SER A C 1
ATOM 2576 O O . SER B 2 81 ? -55.818 12.973 21.676 1.00 10.19 89 SER A O 1
ATOM 2579 N N . LEU B 2 82 ? -57.215 12.401 23.349 1.00 10.04 90 LEU A N 1
ATOM 2580 C CA . LEU B 2 82 ? -56.131 12.233 24.309 1.00 11.50 90 LEU A CA 1
ATOM 2581 C C . LEU B 2 82 ? -55.091 11.250 23.802 1.00 10.03 90 LEU A C 1
ATOM 2582 O O . LEU B 2 82 ? -53.885 11.436 24.017 1.00 12.53 90 LEU A O 1
ATOM 2587 N N . SER B 2 83 ? -55.563 10.227 23.085 1.00 11.33 91 SER A N 1
ATOM 2588 C CA . SER B 2 83 ? -54.680 9.188 22.566 1.00 14.11 91 SER A CA 1
ATOM 2589 C C . SER B 2 83 ? -53.762 9.687 21.452 1.00 15.53 91 SER A C 1
ATOM 2590 O O . SER B 2 83 ? -52.836 8.978 21.064 1.00 15.31 91 SER A O 1
ATOM 2593 N N . ASP B 2 84 ? -53.997 10.899 20.947 1.00 10.53 92 ASP A N 1
ATOM 2594 C CA . ASP B 2 84 ? -53.090 11.466 19.935 1.00 10.66 92 ASP A CA 1
ATOM 2595 C C . ASP B 2 84 ? -51.843 12.125 20.552 1.00 10.23 92 ASP A C 1
ATOM 2596 O O . ASP B 2 84 ? -50.950 12.595 19.829 1.00 10.83 92 ASP A O 1
ATOM 2601 N N . THR B 2 85 ? -51.758 12.130 21.884 1.00 10.58 93 THR A N 1
ATOM 2602 C CA . THR B 2 85 ? -50.523 12.510 22.556 1.00 10.35 93 THR A CA 1
ATOM 2603 C C . THR B 2 85 ? -49.423 11.575 22.068 1.00 12.42 93 THR A C 1
ATOM 2604 O O . THR B 2 85 ? -49.494 10.363 22.285 1.00 14.94 93 THR A O 1
ATOM 2608 N N . ALA B 2 86 ? -48.422 12.140 21.398 1.00 8.95 94 ALA A N 1
ATOM 2609 C CA . ALA B 2 86 ? -47.476 11.327 20.611 1.00 11.08 94 ALA A CA 1
ATOM 2610 C C . ALA B 2 86 ? -46.360 12.185 20.049 1.00 9.27 94 ALA A C 1
ATOM 2611 O O . ALA B 2 86 ? -46.459 13.413 20.081 1.00 11.07 94 ALA A O 1
ATOM 2613 N N . VAL B 2 87 ? -45.300 11.554 19.552 1.00 10.18 95 VAL A N 1
ATOM 2614 C CA . VAL B 2 87 ? -44.270 12.296 18.835 1.00 10.74 95 VAL A CA 1
ATOM 2615 C C . VAL B 2 87 ? -44.569 12.191 17.349 1.00 8.60 95 VAL A C 1
ATOM 2616 O O . VAL B 2 87 ? -44.862 11.115 16.846 1.00 11.01 95 VAL A O 1
ATOM 2620 N N . TYR B 2 88 ? -44.515 13.314 16.655 1.00 8.06 96 TYR A N 1
ATOM 2621 C CA . TYR B 2 88 ? -44.744 13.353 15.213 1.00 8.11 96 TYR A CA 1
ATOM 2622 C C . TYR B 2 88 ? -43.461 13.723 14.507 1.00 7.49 96 TYR A C 1
ATOM 2623 O O . TYR B 2 88 ? -42.849 14.735 14.814 1.00 8.82 96 TYR A O 1
ATOM 2632 N N . TYR B 2 89 ? -43.037 12.878 13.568 1.00 8.98 97 TYR A N 1
ATOM 2633 C CA . TYR B 2 89 ? -41.788 13.042 12.833 1.00 8.32 97 TYR A CA 1
ATOM 2634 C C . TYR B 2 89 ? -42.014 13.421 11.375 1.00 7.37 97 TYR A C 1
ATOM 2635 O O . TYR B 2 89 ? -42.794 12.758 10.675 1.00 9.10 97 TYR A O 1
ATOM 2644 N N . CYS B 2 90 ? -41.331 14.476 10.933 1.00 7.17 98 CYS A N 1
ATOM 2645 C CA . CYS B 2 90 ? -41.299 14.932 9.551 1.00 7.80 98 CYS A CA 1
ATOM 2646 C C . CYS B 2 90 ? -39.991 14.484 8.893 1.00 8.09 98 CYS A C 1
ATOM 2647 O O . CYS B 2 90 ? -38.920 14.792 9.388 1.00 9.67 98 CYS A O 1
ATOM 2650 N N . LEU B 2 91 ? -40.107 13.751 7.789 1.00 9.96 99 LEU A N 1
ATOM 2651 C CA . LEU B 2 91 ? -38.978 13.119 7.107 1.00 9.66 99 LEU A CA 1
ATOM 2652 C C . LEU B 2 91 ? -39.052 13.532 5.653 1.00 9.98 99 LEU A C 1
ATOM 2653 O O . LEU B 2 91 ? -40.123 13.494 5.057 1.00 11.27 99 LEU A O 1
ATOM 2658 N N . VAL B 2 92 ? -37.939 13.950 5.075 1.00 7.95 100 VAL A N 1
ATOM 2659 C CA . VAL B 2 92 ? -37.929 14.350 3.678 1.00 10.43 100 VAL A CA 1
ATOM 2660 C C . VAL B 2 92 ? -36.810 13.644 2.964 1.00 15.55 100 VAL A C 1
ATOM 2661 O O . VAL B 2 92 ? -35.646 13.746 3.380 1.00 13.49 100 VAL A O 1
ATOM 2665 N N . GLY B 2 93 ? -37.157 12.920 1.903 1.00 10.64 101 GLY A N 1
ATOM 2666 C CA . GLY B 2 93 ? -36.146 12.186 1.155 1.00 11.52 101 GLY A CA 1
ATOM 2667 C C . GLY B 2 93 ? -36.732 11.307 0.075 1.00 13.36 101 GLY A C 1
ATOM 2668 O O . GLY B 2 93 ? -37.932 11.350 -0.199 1.00 11.85 101 GLY A O 1
ATOM 2669 N N . GLU B 2 94 ? -35.884 10.483 -0.536 1.00 16.65 102 GLU A N 1
ATOM 2670 C CA . GLU B 2 94 ? -36.328 9.611 -1.608 1.00 15.60 102 GLU A CA 1
ATOM 2671 C C . GLU B 2 94 ? -37.022 8.377 -1.038 1.00 14.95 102 GLU A C 1
ATOM 2672 O O . GLU B 2 94 ? -36.823 8.005 0.122 1.00 18.30 102 GLU A O 1
ATOM 2678 N N . ILE B 2 95 ? -37.880 7.775 -1.851 1.00 17.19 103 ILE A N 1
ATOM 2679 C CA . ILE B 2 95 ? -38.773 6.725 -1.374 1.00 16.70 103 ILE A CA 1
ATOM 2680 C C . ILE B 2 95 ? -38.819 5.528 -2.313 1.00 15.67 103 ILE A C 1
ATOM 2681 O O . ILE B 2 95 ? -38.123 5.498 -3.327 1.00 19.34 103 ILE A O 1
ATOM 2686 N N . LEU B 2 96 ? -39.660 4.558 -1.953 1.00 21.99 104 LEU A N 1
ATOM 2687 C CA . LEU B 2 96 ? -39.882 3.328 -2.717 1.00 23.82 104 LEU A CA 1
ATOM 2688 C C . LEU B 2 96 ? -38.576 2.552 -2.907 1.00 24.53 104 LEU A C 1
ATOM 2689 O O . LEU B 2 96 ? -37.848 2.308 -1.939 1.00 23.16 104 LEU A O 1
ATOM 2694 N N . ASP B 2 97 ? -38.287 2.158 -4.146 1.00 23.51 105 ASP A N 1
ATOM 2695 C CA . ASP B 2 97 ? -37.077 1.394 -4.439 1.00 27.66 105 ASP A CA 1
ATOM 2696 C C . ASP B 2 97 ? -35.807 2.211 -4.203 1.00 28.91 105 ASP A C 1
ATOM 2697 O O . ASP B 2 97 ? -34.723 1.653 -4.026 1.00 24.58 105 ASP A O 1
ATOM 2702 N N . ASN B 2 98 ? -35.944 3.533 -4.191 1.00 23.57 106 ASN A N 1
ATOM 2703 C CA . ASN B 2 98 ? -34.799 4.422 -4.001 1.00 21.22 106 ASN A CA 1
ATOM 2704 C C . ASN B 2 98 ? -34.626 4.896 -2.560 1.00 20.76 106 ASN A C 1
ATOM 2705 O O . ASN B 2 98 ? -33.856 5.822 -2.294 1.00 20.64 106 ASN A O 1
ATOM 2710 N N . PHE B 2 99 ? -35.333 4.260 -1.630 1.00 19.75 107 PHE A N 1
ATOM 2711 C CA . PHE B 2 99 ? -35.177 4.611 -0.226 1.00 18.96 107 PHE A CA 1
ATOM 2712 C C . PHE B 2 99 ? -33.747 4.355 0.245 1.00 21.84 107 PHE A C 1
ATOM 2713 O O . PHE B 2 99 ? -33.131 3.348 -0.110 1.00 21.12 107 PHE A O 1
ATOM 2721 N N . ASN B 2 100 ? -33.232 5.281 1.043 1.00 18.33 108 ASN A N 1
ATOM 2722 C CA . ASN B 2 100 ? -31.891 5.184 1.600 1.00 19.35 108 ASN A CA 1
ATOM 2723 C C . ASN B 2 100 ? -31.969 5.028 3.120 1.00 23.65 108 ASN A C 1
ATOM 2724 O O . ASN B 2 100 ? -31.769 3.937 3.661 1.00 20.35 108 ASN A O 1
ATOM 2729 N N . LYS B 2 101 ? -32.259 6.127 3.804 1.00 18.37 109 LYS A N 1
ATOM 2730 C CA . LYS B 2 101 ? -32.441 6.088 5.249 1.00 17.21 109 LYS A CA 1
ATOM 2731 C C . LYS B 2 101 ? -33.253 7.278 5.709 1.00 15.27 109 LYS A C 1
ATOM 2732 O O . LYS B 2 101 ? -33.338 8.295 5.026 1.00 19.94 109 LYS A O 1
ATOM 2738 N N . PHE B 2 102 ? -33.865 7.125 6.873 1.00 14.80 110 PHE A N 1
ATOM 2739 C CA . PHE B 2 102 ? -34.530 8.215 7.555 1.00 15.32 110 PHE A CA 1
ATOM 2740 C C . PHE B 2 102 ? -33.582 8.819 8.574 1.00 14.63 110 PHE A C 1
ATOM 2741 O O . PHE B 2 102 ? -32.762 8.112 9.167 1.00 17.18 110 PHE A O 1
ATOM 2749 N N . TYR B 2 103 ? -33.722 10.115 8.797 1.00 15.69 111 TYR A N 1
ATOM 2750 C CA . TYR B 2 103 ? -33.190 10.751 9.988 1.00 16.05 111 TYR A CA 1
ATOM 2751 C C . TYR B 2 103 ? -34.365 11.224 10.829 1.00 18.18 111 TYR A C 1
ATOM 2752 O O . TYR B 2 103 ? -34.935 12.281 10.566 1.00 18.38 111 TYR A O 1
ATOM 2761 N N . PHE B 2 104 ? -34.751 10.438 11.830 1.00 14.46 112 PHE A N 1
ATOM 2762 C CA . PHE B 2 104 ? -35.941 10.758 12.607 1.00 12.08 112 PHE A CA 1
ATOM 2763 C C . PHE B 2 104 ? -35.741 12.029 13.446 1.00 16.30 112 PHE A C 1
ATOM 2764 O O . PHE B 2 104 ? -36.622 12.881 13.523 1.00 15.38 112 PHE A O 1
ATOM 2772 N N . GLY B 2 105 ? -34.577 12.180 14.057 1.00 18.68 113 GLY A N 1
ATOM 2773 C CA . GLY B 2 105 ? -34.398 13.273 14.994 1.00 20.67 113 GLY A CA 1
ATOM 2774 C C . GLY B 2 105 ? -35.354 13.129 16.171 1.00 18.38 113 GLY A C 1
ATOM 2775 O O . GLY B 2 105 ? -35.715 12.010 16.559 1.00 18.93 113 GLY A O 1
ATOM 2776 N N . SER B 2 106 ? -35.768 14.259 16.743 1.00 17.34 114 SER A N 1
ATOM 2777 C CA . SER B 2 106 ? -36.621 14.247 17.933 1.00 18.58 114 SER A CA 1
ATOM 2778 C C . SER B 2 106 ? -38.092 14.543 17.634 1.00 12.00 114 SER A C 1
ATOM 2779 O O . SER B 2 106 ? -38.956 14.342 18.489 1.00 13.03 114 SER A O 1
ATOM 2782 N N . GLY B 2 107 ? -38.380 14.984 16.414 1.00 14.56 115 GLY A N 1
ATOM 2783 C CA . GLY B 2 107 ? -39.751 15.282 16.038 1.00 12.18 115 GLY A CA 1
ATOM 2784 C C . GLY B 2 107 ? -40.393 16.347 16.912 1.00 11.33 115 GLY A C 1
ATOM 2785 O O . GLY B 2 107 ? -39.706 17.174 17.526 1.00 11.55 115 GLY A O 1
ATOM 2786 N N . THR B 2 108 ? -41.721 16.317 16.952 1.00 8.73 116 THR A N 1
ATOM 2787 C CA . THR B 2 108 ? -42.541 17.240 17.739 1.00 8.83 116 THR A CA 1
ATOM 2788 C C . THR B 2 108 ? -43.347 16.434 18.747 1.00 8.87 116 THR A C 1
ATOM 2789 O O . THR B 2 108 ? -44.135 15.587 18.362 1.00 8.93 116 THR A O 1
ATOM 2793 N N . LYS B 2 109 ? -43.134 16.690 20.037 1.00 9.19 117 LYS A N 1
ATOM 2794 C CA . LYS B 2 109 ? -43.930 16.089 21.094 1.00 12.29 117 LYS A CA 1
ATOM 2795 C C . LYS B 2 109 ? -45.247 16.834 21.255 1.00 10.37 117 LYS A C 1
ATOM 2796 O O . LYS B 2 109 ? -45.262 17.968 21.736 1.00 11.59 117 LYS A O 1
ATOM 2802 N N . LEU B 2 110 ? -46.344 16.215 20.834 1.00 8.03 118 LEU A N 1
ATOM 2803 C CA . LEU B 2 110 ? -47.668 16.787 21.019 1.00 7.89 118 LEU A CA 1
ATOM 2804 C C . LEU B 2 110 ? -48.318 16.281 22.297 1.00 7.86 118 LEU A C 1
ATOM 2805 O O . LEU B 2 110 ? -48.458 15.055 22.492 1.00 10.01 118 LEU A O 1
ATOM 2810 N N . ASN B 2 111 ? -48.755 17.229 23.130 1.00 7.75 119 ASN A N 1
ATOM 2811 C CA . ASN B 2 111 ? -49.594 16.941 24.272 1.00 8.26 119 ASN A CA 1
ATOM 2812 C C . ASN B 2 111 ? -51.045 17.312 23.961 1.00 8.92 119 ASN A C 1
ATOM 2813 O O . ASN B 2 111 ? -51.275 18.352 23.336 1.00 9.24 119 ASN A O 1
ATOM 2818 N N . VAL B 2 112 ? -52.001 16.476 24.385 1.00 9.09 120 VAL A N 1
ATOM 2819 C CA . VAL B 2 112 ? -53.430 16.745 24.255 1.00 9.28 120 VAL A CA 1
ATOM 2820 C C . VAL B 2 112 ? -54.083 16.691 25.634 1.00 8.93 120 VAL A C 1
ATOM 2821 O O . VAL B 2 112 ? -54.013 15.653 26.309 1.00 13.06 120 VAL A O 1
ATOM 2825 N N . LYS B 2 113 ? -54.663 17.817 26.055 1.00 8.45 121 LYS A N 1
ATOM 2826 C CA . LYS B 2 113 ? -55.343 17.990 27.347 1.00 11.95 121 LYS A CA 1
ATOM 2827 C C . LYS B 2 113 ? -56.831 17.788 27.221 1.00 9.56 121 LYS A C 1
ATOM 2828 O O . LYS B 2 113 ? -57.421 18.197 26.224 1.00 8.33 121 LYS A O 1
ATOM 2834 N N . PRO B 2 114 ? -57.470 17.249 28.268 1.00 7.42 122 PRO A N 1
ATOM 2835 C CA . PRO B 2 114 ? -58.934 17.160 28.245 1.00 8.19 122 PRO A CA 1
ATOM 2836 C C . PRO B 2 114 ? -59.603 18.496 28.560 1.00 9.17 122 PRO A C 1
ATOM 2837 O O . PRO B 2 114 ? -59.069 19.301 29.333 1.00 8.33 122 PRO A O 1
ATOM 2841 N N . ASN B 2 115 ? -60.777 18.720 27.980 1.00 8.79 123 ASN A N 1
ATOM 2842 C CA . ASN B 2 115 ? -61.575 19.866 28.364 1.00 10.38 123 ASN A CA 1
ATOM 2843 C C . ASN B 2 115 ? -62.542 19.420 29.459 1.00 9.19 123 ASN A C 1
ATOM 2844 O O . ASN B 2 115 ? -63.583 18.824 29.191 1.00 12.52 123 ASN A O 1
ATOM 2849 N N . ILE B 2 116 ? -62.174 19.687 30.704 1.00 9.41 124 ILE A N 1
ATOM 2850 C CA . ILE B 2 116 ? -62.932 19.175 31.836 1.00 8.66 124 ILE A CA 1
ATOM 2851 C C . ILE B 2 116 ? -64.297 19.869 31.909 1.00 10.28 124 ILE A C 1
ATOM 2852 O O . ILE B 2 116 ? -64.380 21.093 31.975 1.00 12.58 124 ILE A O 1
ATOM 2857 N N . GLN B 2 117 ? -65.370 19.086 31.878 1.00 10.32 125 GLN A N 1
ATOM 2858 C CA . GLN B 2 117 ? -66.706 19.648 31.751 1.00 8.98 125 GLN A CA 1
ATOM 2859 C C . GLN B 2 117 ? -67.159 20.389 32.996 1.00 12.64 125 GLN A C 1
ATOM 2860 O O . GLN B 2 117 ? -67.722 21.475 32.903 1.00 13.47 125 GLN A O 1
ATOM 2866 N N . ASN B 2 118 ? -66.933 19.789 34.159 1.00 12.45 126 ASN A N 1
ATOM 2867 C CA . ASN B 2 118 ? -67.375 20.368 35.428 1.00 8.89 126 ASN A CA 1
ATOM 2868 C C . ASN B 2 118 ? -66.271 20.241 36.474 1.00 12.53 126 ASN A C 1
ATOM 2869 O O . ASN B 2 118 ? -66.351 19.386 37.350 1.00 11.47 126 ASN A O 1
ATOM 2874 N N . PRO B 2 119 ? -65.226 21.089 36.378 1.00 10.45 127 PRO A N 1
ATOM 2875 C CA . PRO B 2 119 ? -64.122 20.982 37.343 1.00 12.39 127 PRO A CA 1
ATOM 2876 C C . PRO B 2 119 ? -64.631 21.088 38.777 1.00 14.68 127 PRO A C 1
ATOM 2877 O O . PRO B 2 119 ? -65.525 21.889 39.064 1.00 12.47 127 PRO A O 1
ATOM 2881 N N . ASP B 2 120 ? -64.062 20.269 39.653 1.00 11.23 128 ASP A N 1
ATOM 2882 C CA . ASP B 2 120 ? -64.556 20.076 41.010 1.00 11.94 128 ASP A CA 1
ATOM 2883 C C . ASP B 2 120 ? -63.328 19.797 41.889 1.00 14.21 128 ASP A C 1
ATOM 2884 O O . ASP B 2 120 ? -63.260 18.763 42.567 1.00 13.07 128 ASP A O 1
ATOM 2889 N N . PRO B 2 121 ? -62.343 20.711 41.865 1.00 13.63 129 PRO A N 1
ATOM 2890 C CA . PRO B 2 121 ? -61.057 20.417 42.510 1.00 11.46 129 PRO A CA 1
ATOM 2891 C C . PRO B 2 121 ? -61.211 20.062 43.976 1.00 11.87 129 PRO A C 1
ATOM 2892 O O . PRO B 2 121 ? -62.024 20.662 44.704 1.00 16.05 129 PRO A O 1
ATOM 2896 N N . ALA B 2 122 ? -60.439 19.071 44.393 1.00 9.12 130 ALA A N 1
ATOM 2897 C CA . ALA B 2 122 ? -60.455 18.647 45.786 1.00 10.23 130 ALA A CA 1
ATOM 2898 C C . ALA B 2 122 ? -59.187 17.875 46.095 1.00 8.45 130 ALA A C 1
ATOM 2899 O O . ALA B 2 122 ? -58.594 17.248 45.210 1.00 8.38 130 ALA A O 1
ATOM 2901 N N . VAL B 2 123 ? -58.773 17.918 47.355 1.00 10.72 131 VAL A N 1
ATOM 2902 C CA . VAL B 2 123 ? -57.676 17.089 47.836 1.00 9.48 131 VAL A CA 1
ATOM 2903 C C . VAL B 2 123 ? -58.245 16.099 48.830 1.00 11.47 131 VAL A C 1
ATOM 2904 O O . VAL B 2 123 ? -58.967 16.481 49.752 1.00 13.37 131 VAL A O 1
ATOM 2908 N N . TYR B 2 124 ? -57.942 14.826 48.617 1.00 9.98 132 TYR A N 1
ATOM 2909 C CA . TYR B 2 124 ? -58.409 13.742 49.459 1.00 10.55 132 TYR A CA 1
ATOM 2910 C C . TYR B 2 124 ? -57.234 13.013 50.088 1.00 10.08 132 TYR A C 1
ATOM 2911 O O . TYR B 2 124 ? -56.141 13.005 49.542 1.00 10.06 132 TYR A O 1
ATOM 2920 N N . GLN B 2 125 ? -57.464 12.402 51.246 1.00 10.22 133 GLN A N 1
ATOM 2921 C CA . GLN B 2 125 ? -56.455 11.550 51.864 1.00 12.62 133 GLN A CA 1
ATOM 2922 C C . GLN B 2 125 ? -56.946 10.117 51.846 1.00 9.41 133 GLN A C 1
ATOM 2923 O O . GLN B 2 125 ? -58.110 9.863 52.150 1.00 11.82 133 GLN A O 1
ATOM 2929 N N . LEU B 2 126 ? -56.071 9.195 51.436 1.00 8.67 134 LEU A N 1
ATOM 2930 C CA . LEU B 2 126 ? -56.404 7.781 51.288 1.00 9.53 134 LEU A CA 1
ATOM 2931 C C . LEU B 2 126 ? -55.516 6.928 52.182 1.00 11.41 134 LEU A C 1
ATOM 2932 O O . LEU B 2 126 ? -54.296 7.116 52.197 1.00 11.55 134 LEU A O 1
ATOM 2937 N N . ARG B 2 127 ? -56.120 5.998 52.912 1.00 12.59 135 ARG A N 1
ATOM 2938 C CA . ARG B 2 127 ? -55.339 5.108 53.766 1.00 12.49 135 ARG A CA 1
ATOM 2939 C C . ARG B 2 127 ? -55.030 3.773 53.098 1.00 9.39 135 ARG A C 1
ATOM 2940 O O . ARG B 2 127 ? -55.848 3.214 52.364 1.00 11.26 135 ARG A O 1
ATOM 2948 N N . ASP B 2 128 ? -53.856 3.236 53.416 1.00 10.67 136 ASP A N 1
ATOM 2949 C CA . ASP B 2 128 ? -53.422 1.917 52.965 1.00 11.69 136 ASP A CA 1
ATOM 2950 C C . ASP B 2 128 ? -54.448 0.857 53.374 1.00 12.44 136 ASP A C 1
ATOM 2951 O O . ASP B 2 128 ? -54.915 0.842 54.512 1.00 15.13 136 ASP A O 1
ATOM 2956 N N . SER B 2 129 ? -54.803 -0.021 52.443 1.00 11.39 137 SER A N 1
ATOM 2957 C CA . SER B 2 129 ? -55.729 -1.110 52.714 1.00 11.66 137 SER A CA 1
ATOM 2958 C C . SER B 2 129 ? -55.159 -2.089 53.744 1.00 20.09 137 SER A C 1
ATOM 2959 O O . SER B 2 129 ? -55.910 -2.716 54.495 1.00 22.21 137 SER A O 1
ATOM 2962 N N . LYS B 2 130 ? -53.834 -2.199 53.787 1.00 15.29 138 LYS A N 1
ATOM 2963 C CA . LYS B 2 130 ? -53.150 -3.171 54.643 1.00 19.16 138 LYS A CA 1
ATOM 2964 C C . LYS B 2 130 ? -53.090 -2.704 56.079 1.00 26.81 138 LYS A C 1
ATOM 2965 O O . LYS B 2 130 ? -53.273 -3.487 57.009 1.00 32.95 138 LYS A O 1
ATOM 2971 N N . SER B 2 131 ? -52.815 -1.421 56.249 1.00 22.63 139 SER A N 1
ATOM 2972 C CA . SER B 2 131 ? -52.840 -0.797 57.562 1.00 46.07 139 SER A CA 1
ATOM 2973 C C . SER B 2 131 ? -52.815 0.709 57.379 1.00 34.43 139 SER A C 1
ATOM 2974 O O . SER B 2 131 ? -52.031 1.226 56.587 1.00 42.91 139 SER A O 1
ATOM 2977 N N . SER B 2 132 ? -53.660 1.420 58.115 1.00 42.59 140 SER A N 1
ATOM 2978 C CA . SER B 2 132 ? -53.710 2.873 58.006 1.00 41.34 140 SER A CA 1
ATOM 2979 C C . SER B 2 132 ? -52.479 3.538 58.633 1.00 42.57 140 SER A C 1
ATOM 2980 O O . SER B 2 132 ? -52.539 4.688 59.067 1.00 50.61 140 SER A O 1
ATOM 2983 N N . ASP B 2 133 ? -51.369 2.806 58.681 1.00 39.92 141 ASP A N 1
ATOM 2984 C CA . ASP B 2 133 ? -50.078 3.383 59.027 1.00 43.19 141 ASP A CA 1
ATOM 2985 C C . ASP B 2 133 ? -49.622 4.331 57.921 1.00 41.30 141 ASP A C 1
ATOM 2986 O O . ASP B 2 133 ? -49.102 5.412 58.190 1.00 37.99 141 ASP A O 1
ATOM 2991 N N . LYS B 2 134 ? -49.828 3.919 56.674 1.00 30.21 142 LYS A N 1
ATOM 2992 C CA . LYS B 2 134 ? -49.463 4.747 55.532 1.00 24.82 142 LYS A CA 1
ATOM 2993 C C . LYS B 2 134 ? -50.674 5.390 54.866 1.00 13.06 142 LYS A C 1
ATOM 2994 O O . LYS B 2 134 ? -51.786 4.859 54.890 1.00 13.93 142 LYS A O 1
ATOM 3000 N N . SER B 2 135 ? -50.445 6.547 54.268 1.00 11.34 143 SER A N 1
ATOM 3001 C CA . SER B 2 135 ? -51.480 7.192 53.473 1.00 13.42 143 SER A CA 1
ATOM 3002 C C . SER B 2 135 ? -50.870 7.861 52.258 1.00 12.01 143 SER A C 1
ATOM 3003 O O . SER B 2 135 ? -49.648 8.009 52.167 1.00 10.56 143 SER A O 1
ATOM 3006 N N . VAL B 2 136 ? -51.733 8.247 51.324 1.00 11.44 144 VAL A N 1
ATOM 3007 C CA . VAL B 2 136 ? -51.328 9.107 50.212 1.00 10.43 144 VAL A CA 1
ATOM 3008 C C . VAL B 2 136 ? -52.333 10.242 50.094 1.00 9.01 144 VAL A C 1
ATOM 3009 O O . VAL B 2 136 ? -53.449 10.155 50.623 1.00 10.24 144 VAL A O 1
ATOM 3013 N N . CYS B 2 137 ? -51.910 11.318 49.440 1.00 9.27 145 CYS A N 1
ATOM 3014 C CA . CYS B 2 137 ? -52.782 12.432 49.103 1.00 10.22 145 CYS A CA 1
ATOM 3015 C C . CYS B 2 137 ? -53.107 12.410 47.616 1.00 9.18 145 CYS A C 1
ATOM 3016 O O . CYS B 2 137 ? -52.234 12.154 46.765 1.00 10.28 145 CYS A O 1
ATOM 3019 N N . LEU B 2 138 ? -54.364 12.701 47.307 1.00 8.39 146 LEU A N 1
ATOM 3020 C CA . LEU B 2 138 ? -54.855 12.739 45.931 1.00 8.38 146 LEU A CA 1
ATOM 3021 C C . LEU B 2 138 ? -55.457 14.102 45.619 1.00 8.86 146 LEU A C 1
ATOM 3022 O O . LEU B 2 138 ? -56.456 14.481 46.222 1.00 9.77 146 LEU A O 1
ATOM 3027 N N . PHE B 2 139 ? -54.872 14.823 44.667 1.00 7.95 147 PHE A N 1
ATOM 3028 C CA . PHE B 2 139 ? -55.452 16.071 44.166 1.00 8.17 147 PHE A CA 1
ATOM 3029 C C . PHE B 2 139 ? -56.186 15.729 42.891 1.00 9.38 147 PHE A C 1
ATOM 3030 O O . PHE B 2 139 ? -55.583 15.214 41.961 1.00 9.91 147 PHE A O 1
ATOM 3038 N N . THR B 2 140 ? -57.484 15.983 42.832 1.00 6.69 148 THR A N 1
ATOM 3039 C CA . THR B 2 140 ? -58.229 15.488 41.686 1.00 7.52 148 THR A CA 1
ATOM 3040 C C . THR B 2 140 ? -59.303 16.474 41.231 1.00 6.93 148 THR A C 1
ATOM 3041 O O . THR B 2 140 ? -59.714 17.368 41.985 1.00 8.98 148 THR A O 1
ATOM 3045 N N . ASP B 2 141 ? -59.718 16.299 39.977 1.00 7.31 149 ASP A N 1
ATOM 3046 C CA . ASP B 2 141 ? -60.916 16.898 39.383 1.00 8.93 149 ASP A CA 1
ATOM 3047 C C . ASP B 2 141 ? -60.715 18.375 39.059 1.00 8.31 149 ASP A C 1
ATOM 3048 O O . ASP B 2 141 ? -61.684 19.100 38.819 1.00 9.68 149 ASP A O 1
ATOM 3053 N N . PHE B 2 142 ? -59.461 18.811 39.013 1.00 7.34 150 PHE A N 1
ATOM 3054 C CA . PHE B 2 142 ? -59.139 20.194 38.681 1.00 7.27 150 PHE A CA 1
ATOM 3055 C C . PHE B 2 142 ? -59.144 20.425 37.175 1.00 8.98 150 PHE A C 1
ATOM 3056 O O . PHE B 2 142 ? -59.095 19.474 36.388 1.00 9.15 150 PHE A O 1
ATOM 3064 N N . ASP B 2 143 ? -59.234 21.698 36.771 1.00 8.05 151 ASP A N 1
ATOM 3065 C CA . ASP B 2 143 ? -59.216 22.047 35.354 1.00 9.10 151 ASP A CA 1
ATOM 3066 C C . ASP B 2 143 ? -57.823 21.845 34.774 1.00 8.84 151 ASP A C 1
ATOM 3067 O O . ASP B 2 143 ? -56.828 21.893 35.495 1.00 10.72 151 ASP A O 1
ATOM 3072 N N . SER B 2 144 ? -57.743 21.669 33.458 1.00 7.90 152 SER A N 1
ATOM 3073 C CA . SER B 2 144 ? -56.486 21.261 32.846 1.00 9.40 152 SER A CA 1
ATOM 3074 C C . SER B 2 144 ? -55.429 22.356 32.737 1.00 10.43 152 SER A C 1
ATOM 3075 O O . SER B 2 144 ? -54.308 22.073 32.350 1.00 12.69 152 SER A O 1
ATOM 3078 N N . GLN B 2 145 ? -55.772 23.594 33.087 1.00 11.00 153 GLN A N 1
ATOM 3079 C CA . GLN B 2 145 ? -54.764 24.658 33.146 1.00 11.83 153 GLN A CA 1
ATOM 3080 C C . GLN B 2 145 ? -54.072 24.743 34.511 1.00 16.32 153 GLN A C 1
ATOM 3081 O O . GLN B 2 145 ? -53.097 25.487 34.687 1.00 21.25 153 GLN A O 1
ATOM 3087 N N . THR B 2 146 ? -54.575 23.982 35.475 1.00 15.85 154 THR A N 1
ATOM 3088 C CA . THR B 2 146 ? -53.963 23.890 36.792 1.00 19.11 154 THR A CA 1
ATOM 3089 C C . THR B 2 146 ? -52.579 23.261 36.709 1.00 25.66 154 THR A C 1
ATOM 3090 O O . THR B 2 146 ? -52.418 22.176 36.155 1.00 26.10 154 THR A O 1
ATOM 3094 N N . ASN B 2 147 ? -51.581 23.951 37.254 1.00 27.73 155 ASN A N 1
ATOM 3095 C CA . ASN B 2 147 ? -50.225 23.423 37.277 1.00 25.81 155 ASN A CA 1
ATOM 3096 C C . ASN B 2 147 ? -49.962 22.656 38.566 1.00 21.14 155 ASN A C 1
ATOM 3097 O O . ASN B 2 147 ? -50.315 23.111 39.655 1.00 25.65 155 ASN A O 1
ATOM 3102 N N . VAL B 2 148 ? -49.354 21.488 38.434 1.00 20.40 156 VAL A N 1
ATOM 3103 C CA . VAL B 2 148 ? -48.918 20.734 39.604 1.00 23.59 156 VAL A CA 1
ATOM 3104 C C . VAL B 2 148 ? -47.399 20.753 39.674 1.00 28.52 156 VAL A C 1
ATOM 3105 O O . VAL B 2 148 ? -46.726 20.184 38.823 1.00 29.52 156 VAL A O 1
ATOM 3109 N N . SER B 2 149 ? -46.865 21.418 40.689 1.00 31.79 157 SER A N 1
ATOM 3110 C CA . SER B 2 149 ? -45.422 21.592 40.812 1.00 40.69 157 SER A CA 1
ATOM 3111 C C . SER B 2 149 ? -44.734 20.342 41.344 1.00 27.83 157 SER A C 1
ATOM 3112 O O . SER B 2 149 ? -45.282 19.635 42.191 1.00 31.25 157 SER A O 1
ATOM 3115 N N . GLN B 2 150 ? -43.529 20.078 40.850 1.00 34.77 158 GLN A N 1
ATOM 3116 C CA . GLN B 2 150 ? -42.704 19.004 41.389 1.00 41.77 158 GLN A CA 1
ATOM 3117 C C . GLN B 2 150 ? -42.345 19.314 42.836 1.00 32.83 158 GLN A C 1
ATOM 3118 O O . GLN B 2 150 ? -42.460 20.454 43.280 1.00 33.81 158 GLN A O 1
ATOM 3124 N N . SER B 2 151 ? -41.915 18.299 43.574 1.00 25.20 159 SER A N 1
ATOM 3125 C CA . SER B 2 151 ? -41.559 18.496 44.970 1.00 24.96 159 SER A CA 1
ATOM 3126 C C . SER B 2 151 ? -40.185 19.140 45.095 1.00 31.75 159 SER A C 1
ATOM 3127 O O . SER B 2 151 ? -39.206 18.650 44.534 1.00 31.41 159 SER A O 1
ATOM 3130 N N . LYS B 2 152 ? -40.124 20.239 45.837 1.00 41.35 160 LYS A N 1
ATOM 3131 C CA . LYS B 2 152 ? -38.861 20.906 46.107 1.00 42.86 160 LYS A CA 1
ATOM 3132 C C . LYS B 2 152 ? -38.124 20.210 47.252 1.00 43.97 160 LYS A C 1
ATOM 3133 O O . LYS B 2 152 ? -36.975 20.537 47.548 1.00 43.10 160 LYS A O 1
ATOM 3139 N N . ASP B 2 153 ? -38.784 19.243 47.886 1.00 37.67 161 ASP A N 1
ATOM 3140 C CA . ASP B 2 153 ? -38.238 18.592 49.071 1.00 26.36 161 ASP A CA 1
ATOM 3141 C C . ASP B 2 153 ? -37.995 17.110 48.806 1.00 42.49 161 ASP A C 1
ATOM 3142 O O . ASP B 2 153 ? -38.914 16.391 48.412 1.00 30.63 161 ASP A O 1
ATOM 3147 N N . SER B 2 154 ? -36.774 16.654 49.070 1.00 34.77 162 SER A N 1
ATOM 3148 C CA . SER B 2 154 ? -36.339 15.299 48.728 1.00 47.66 162 SER A CA 1
ATOM 3149 C C . SER B 2 154 ? -37.156 14.161 49.364 1.00 36.69 162 SER A C 1
ATOM 3150 O O . SER B 2 154 ? -37.208 13.054 48.826 1.00 32.66 162 SER A O 1
ATOM 3153 N N . ASP B 2 155 ? -37.787 14.426 50.501 1.00 26.78 163 ASP A N 1
ATOM 3154 C CA . ASP B 2 155 ? -38.541 13.392 51.203 1.00 30.27 163 ASP A CA 1
ATOM 3155 C C . ASP B 2 155 ? -40.042 13.433 50.875 1.00 29.32 163 ASP A C 1
ATOM 3156 O O . ASP B 2 155 ? -40.824 12.665 51.440 1.00 24.36 163 ASP A O 1
ATOM 3161 N N . VAL B 2 156 ? -40.432 14.347 49.988 1.00 20.03 164 VAL A N 1
ATOM 3162 C CA . VAL B 2 156 ? -41.815 14.449 49.557 1.00 17.42 164 VAL A CA 1
ATOM 3163 C C . VAL B 2 156 ? -41.891 14.125 48.073 1.00 17.18 164 VAL A C 1
ATOM 3164 O O . VAL B 2 156 ? -41.078 14.587 47.281 1.00 18.09 164 VAL A O 1
ATOM 3168 N N . TYR B 2 157 ? -42.870 13.306 47.713 1.00 11.46 165 TYR A N 1
ATOM 3169 C CA . TYR B 2 157 ? -43.038 12.844 46.347 1.00 9.79 165 TYR A CA 1
ATOM 3170 C C . TYR B 2 157 ? -44.352 13.369 45.806 1.00 8.28 165 TYR A C 1
ATOM 3171 O O . TYR B 2 157 ? -45.402 13.188 46.422 1.00 11.51 165 TYR A O 1
ATOM 3180 N N . ILE B 2 158 ? -44.275 14.051 44.670 1.00 11.05 166 ILE A N 1
ATOM 3181 C CA . ILE B 2 158 ? -45.464 14.560 43.990 1.00 10.11 166 ILE A CA 1
ATOM 3182 C C . ILE B 2 158 ? -45.380 14.164 42.525 1.00 11.13 166 ILE A C 1
ATOM 3183 O O . ILE B 2 158 ? -44.409 14.488 41.836 1.00 12.65 166 ILE A O 1
ATOM 3188 N N . THR B 2 159 ? -46.370 13.425 42.054 1.00 9.45 167 THR A N 1
ATOM 3189 C CA . THR B 2 159 ? -46.378 12.974 40.673 1.00 10.33 167 THR A CA 1
ATOM 3190 C C . THR B 2 159 ? -46.830 14.076 39.722 1.00 10.58 167 THR A C 1
ATOM 3191 O O . THR B 2 159 ? -47.414 15.081 40.135 1.00 11.92 167 THR A O 1
ATOM 3195 N N . ASP B 2 160 ? -46.551 13.879 38.439 1.00 10.62 168 ASP A N 1
ATOM 3196 C CA . ASP B 2 160 ? -47.158 14.715 37.410 1.00 13.81 168 ASP A CA 1
ATOM 3197 C C . ASP B 2 160 ? -48.642 14.427 37.352 1.00 14.10 168 ASP A C 1
ATOM 3198 O O . ASP B 2 160 ? -49.101 13.396 37.842 1.00 12.36 168 ASP A O 1
ATOM 3203 N N . LYS B 2 161 ? -49.395 15.307 36.715 1.00 13.77 169 LYS A N 1
ATOM 3204 C CA . LYS B 2 161 ? -50.801 14.999 36.538 1.00 14.32 169 LYS A CA 1
ATOM 3205 C C . LYS B 2 161 ? -50.992 13.893 35.491 1.00 13.39 169 LYS A C 1
ATOM 3206 O O . LYS B 2 161 ? -50.167 13.690 34.590 1.00 17.17 169 LYS A O 1
ATOM 3212 N N . CYS B 2 162 ? -52.095 13.170 35.669 1.00 10.41 170 CYS A N 1
ATOM 3213 C CA . CYS B 2 162 ? -52.483 11.975 34.940 1.00 10.04 170 CYS A CA 1
ATOM 3214 C C . CYS B 2 162 ? -53.970 12.137 34.628 1.00 8.17 170 CYS A C 1
ATOM 3215 O O . CYS B 2 162 ? -54.731 12.541 35.506 1.00 8.93 170 CYS A O 1
ATOM 3218 N N . VAL B 2 163 ? -54.390 11.828 33.408 1.00 8.02 171 VAL A N 1
ATOM 3219 C CA . VAL B 2 163 ? -55.814 11.884 33.045 1.00 8.86 171 VAL A CA 1
ATOM 3220 C C . VAL B 2 163 ? -56.415 10.492 32.956 1.00 7.94 171 VAL A C 1
ATOM 3221 O O . VAL B 2 163 ? -55.922 9.649 32.198 1.00 8.64 171 VAL A O 1
ATOM 3225 N N . LEU B 2 164 ? -57.478 10.246 33.713 1.00 7.45 172 LEU A N 1
ATOM 3226 C CA . LEU B 2 164 ? -58.217 9.001 33.554 1.00 7.57 172 LEU A CA 1
ATOM 3227 C C . LEU B 2 164 ? -59.559 9.266 32.857 1.00 10.28 172 LEU A C 1
ATOM 3228 O O . LEU B 2 164 ? -60.147 10.355 32.954 1.00 8.73 172 LEU A O 1
ATOM 3233 N N . ASP B 2 165 ? -60.029 8.231 32.161 1.00 9.89 173 ASP A N 1
ATOM 3234 C CA . ASP B 2 165 ? -61.218 8.301 31.330 1.00 12.42 173 ASP A CA 1
ATOM 3235 C C . ASP B 2 165 ? -62.186 7.213 31.772 1.00 10.99 173 ASP A C 1
ATOM 3236 O O . ASP B 2 165 ? -61.968 6.027 31.515 1.00 11.94 173 ASP A O 1
ATOM 3241 N N . MET B 2 166 ? -63.238 7.608 32.464 1.00 11.08 174 MET A N 1
ATOM 3242 C CA . MET B 2 166 ? -64.350 6.716 32.760 1.00 12.32 174 MET A CA 1
ATOM 3243 C C . MET B 2 166 ? -65.282 6.766 31.551 1.00 12.01 174 MET A C 1
ATOM 3244 O O . MET B 2 166 ? -66.211 7.595 31.496 1.00 14.44 174 MET A O 1
ATOM 3249 N N . ARG B 2 167 ? -64.986 5.910 30.571 1.00 13.59 175 ARG A N 1
ATOM 3250 C CA . ARG B 2 167 ? -65.540 6.052 29.225 1.00 16.08 175 ARG A CA 1
ATOM 3251 C C . ARG B 2 167 ? -67.057 5.854 29.160 1.00 18.75 175 ARG A C 1
ATOM 3252 O O . ARG B 2 167 ? -67.751 6.599 28.465 1.00 23.34 175 ARG A O 1
ATOM 3260 N N . SER B 2 168 ? -67.567 4.883 29.906 1.00 14.84 176 SER A N 1
ATOM 3261 C CA . SER B 2 168 ? -69.010 4.629 29.940 1.00 18.36 176 SER A CA 1
ATOM 3262 C C . SER B 2 168 ? -69.806 5.807 30.501 1.00 20.15 176 SER A C 1
ATOM 3263 O O . SER B 2 168 ? -70.999 5.950 30.229 1.00 24.21 176 SER A O 1
ATOM 3266 N N . MET B 2 169 ? -69.153 6.642 31.299 1.00 16.93 177 MET A N 1
ATOM 3267 C CA . MET B 2 169 ? -69.802 7.806 31.891 1.00 21.29 177 MET A CA 1
ATOM 3268 C C . MET B 2 169 ? -69.484 9.079 31.123 1.00 21.13 177 MET A C 1
ATOM 3269 O O . MET B 2 169 ? -69.912 10.167 31.516 1.00 22.98 177 MET A O 1
ATOM 3274 N N . ASP B 2 170 ? -68.731 8.933 30.035 1.00 18.83 178 ASP A N 1
ATOM 3275 C CA . ASP B 2 170 ? -68.207 10.071 29.287 1.00 29.73 178 ASP A CA 1
ATOM 3276 C C . ASP B 2 170 ? -67.584 11.082 30.236 1.00 29.72 178 ASP A C 1
ATOM 3277 O O . ASP B 2 170 ? -67.832 12.280 30.127 1.00 26.03 178 ASP A O 1
ATOM 3282 N N . PHE B 2 171 ? -66.789 10.589 31.182 1.00 20.37 179 PHE A N 1
ATOM 3283 C CA . PHE B 2 171 ? -66.258 11.464 32.225 1.00 13.16 179 PHE A CA 1
ATOM 3284 C C . PHE B 2 171 ? -64.754 11.327 32.275 1.00 12.47 179 PHE A C 1
ATOM 3285 O O . PHE B 2 171 ? -64.256 10.225 32.338 1.00 14.31 179 PHE A O 1
ATOM 3293 N N . LYS B 2 172 ? -64.033 12.440 32.230 1.00 11.45 180 LYS A N 1
ATOM 3294 C CA . LYS B 2 172 ? -62.579 12.422 32.358 1.00 10.46 180 LYS A CA 1
ATOM 3295 C C . LYS B 2 172 ? -62.150 13.259 33.548 1.00 9.30 180 LYS A C 1
ATOM 3296 O O . LYS B 2 172 ? -62.815 14.227 33.903 1.00 10.60 180 LYS A O 1
ATOM 3302 N N . SER B 2 173 ? -61.041 12.893 34.172 1.00 8.56 181 SER A N 1
ATOM 3303 C CA . SER B 2 173 ? -60.560 13.705 35.275 1.00 8.51 181 SER A CA 1
ATOM 3304 C C . SER B 2 173 ? -59.031 13.678 35.388 1.00 7.09 181 SER A C 1
ATOM 3305 O O . SER B 2 173 ? -58.372 12.649 35.132 1.00 7.15 181 SER A O 1
ATOM 3308 N N . ASN B 2 174 ? -58.486 14.829 35.765 1.00 6.26 182 ASN A N 1
ATOM 3309 C CA . ASN B 2 174 ? -57.075 15.011 36.097 1.00 6.95 182 ASN A CA 1
ATOM 3310 C C . ASN B 2 174 ? -56.808 14.606 37.538 1.00 7.57 182 ASN A C 1
ATOM 3311 O O . ASN B 2 174 ? -57.679 14.772 38.401 1.00 8.29 182 ASN A O 1
ATOM 3316 N N . SER B 2 175 ? -55.608 14.120 37.826 1.00 8.58 183 SER A N 1
ATOM 3317 C CA . SER B 2 175 ? -55.209 13.967 39.222 1.00 8.88 183 SER A CA 1
ATOM 3318 C C . SER B 2 175 ? -53.714 13.973 39.345 1.00 8.86 183 SER A C 1
ATOM 3319 O O . SER B 2 175 ? -53.009 13.767 38.362 1.00 11.42 183 SER A O 1
ATOM 3322 N N . ALA B 2 176 ? -53.254 14.203 40.565 1.00 7.65 184 ALA A N 1
ATOM 3323 C CA . ALA B 2 176 ? -51.850 14.011 40.936 1.00 8.21 184 ALA A CA 1
ATOM 3324 C C . ALA B 2 176 ? -51.826 13.372 42.319 1.00 7.92 184 ALA A C 1
ATOM 3325 O O . ALA B 2 176 ? -52.770 13.551 43.102 1.00 9.25 184 ALA A O 1
ATOM 3327 N N . VAL B 2 177 ? -50.759 12.633 42.619 1.00 8.09 185 VAL A N 1
ATOM 3328 C CA . VAL B 2 177 ? -50.641 11.920 43.881 1.00 8.78 185 VAL A CA 1
ATOM 3329 C C . VAL B 2 177 ? -49.423 12.458 44.618 1.00 9.19 185 VAL A C 1
ATOM 3330 O O . VAL B 2 177 ? -48.429 12.811 43.993 1.00 9.60 185 VAL A O 1
ATOM 3334 N N . ALA B 2 178 ? -49.524 12.578 45.933 1.00 10.81 186 ALA A N 1
ATOM 3335 C CA . ALA B 2 178 ? -48.388 13.016 46.738 1.00 9.74 186 ALA A CA 1
ATOM 3336 C C . ALA B 2 178 ? -48.282 12.145 47.968 1.00 10.87 186 ALA A C 1
ATOM 3337 O O . ALA B 2 178 ? -49.287 11.750 48.548 1.00 12.30 186 ALA A O 1
ATOM 3339 N N . TRP B 2 179 ? -47.062 11.837 48.388 1.00 11.65 187 TRP A N 1
ATOM 3340 C CA . TRP B 2 179 ? -46.903 11.107 49.639 1.00 10.79 187 TRP A CA 1
ATOM 3341 C C . TRP B 2 179 ? -45.539 11.413 50.208 1.00 15.07 187 TRP A C 1
ATOM 3342 O O . TRP B 2 179 ? -44.717 12.049 49.551 1.00 11.95 187 TRP A O 1
ATOM 3353 N N . SER B 2 180 ? -45.314 10.969 51.438 1.00 13.76 188 SER A N 1
ATOM 3354 C CA . SER B 2 180 ? -44.068 11.227 52.141 1.00 16.15 188 SER A CA 1
ATOM 3355 C C . SER B 2 180 ? -43.806 10.095 53.118 1.00 18.26 188 SER A C 1
ATOM 3356 O O . SER B 2 180 ? -44.741 9.487 53.629 1.00 22.76 188 SER A O 1
ATOM 3359 N N . ASN B 2 181 ? -42.534 9.811 53.373 1.00 26.80 189 ASN A N 1
ATOM 3360 C CA . ASN B 2 181 ? -42.179 8.786 54.346 1.00 37.55 189 ASN A CA 1
ATOM 3361 C C . ASN B 2 181 ? -42.189 9.349 55.761 1.00 44.78 189 ASN A C 1
ATOM 3362 O O . ASN B 2 181 ? -41.388 8.952 56.608 1.00 53.25 189 ASN A O 1
ATOM 3367 N N . LYS B 2 182 ? -43.097 10.291 56.001 1.00 36.23 190 LYS A N 1
ATOM 3368 C CA . LYS B 2 182 ? -43.305 10.857 57.327 1.00 34.80 190 LYS A CA 1
ATOM 3369 C C . LYS B 2 182 ? -44.804 10.958 57.611 1.00 36.10 190 LYS A C 1
ATOM 3370 O O . LYS B 2 182 ? -45.594 11.295 56.725 1.00 32.56 190 LYS A O 1
ATOM 3376 N N . SER B 2 183 ? -45.190 10.659 58.847 1.00 34.06 191 SER A N 1
ATOM 3377 C CA . SER B 2 183 ? -46.592 10.673 59.253 1.00 41.61 191 SER A CA 1
ATOM 3378 C C . SER B 2 183 ? -47.160 12.085 59.380 1.00 37.96 191 SER A C 1
ATOM 3379 O O . SER B 2 183 ? -48.352 12.303 59.162 1.00 43.49 191 SER A O 1
ATOM 3382 N N . ASP B 2 184 ? -46.303 13.037 59.743 1.00 41.74 192 ASP A N 1
ATOM 3383 C CA . ASP B 2 184 ? -46.732 14.415 59.988 1.00 44.20 192 ASP A CA 1
ATOM 3384 C C . ASP B 2 184 ? -47.143 15.142 58.709 1.00 45.56 192 ASP A C 1
ATOM 3385 O O . ASP B 2 184 ? -47.696 16.241 58.764 1.00 39.57 192 ASP A O 1
ATOM 3390 N N . PHE B 2 185 ? -46.860 14.526 57.565 1.00 40.23 193 PHE A N 1
ATOM 3391 C CA . PHE B 2 185 ? -47.200 15.085 56.259 1.00 32.45 193 PHE A CA 1
ATOM 3392 C C . PHE B 2 185 ? -48.682 15.413 56.154 1.00 30.68 193 PHE A C 1
ATOM 3393 O O . PHE B 2 185 ? -49.534 14.550 56.348 1.00 42.99 193 PHE A O 1
ATOM 3401 N N . ALA B 2 186 ? -48.991 16.663 55.842 1.00 24.22 194 ALA A N 1
ATOM 3402 C CA . ALA B 2 186 ? -50.381 17.076 55.748 1.00 23.54 194 ALA A CA 1
ATOM 3403 C C . ALA B 2 186 ? -50.813 17.157 54.295 1.00 19.11 194 ALA A C 1
ATOM 3404 O O . ALA B 2 186 ? -50.174 17.830 53.492 1.00 20.44 194 ALA A O 1
ATOM 3406 N N . CYS B 2 187 ? -51.903 16.475 53.960 1.00 21.48 195 CYS A N 1
ATOM 3407 C CA . CYS B 2 187 ? -52.435 16.543 52.606 1.00 19.77 195 CYS A CA 1
ATOM 3408 C C . CYS B 2 187 ? -52.903 17.962 52.301 1.00 18.39 195 CYS A C 1
ATOM 3409 O O . CYS B 2 187 ? -52.914 18.380 51.149 1.00 21.64 195 CYS A O 1
ATOM 3412 N N . ALA B 2 188 ? -53.246 18.698 53.357 1.00 24.82 196 ALA A N 1
ATOM 3413 C CA . ALA B 2 188 ? -53.775 20.056 53.251 1.00 33.06 196 ALA A CA 1
ATOM 3414 C C . ALA B 2 188 ? -52.842 21.014 52.517 1.00 26.87 196 ALA A C 1
ATOM 3415 O O . ALA B 2 188 ? -53.302 21.849 51.740 1.00 36.17 196 ALA A O 1
ATOM 3417 N N . ASN B 2 189 ? -51.542 20.903 52.774 1.00 28.31 197 ASN A N 1
ATOM 3418 C CA . ASN B 2 189 ? -50.564 21.782 52.137 1.00 36.36 197 ASN A CA 1
ATOM 3419 C C . ASN B 2 189 ? -49.759 21.097 51.039 1.00 37.13 197 ASN A C 1
ATOM 3420 O O . ASN B 2 189 ? -48.937 21.738 50.389 1.00 34.92 197 ASN A O 1
ATOM 3425 N N . ALA B 2 190 ? -50.009 19.805 50.835 1.00 23.03 198 ALA A N 1
ATOM 3426 C CA . ALA B 2 190 ? -49.171 18.966 49.981 1.00 18.77 198 ALA A CA 1
ATOM 3427 C C . ALA B 2 190 ? -48.969 19.509 48.562 1.00 20.43 198 ALA A C 1
ATOM 3428 O O . ALA B 2 190 ? -47.844 19.520 48.062 1.00 19.71 198 ALA A O 1
ATOM 3430 N N . PHE B 2 191 ? -50.040 19.963 47.914 1.00 23.81 199 PHE A N 1
ATOM 3431 C CA . PHE B 2 191 ? -49.941 20.444 46.534 1.00 21.28 199 PHE A CA 1
ATOM 3432 C C . PHE B 2 191 ? -49.899 21.970 46.483 1.00 30.97 199 PHE A C 1
ATOM 3433 O O . PHE B 2 191 ? -50.025 22.569 45.421 1.00 31.05 199 PHE A O 1
ATOM 3441 N N . ASN B 2 192 ? -49.703 22.582 47.645 1.00 34.13 200 ASN A N 1
ATOM 3442 C CA . ASN B 2 192 ? -49.825 24.024 47.812 1.00 42.96 200 ASN A CA 1
ATOM 3443 C C . ASN B 2 192 ? -48.485 24.735 47.652 1.00 40.39 200 ASN A C 1
ATOM 3444 O O . ASN B 2 192 ? -47.719 24.440 46.733 1.00 41.83 200 ASN A O 1
#

Nearest PDB structures (foldseek):
  6at6-assembly1_B  TM=1.004E+00  e=1.456E-50  Homo sapiens
  4zdh-assembly1_B  TM=9.760E-01  e=6.795E-46  Homo sapiens
  1fyt-assembly1_E  TM=9.610E-01  e=9.382E-46  Homo sapiens
  4gkz-assembly1_B  TM=9.613E-01  e=5.240E-45  Homo sapiens
  2p5e-assembly1_E  TM=9.868E-01  e=5.680E-42  Homo sapiens